Protein AF-A0A553WJ12-F1 (afdb_monomer)

Organism: NCBI:txid1343899

Secondary structure (DSSP, 8-state):
------------------PPP------------PPPP-HHHHHHHHHHHHHHHHHHHHHHHHHHHHHHHHS---TTS-SSTT--EEE-S---TT--SSS---SSEEEEEEEEE-SSS-EEEEEPP-TT---EEEEEE-TTS-EEEEESTTTS-TTS-EEEEEE-S---SPPPTT--EEEE-SSSEEEEEEEEE----HHHHHHHHHHHHT-EEEEGGGTT-SS-----PPPP-PPP-TTS-TTHHHHHHHHHHHHSPPPGGGHHHHHHHHTTT-STT-SS-GGGS-HHHHHHHHHHHHHHHHHHHHHHHHT--TTS---EETTEEEPPTTTT-GGGGT-HHHIIIIIIITTSSPPPTTTEEEEEE-B-TTSPBPBTTS-EEEEE-STTSPPEEEEEEEEEE-TTS-B--SSSS--EEETT-TT----TTS-EEEEEESS----TT-EEEE--TTSB-EEEEEEEEE-HHHHTT---PPPEEE--

Foldseek 3Di:
DDDDDDDDDDDDDDPDPDDDDPDPDDDDPDDPDDPDADVLLVLLLVLLLVLLLLLQLLLLVLQVLCCLDVNDDDLSHDPAEQAKRWQLAQAAQVDQPQQLGDRFWTKIKHWYFQAPFKKKKKQAADPPLFWKKKFKAASLQFTPDMPGPVVDDRGGMAIEIEHEDDDDDDDDPPHPYYYYHQWRIMMIMMITGAPRDPVRSVVSVVRSVPIDMAGPVCPPPPDTDNHHHYDDDQHQDVDDDLLSSQLSSQRSCANIPGGPVCVVSQCSSLPLQGHDNNPDHVVPDDPSSVNSSSNSNVVSVVLLAVCQVVLDFPVPQWDDFLQKTWHGLCASHCCVVPRSSNSNRNHPVRHNNTDHVLFKIKIKGQAFSVRHGAWQCFKKKFKFQQVLPFAAPHKKKKFKAAPSSGFDDLPDSAGIDMPPDPPQFADPRNMAMEMEHQDDDPDPRHHYGHDDHGGTMMMMMMGGSGDPCSSVVVRHGGTIGTDD

InterPro domains:
  IPR010621 Domain of unknown function DUF1214 [PF06742] (359-468)
  IPR010679 Domain of unknown function DUF1254 [PF06863] (82-213)
  IPR037049 Domain of unknown function DUF1214, C-terminal domain superfamily [G3DSA:2.60.120.600] (314-484)
  IPR037050 Domain of unknown function DUF1254 superfamily [G3DSA:2.60.40.1610] (94-231)

Radius of gyration: 27.79 Å; Cα contacts (8 Å, |Δi|>4): 993; chains: 1; bounding box: 65×72×107 Å

Mean predicted aligned error: 7.88 Å

pLDDT: mean 88.06, std 15.22, range [28.78, 98.69]

Nearest PDB structures (foldseek):
  3u07-assembly2_B  TM=8.243E-01  e=8.065E-27  Vibrio parahaemolyticus
  3u07-assembly3_C  TM=8.196E-01  e=9.036E-27  Vibrio parahaemolyticus
  3vb9-assembly2_D  TM=6.774E-01  e=1.309E-27  Vibrio parahaemolyticus
  6ans-assembly2_D  TM=6.029E-01  e=3.373E-13  Burkholderia cenocepacia J2315
  1nqj-assembly2_B  TM=5.118E-01  e=4.042E+00  Hathewaya histolytica

Sequence (484 aa):
MRLSKSAIIVLGLVVATALPPQIIAAQELVAQSSPAPDWRETYAYNVGMQAFIYGYPSLKLASMRQAWIDGPKTDLSLEGGNVYNHYRKLSDHTYRYGNSMNRDTLYSVSFSDVSKEPLIYTLPANPDGRYMSIEFTDWYTDAFAYISPRDHAQNKPVSYMIYYGEWNRSVPTGVDKVIKSPTPWIIGLGRTYTTNTNADLRIAHAVQDGMTIFQLSEWGKDNPQKTRPVRDFVRNTQTTDELSAMKSISALLIENPPPKRDEALMVQFGLVGIGPKAILSIAQMDAATKRGLVRAQADAMKLLEAVAEDMGSVTNQRKKVNGWVYNPQNWGRMAENGDFLGRAATQSLAGGMENWVEEAVKLRSFHDNGGAKLNGANTYMLKFSQDQIPKVKSFWSITLYDNEFNLVDPGTGKYAVRSIDPDLVFGPDGSLTILLSPQKQKVKGLNWLPTPQNADFNLFFRAYLPAQDLINQSYVPPPITRVP

Solvent-accessible surface area (backbone atoms only — not comparable to full-atom values): 26739 Å² total; per-residue (Å²): 144,83,82,87,84,83,90,84,90,77,92,76,87,76,84,77,82,78,77,76,84,83,72,83,78,74,82,82,79,86,63,91,74,69,80,78,75,56,66,52,19,57,51,22,22,58,46,28,28,52,46,41,34,63,34,41,24,39,52,54,49,31,45,50,54,46,43,26,63,78,39,77,90,50,73,75,27,55,90,33,29,50,33,78,30,63,34,89,59,64,64,47,55,86,50,79,83,49,64,57,74,58,76,52,42,30,43,30,42,22,64,29,70,20,70,88,50,35,34,34,39,31,46,49,54,36,82,82,72,66,60,49,34,35,40,31,22,33,52,60,34,33,43,80,49,69,55,39,66,91,82,47,74,47,72,45,64,47,28,37,34,38,31,35,88,86,83,90,71,79,83,57,89,86,49,77,44,82,42,82,45,68,25,30,40,33,37,41,45,30,37,34,45,48,87,73,40,80,71,46,42,54,54,42,48,52,48,58,71,49,44,45,52,38,49,56,96,39,64,93,52,96,78,58,78,81,71,38,77,62,72,92,73,84,70,65,55,72,84,80,50,88,56,20,62,58,51,33,33,18,53,46,32,52,72,36,47,73,48,76,92,50,47,72,56,37,52,55,26,4,78,66,24,30,31,79,50,37,80,47,54,61,88,74,51,56,72,48,36,51,52,11,35,44,52,12,50,56,53,35,50,54,50,32,51,56,35,27,75,68,56,45,41,98,84,73,42,64,50,71,53,51,48,30,34,45,57,50,73,50,38,18,37,27,57,83,77,68,35,34,61,40,30,25,9,41,31,30,69,63,57,39,75,37,56,41,34,71,52,33,39,48,32,39,30,52,33,27,63,87,67,46,70,34,40,23,76,45,41,34,37,38,56,29,51,49,88,52,52,84,60,49,80,67,43,38,37,42,35,47,24,35,89,62,30,22,44,50,59,84,81,74,89,50,49,58,51,41,77,76,48,93,82,66,42,60,41,98,81,54,22,40,39,39,38,36,22,52,64,89,70,94,59,83,70,57,33,76,40,60,31,50,73,70,35,62,35,31,39,41,38,40,30,30,36,37,36,67,43,60,52,76,55,73,56,70,65,59,40,36,37,73,58,133

Structure (mmCIF, N/CA/C/O backbone):
data_AF-A0A553WJ12-F1
#
_entry.id   AF-A0A553WJ12-F1
#
loop_
_atom_site.group_PDB
_atom_site.id
_atom_site.type_symbol
_atom_site.label_atom_id
_atom_site.label_alt_id
_atom_site.label_comp_id
_atom_site.label_asym_id
_atom_site.label_entity_id
_atom_site.label_seq_id
_atom_site.pdbx_PDB_ins_code
_atom_site.Cartn_x
_atom_site.Cartn_y
_atom_site.Cartn_z
_atom_site.occupancy
_atom_site.B_iso_or_equiv
_atom_site.auth_seq_id
_atom_site.auth_comp_id
_atom_site.auth_asym_id
_atom_site.auth_atom_id
_atom_site.pdbx_PDB_model_num
ATOM 1 N N . MET A 1 1 ? -41.574 -14.093 -67.356 1.00 42.53 1 MET A N 1
ATOM 2 C CA . MET A 1 1 ? -40.837 -14.502 -68.570 1.00 42.53 1 MET A CA 1
ATOM 3 C C . MET A 1 1 ? -40.747 -13.307 -69.510 1.00 42.53 1 MET A C 1
ATOM 5 O O . MET A 1 1 ? -41.730 -13.004 -70.168 1.00 42.53 1 MET A O 1
ATOM 9 N N . ARG A 1 2 ? -39.631 -12.570 -69.506 1.00 28.78 2 ARG A N 1
ATOM 10 C CA . ARG A 1 2 ? -39.251 -11.634 -70.578 1.00 28.78 2 ARG A CA 1
ATOM 11 C C . ARG A 1 2 ? -37.789 -11.230 -70.396 1.00 28.78 2 ARG A C 1
ATOM 13 O O . ARG A 1 2 ? -37.392 -10.791 -69.324 1.00 28.78 2 ARG A O 1
ATOM 20 N N . LEU A 1 3 ? -37.031 -11.480 -71.456 1.00 30.06 3 LEU A N 1
ATOM 21 C CA . LEU A 1 3 ? -35.629 -11.148 -71.657 1.00 30.06 3 LEU A CA 1
ATOM 22 C C . LEU A 1 3 ? -35.451 -9.669 -72.020 1.00 30.06 3 LEU A C 1
ATOM 24 O O . LEU A 1 3 ? -36.331 -9.075 -72.637 1.00 30.06 3 LEU A O 1
ATOM 28 N N . SER A 1 4 ? -34.262 -9.189 -71.647 1.00 33.62 4 SER A N 1
ATOM 29 C CA . SER A 1 4 ? -33.403 -8.148 -72.227 1.00 33.62 4 SER A CA 1
ATOM 30 C C . SER A 1 4 ? -33.979 -6.778 -72.605 1.00 33.62 4 SER A C 1
ATOM 32 O O . SER A 1 4 ? -34.929 -6.640 -73.368 1.00 33.62 4 SER A O 1
ATOM 34 N N . LYS A 1 5 ? -33.259 -5.740 -72.159 1.00 31.03 5 LYS A N 1
ATOM 35 C CA . LYS A 1 5 ? -32.837 -4.601 -72.986 1.00 31.03 5 LYS A CA 1
ATOM 36 C C . LYS A 1 5 ? -31.669 -3.883 -72.308 1.00 31.03 5 LYS A C 1
ATOM 38 O O . LYS A 1 5 ? -31.755 -3.504 -71.145 1.00 31.03 5 LYS A O 1
ATOM 43 N N . SER A 1 6 ? -30.585 -3.739 -73.060 1.00 29.55 6 SER A N 1
ATOM 44 C CA . SER A 1 6 ? -29.427 -2.914 -72.728 1.00 29.55 6 SER A CA 1
ATOM 45 C C . SER A 1 6 ? -29.651 -1.457 -73.146 1.00 29.55 6 SER A C 1
ATOM 47 O O . SER A 1 6 ? -30.340 -1.204 -74.132 1.00 29.55 6 SER A O 1
ATOM 49 N N . ALA A 1 7 ? -28.933 -0.578 -72.437 1.00 31.75 7 ALA A N 1
ATOM 50 C CA . ALA A 1 7 ? -28.493 0.784 -72.768 1.00 31.75 7 ALA A CA 1
ATOM 51 C C . ALA A 1 7 ? -29.524 1.931 -72.734 1.00 31.75 7 ALA A C 1
ATOM 53 O O . ALA A 1 7 ? -30.483 1.957 -73.494 1.00 31.75 7 ALA A O 1
ATOM 54 N N . ILE A 1 8 ? -29.246 2.954 -71.915 1.00 29.73 8 ILE A N 1
ATOM 55 C CA . ILE A 1 8 ? -28.524 4.175 -72.329 1.00 29.73 8 ILE A CA 1
ATOM 56 C C . ILE A 1 8 ? -27.971 4.866 -71.068 1.00 29.73 8 ILE A C 1
ATOM 58 O O . ILE A 1 8 ? -28.681 5.072 -70.087 1.00 29.73 8 ILE A O 1
ATOM 62 N N . ILE A 1 9 ? -26.677 5.184 -71.104 1.00 32.72 9 ILE A N 1
ATOM 63 C CA . ILE A 1 9 ? -25.959 5.998 -70.119 1.00 32.72 9 ILE A CA 1
ATOM 64 C C . ILE A 1 9 ? -26.242 7.469 -70.436 1.00 32.72 9 ILE A C 1
ATOM 66 O O . ILE A 1 9 ? -25.987 7.910 -71.554 1.00 32.72 9 ILE A O 1
ATOM 70 N N . VAL A 1 10 ? -26.711 8.232 -69.448 1.00 32.78 10 VAL A N 1
ATOM 71 C CA . VAL A 1 10 ? -26.655 9.700 -69.454 1.00 32.78 10 VAL A CA 1
ATOM 72 C C . VAL A 1 10 ? -25.810 10.121 -68.256 1.00 32.78 10 VAL A C 1
ATOM 74 O O . VAL A 1 10 ? -26.182 9.889 -67.108 1.00 32.78 10 VAL A O 1
ATOM 77 N N . LEU A 1 11 ? -24.641 10.698 -68.542 1.00 32.72 11 LEU A N 1
ATOM 78 C CA . LEU A 1 11 ? -23.769 11.340 -67.563 1.00 32.72 11 LEU A CA 1
ATOM 79 C C . LEU A 1 11 ? -24.469 12.603 -67.034 1.00 32.72 11 LEU A C 1
ATOM 81 O O . LEU A 1 11 ? -24.562 13.605 -67.739 1.00 32.72 11 LEU A O 1
ATOM 85 N N . GLY A 1 12 ? -24.951 12.555 -65.793 1.00 32.44 12 GLY A N 1
ATOM 86 C CA . GLY A 1 12 ? -25.346 13.733 -65.024 1.00 32.44 12 GLY A CA 1
ATOM 87 C C . GLY A 1 12 ? -24.219 14.119 -64.071 1.00 32.44 12 GLY A C 1
ATOM 88 O O . GLY A 1 12 ? -23.949 13.405 -63.109 1.00 32.44 12 GLY A O 1
ATOM 89 N N . LEU A 1 13 ? -23.545 15.231 -64.357 1.00 31.61 13 LEU A N 1
ATOM 90 C CA . LEU A 1 13 ? -22.514 15.823 -63.508 1.00 31.61 13 LEU A CA 1
ATOM 91 C C . LEU A 1 13 ? -23.175 16.354 -62.218 1.00 31.61 13 LEU A C 1
ATOM 93 O O . LEU A 1 13 ? -23.874 17.363 -62.256 1.00 31.61 13 LEU A O 1
ATOM 97 N N . VAL A 1 14 ? -22.970 15.691 -61.077 1.00 37.91 14 VAL A N 1
ATOM 98 C CA . VAL A 1 14 ? -23.299 16.256 -59.757 1.00 37.91 14 VAL A CA 1
ATOM 99 C C . VAL A 1 14 ? -22.028 16.882 -59.198 1.00 37.91 14 VAL A C 1
ATOM 101 O O . VAL A 1 14 ? -21.114 16.184 -58.762 1.00 37.91 14 VAL A O 1
ATOM 104 N N . VAL A 1 15 ? -21.956 18.211 -59.240 1.00 36.00 15 VAL A N 1
ATOM 105 C CA . VAL A 1 15 ? -20.921 18.985 -58.547 1.00 36.00 15 VAL A CA 1
ATOM 106 C C . VAL A 1 15 ? -21.259 18.966 -57.058 1.00 36.00 15 VAL A C 1
ATOM 108 O O . VAL A 1 15 ? -22.138 19.690 -56.600 1.00 36.00 15 VAL A O 1
ATOM 111 N N . ALA A 1 16 ? -20.579 18.109 -56.299 1.00 37.84 16 ALA A N 1
ATOM 112 C CA . ALA A 1 16 ? -20.584 18.170 -54.845 1.00 37.84 16 ALA A CA 1
ATOM 113 C C . ALA A 1 16 ? -19.688 19.338 -54.407 1.00 37.84 16 ALA A C 1
ATOM 115 O O . ALA A 1 16 ? -18.462 19.246 -54.449 1.00 37.84 16 ALA A O 1
ATOM 116 N N . THR A 1 17 ? -20.288 20.457 -54.007 1.00 41.59 17 THR A N 1
ATOM 117 C CA . THR A 1 17 ? -19.564 21.539 -53.332 1.00 41.59 17 THR A CA 1
ATOM 118 C C . THR A 1 17 ? -19.176 21.067 -51.932 1.00 41.59 17 THR A C 1
ATOM 120 O O . THR A 1 17 ? -20.000 21.071 -51.017 1.00 41.59 17 THR A O 1
ATOM 123 N N . ALA A 1 18 ? -17.928 20.632 -51.766 1.00 43.97 18 ALA A N 1
ATOM 124 C CA . ALA A 1 18 ? -17.335 20.415 -50.455 1.00 43.97 18 ALA A CA 1
ATOM 125 C C . ALA A 1 18 ? -17.164 21.777 -49.761 1.00 43.97 18 ALA A C 1
ATOM 127 O O . ALA A 1 18 ? -16.374 22.610 -50.204 1.00 43.97 18 ALA A O 1
ATOM 128 N N . LEU A 1 19 ? -17.917 22.020 -48.688 1.00 41.78 19 LEU A N 1
ATOM 129 C CA . LEU A 1 19 ? -17.621 23.120 -47.771 1.00 41.78 19 LEU A CA 1
ATOM 130 C C . LEU A 1 19 ? -16.320 22.778 -47.020 1.00 41.78 19 LEU A C 1
ATOM 132 O O . LEU A 1 19 ? -16.221 21.671 -46.484 1.00 41.78 19 LEU A O 1
ATOM 136 N N . PRO A 1 20 ? -15.316 23.672 -46.972 1.00 43.62 20 PRO A N 1
ATOM 137 C CA . PRO A 1 20 ? -14.104 23.424 -46.202 1.00 43.62 20 PRO A CA 1
ATOM 138 C C . PRO A 1 20 ? -14.414 23.453 -44.693 1.00 43.62 20 PRO A C 1
ATOM 140 O O . PRO A 1 20 ? -15.330 24.165 -44.270 1.00 43.62 20 PRO A O 1
ATOM 143 N N . PRO A 1 21 ? -13.665 22.708 -43.858 1.00 48.53 21 PRO A N 1
ATOM 144 C CA . PRO A 1 21 ? -13.829 22.767 -42.412 1.00 48.53 21 PRO A CA 1
ATOM 145 C C . PRO A 1 21 ? -13.512 24.183 -41.918 1.00 48.53 21 PRO A C 1
ATOM 147 O O . PRO A 1 21 ? -12.419 24.704 -42.144 1.00 48.53 21 PRO A O 1
ATOM 150 N N . GLN A 1 22 ? -14.473 24.813 -41.241 1.00 44.62 22 GLN A N 1
ATOM 151 C CA . GLN A 1 22 ? -14.251 26.065 -40.523 1.00 44.62 22 GLN A CA 1
ATOM 152 C C . GLN A 1 22 ? -13.328 25.788 -39.333 1.00 44.62 22 GLN A C 1
ATOM 154 O O . GLN A 1 22 ? -13.758 25.338 -38.274 1.00 44.62 22 GLN A O 1
ATOM 159 N N . ILE A 1 23 ? -12.036 26.043 -39.526 1.00 46.16 23 ILE A N 1
ATOM 160 C CA . ILE A 1 23 ? -11.078 26.184 -38.434 1.00 46.16 23 ILE A CA 1
ATOM 161 C C . ILE A 1 23 ? -11.479 27.454 -37.679 1.00 46.16 23 ILE A C 1
ATOM 163 O O . ILE A 1 23 ? -11.462 28.547 -38.244 1.00 46.16 23 ILE A O 1
ATOM 167 N N . ILE A 1 24 ? -11.868 27.313 -36.412 1.00 45.53 24 ILE A N 1
ATOM 168 C CA . ILE A 1 24 ? -12.038 28.452 -35.508 1.00 45.53 24 ILE A CA 1
ATOM 169 C C . ILE A 1 24 ? -10.650 29.079 -35.341 1.00 45.53 24 ILE A C 1
ATOM 171 O O . ILE A 1 24 ? -9.788 28.521 -34.664 1.00 45.53 24 ILE A O 1
ATOM 175 N N . ALA A 1 25 ? -10.415 30.209 -36.005 1.00 43.16 25 ALA A N 1
ATOM 176 C CA . ALA A 1 25 ? -9.207 30.997 -35.823 1.00 43.16 25 ALA A CA 1
ATOM 177 C C . ALA A 1 25 ? -9.242 31.619 -34.419 1.00 43.16 25 ALA A C 1
ATOM 179 O O . ALA A 1 25 ? -10.005 32.549 -34.158 1.00 43.16 25 ALA A O 1
ATOM 180 N N . ALA A 1 26 ? -8.441 31.079 -33.500 1.00 46.47 26 ALA A N 1
ATOM 181 C CA . ALA A 1 26 ? -8.139 31.756 -32.247 1.00 46.47 26 ALA A CA 1
ATOM 182 C C . ALA A 1 26 ? -7.350 33.036 -32.572 1.00 46.47 26 ALA A C 1
ATOM 184 O O . ALA A 1 26 ? -6.374 32.986 -33.316 1.00 46.47 26 ALA A O 1
ATOM 185 N N . GLN A 1 27 ? -7.795 34.183 -32.053 1.00 47.19 27 GLN A N 1
ATOM 186 C CA . GLN A 1 27 ? -7.093 35.458 -32.207 1.00 47.19 27 GLN A CA 1
ATOM 187 C C . GLN A 1 27 ? -5.668 35.346 -31.645 1.00 47.19 27 GLN A C 1
ATOM 189 O O . GLN A 1 27 ? -5.483 35.056 -30.463 1.00 47.19 27 GLN A O 1
ATOM 194 N N . GLU A 1 28 ? -4.667 35.591 -32.492 1.00 47.72 28 GLU A N 1
ATOM 195 C CA . GLU A 1 28 ? -3.265 35.686 -32.089 1.00 47.72 28 GLU A CA 1
ATOM 196 C C . GLU A 1 28 ? -3.057 36.934 -31.218 1.00 47.72 28 GLU A C 1
ATOM 198 O O . GLU A 1 28 ? -2.983 38.063 -31.705 1.00 47.72 28 GLU A O 1
ATOM 203 N N . LEU A 1 29 ? -2.929 36.734 -29.906 1.00 46.06 29 LEU A N 1
ATOM 204 C CA . LEU A 1 29 ? -2.219 37.681 -29.053 1.00 46.06 29 LEU A CA 1
ATOM 205 C C . LEU A 1 29 ? -0.731 37.565 -29.394 1.00 46.06 29 LEU A C 1
ATOM 207 O O . LEU A 1 29 ? -0.055 36.628 -28.971 1.00 46.06 29 LEU A O 1
ATOM 211 N N . VAL A 1 30 ? -0.226 38.516 -30.181 1.00 46.41 30 VAL A N 1
ATOM 212 C CA . VAL A 1 30 ? 1.202 38.636 -30.495 1.00 46.41 30 VAL A CA 1
ATOM 213 C C . VAL A 1 30 ? 1.946 39.081 -29.231 1.00 46.41 30 VAL A C 1
ATOM 215 O O . VAL A 1 30 ? 2.177 40.265 -28.996 1.00 46.41 30 VAL A O 1
ATOM 218 N N . ALA A 1 31 ? 2.303 38.117 -28.385 1.00 47.03 31 ALA A N 1
ATOM 219 C CA . ALA A 1 31 ? 3.385 38.272 -27.423 1.00 47.03 31 ALA A CA 1
ATOM 220 C C . ALA A 1 31 ? 4.716 38.114 -28.173 1.00 47.03 31 ALA A C 1
ATOM 222 O O . ALA A 1 31 ? 4.826 37.258 -29.050 1.00 47.03 31 ALA A O 1
ATOM 223 N N . GLN A 1 32 ? 5.721 38.935 -27.848 1.00 44.28 32 GLN A N 1
ATOM 224 C CA . GLN A 1 32 ? 7.077 38.827 -28.402 1.00 44.28 32 GLN A CA 1
ATOM 225 C C . GLN A 1 32 ? 7.575 37.378 -28.282 1.00 44.28 32 GLN A C 1
ATOM 227 O O . GLN A 1 32 ? 7.878 36.900 -27.190 1.00 44.28 32 GLN A O 1
ATOM 232 N N . SER A 1 33 ? 7.603 36.659 -29.405 1.00 47.97 33 SER A N 1
ATOM 233 C CA . SER A 1 33 ? 7.857 35.225 -29.411 1.00 47.97 33 SER A CA 1
ATOM 234 C C . SER A 1 33 ? 9.350 34.963 -29.243 1.00 47.97 33 SER A C 1
ATOM 236 O O . SER A 1 33 ? 1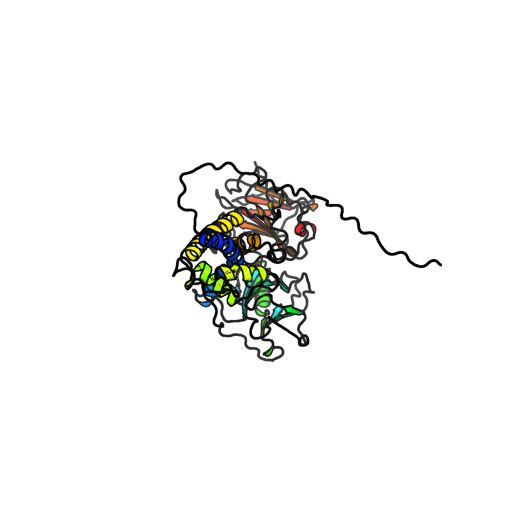0.140 35.214 -30.156 1.00 47.97 33 SER A O 1
ATOM 238 N N . SER A 1 34 ? 9.745 34.388 -28.105 1.00 51.78 34 SER A N 1
ATOM 239 C CA . SER A 1 34 ? 10.904 33.489 -28.098 1.00 51.78 34 SER A CA 1
ATOM 240 C C . SER A 1 34 ? 10.734 32.461 -29.232 1.00 51.78 34 SER A C 1
ATOM 242 O O . SER A 1 34 ? 9.588 32.114 -29.537 1.00 51.78 34 SER A O 1
ATOM 244 N N . PRO A 1 35 ? 11.811 31.981 -29.886 1.00 60.47 35 PRO A N 1
ATOM 245 C CA . PRO A 1 35 ? 11.673 30.954 -30.916 1.00 60.47 35 PRO A CA 1
ATOM 246 C C . PRO A 1 35 ? 10.831 29.800 -30.367 1.00 60.47 35 PRO A C 1
ATOM 248 O O . PRO A 1 35 ? 11.056 29.361 -29.236 1.00 60.47 35 PRO A O 1
ATOM 251 N N . ALA A 1 36 ? 9.831 29.366 -31.143 1.00 63.03 36 ALA A N 1
ATOM 252 C CA . ALA A 1 36 ? 8.945 28.284 -30.733 1.00 63.03 36 ALA A CA 1
ATOM 253 C C . ALA A 1 36 ? 9.801 27.086 -30.286 1.00 63.03 36 ALA A C 1
ATOM 255 O O . ALA A 1 36 ? 10.757 26.738 -30.992 1.00 63.03 36 ALA A O 1
ATOM 256 N N . PRO A 1 37 ? 9.519 26.488 -29.115 1.00 69.81 37 PRO A N 1
ATOM 257 C CA . PRO A 1 37 ? 10.315 25.377 -28.626 1.00 69.81 37 PRO A CA 1
ATOM 258 C C . PRO A 1 37 ? 10.311 24.257 -29.665 1.00 69.81 37 PRO A C 1
ATOM 260 O O . PRO A 1 37 ? 9.279 23.948 -30.265 1.00 69.81 37 PRO A O 1
ATOM 263 N N . ASP A 1 38 ? 11.486 23.669 -29.875 1.00 90.56 38 ASP A N 1
ATOM 264 C CA . ASP A 1 38 ? 11.686 22.508 -30.735 1.00 90.56 38 ASP A CA 1
ATOM 265 C C . ASP A 1 38 ? 10.591 21.467 -30.472 1.00 90.56 38 ASP A C 1
ATOM 267 O O . ASP A 1 38 ? 10.387 21.055 -29.326 1.00 90.56 38 ASP A O 1
ATOM 271 N N . TRP A 1 39 ? 9.865 21.042 -31.510 1.00 95.25 39 TRP A N 1
ATOM 272 C CA . TRP A 1 39 ? 8.719 20.145 -31.340 1.00 95.25 39 TRP A CA 1
ATOM 273 C C . TRP A 1 39 ? 9.110 18.845 -30.622 1.00 95.25 39 TRP A C 1
ATOM 275 O O . TRP A 1 39 ? 8.290 18.289 -29.892 1.00 95.25 39 TRP A O 1
ATOM 285 N N . ARG A 1 40 ? 10.371 18.400 -30.768 1.00 96.50 40 ARG A N 1
ATOM 286 C CA . ARG A 1 40 ? 10.928 17.238 -30.059 1.00 96.50 40 ARG A CA 1
ATOM 287 C C . ARG A 1 40 ? 10.931 17.436 -28.552 1.00 96.50 40 ARG A C 1
ATOM 289 O O . ARG A 1 40 ? 10.600 16.513 -27.821 1.00 96.50 40 ARG A O 1
ATOM 296 N N . GLU A 1 41 ? 11.250 18.639 -28.084 1.00 97.19 41 GLU A N 1
ATOM 297 C CA . GLU A 1 41 ? 11.239 18.975 -26.661 1.00 97.19 41 GLU A CA 1
ATOM 298 C C . GLU A 1 41 ? 9.819 18.937 -26.088 1.00 97.19 41 GLU A C 1
ATOM 300 O O . GLU A 1 41 ? 9.599 18.387 -25.009 1.00 97.19 41 GLU A O 1
ATOM 305 N N . THR A 1 42 ? 8.841 19.481 -26.816 1.00 97.19 42 THR A N 1
ATOM 306 C CA . THR A 1 42 ? 7.425 19.456 -26.414 1.00 97.19 42 THR A CA 1
ATOM 307 C C . THR A 1 42 ? 6.856 18.038 -26.443 1.00 97.19 42 THR A C 1
ATOM 309 O O . THR A 1 42 ? 6.168 17.622 -25.512 1.00 97.19 42 THR A O 1
ATOM 312 N N . TYR A 1 43 ? 7.171 17.262 -27.481 1.00 97.81 43 TYR A N 1
ATOM 313 C CA . TYR A 1 43 ? 6.762 15.864 -27.578 1.00 97.81 43 TYR A CA 1
ATOM 314 C C . TYR A 1 43 ? 7.369 15.026 -26.445 1.00 97.81 43 TYR A C 1
ATOM 316 O O . TYR A 1 43 ? 6.644 14.323 -25.739 1.00 97.81 43 TYR A O 1
ATOM 324 N N . ALA A 1 44 ? 8.677 15.168 -26.209 1.00 98.19 44 ALA A N 1
ATOM 325 C CA . ALA A 1 44 ? 9.379 14.488 -25.129 1.00 98.19 44 ALA A CA 1
ATOM 326 C C . ALA A 1 44 ? 8.867 14.885 -23.745 1.00 98.19 44 ALA A C 1
ATOM 328 O O . ALA A 1 44 ? 8.777 14.030 -22.870 1.00 98.19 44 ALA A O 1
ATOM 329 N N . TYR A 1 45 ? 8.474 16.145 -23.555 1.00 98.50 45 TYR A N 1
ATOM 330 C CA . TYR A 1 45 ? 7.821 16.584 -22.328 1.00 98.50 45 TYR A CA 1
ATOM 331 C C . TYR A 1 45 ? 6.508 15.826 -22.084 1.00 98.50 45 TYR A C 1
ATOM 333 O O . TYR A 1 45 ? 6.342 15.198 -21.042 1.00 98.50 45 TYR A O 1
ATOM 341 N N . ASN A 1 46 ? 5.603 15.806 -23.067 1.00 98.38 46 ASN A N 1
ATOM 342 C CA . ASN A 1 46 ? 4.292 15.164 -22.921 1.00 98.38 46 ASN A CA 1
ATOM 343 C C . ASN A 1 46 ? 4.400 13.650 -22.693 1.00 98.38 46 ASN A C 1
ATOM 345 O O . ASN A 1 46 ? 3.777 13.111 -21.777 1.00 98.38 46 ASN A O 1
ATOM 349 N N . VAL A 1 47 ? 5.210 12.959 -23.501 1.00 98.50 47 VAL A N 1
ATOM 350 C CA . VAL A 1 47 ? 5.426 11.511 -23.351 1.00 98.50 47 VAL A CA 1
ATOM 351 C C . VAL A 1 47 ? 6.189 11.209 -22.062 1.00 98.50 47 VAL A C 1
ATOM 353 O O . VAL A 1 47 ? 5.837 10.273 -21.349 1.00 98.50 47 VAL A O 1
ATOM 356 N N . GLY A 1 48 ? 7.189 12.026 -21.724 1.00 98.56 48 GLY A N 1
ATOM 357 C CA . GLY A 1 48 ? 7.956 11.911 -20.489 1.00 98.56 48 GLY A CA 1
ATOM 358 C C . GLY A 1 48 ? 7.080 12.031 -19.244 1.00 98.56 48 GLY A C 1
ATOM 359 O O . GLY A 1 48 ? 7.230 11.227 -18.330 1.00 98.56 48 GLY A O 1
ATOM 360 N N . MET A 1 49 ? 6.121 12.964 -19.214 1.00 98.69 49 MET A N 1
ATOM 361 C CA . MET A 1 49 ? 5.190 13.114 -18.087 1.00 98.69 49 MET A CA 1
ATOM 362 C C . MET A 1 49 ? 4.424 11.809 -17.845 1.00 98.69 49 MET A C 1
ATOM 364 O O . MET A 1 49 ? 4.379 11.306 -16.724 1.00 98.69 49 MET A O 1
ATOM 368 N N . GLN A 1 50 ? 3.877 11.220 -18.913 1.00 98.50 50 GLN A N 1
ATOM 369 C CA . GLN A 1 50 ? 3.131 9.961 -18.838 1.00 98.50 50 GLN A CA 1
ATOM 370 C C . GLN A 1 50 ? 4.028 8.782 -18.446 1.00 98.50 50 GLN A C 1
ATOM 372 O O . GLN A 1 50 ? 3.641 7.967 -17.608 1.00 98.50 50 GLN A O 1
ATOM 377 N N . ALA A 1 51 ? 5.241 8.711 -19.000 1.00 98.62 51 ALA A N 1
ATOM 378 C CA . ALA A 1 51 ? 6.213 7.676 -18.667 1.00 98.62 51 ALA A CA 1
ATOM 379 C C . ALA A 1 51 ? 6.646 7.749 -17.195 1.00 98.62 51 ALA A C 1
ATOM 381 O O . ALA A 1 51 ? 6.757 6.715 -16.532 1.00 98.62 51 ALA A O 1
ATOM 382 N N . PHE A 1 52 ? 6.838 8.961 -16.666 1.00 98.56 52 PHE A N 1
ATOM 383 C CA . PHE A 1 52 ? 7.179 9.172 -15.265 1.00 98.56 52 PHE A CA 1
ATOM 384 C C . PHE A 1 52 ? 6.040 8.757 -14.338 1.00 98.56 52 PHE A C 1
ATOM 386 O O . PHE A 1 52 ? 6.269 7.977 -13.419 1.00 98.56 52 PHE A O 1
ATOM 393 N N . ILE A 1 53 ? 4.812 9.216 -14.603 1.00 98.06 53 ILE A N 1
ATOM 394 C CA . ILE A 1 53 ? 3.626 8.831 -13.825 1.00 98.06 53 ILE A CA 1
ATOM 395 C C . ILE A 1 53 ? 3.473 7.307 -13.829 1.00 98.06 53 ILE A C 1
ATOM 397 O O . ILE A 1 53 ? 3.378 6.693 -12.771 1.00 98.06 53 ILE A O 1
ATOM 401 N N . TYR A 1 54 ? 3.527 6.673 -15.003 1.00 98.31 54 TYR A N 1
ATOM 402 C CA . TYR A 1 54 ? 3.418 5.220 -15.121 1.00 98.31 54 TYR A CA 1
ATOM 403 C C . TYR A 1 54 ? 4.499 4.486 -14.311 1.00 98.31 54 TYR A C 1
ATOM 405 O O . TYR A 1 54 ? 4.200 3.514 -13.612 1.00 98.31 54 TYR A O 1
ATOM 413 N N . GLY A 1 55 ? 5.751 4.938 -14.438 1.00 97.81 55 GLY A N 1
ATOM 414 C CA . GLY A 1 55 ? 6.940 4.288 -13.895 1.00 97.81 55 GLY A CA 1
ATOM 415 C C . GLY A 1 55 ? 7.258 4.622 -12.439 1.00 97.81 55 GLY A C 1
ATOM 416 O O . GLY A 1 55 ? 8.039 3.893 -11.828 1.00 97.81 55 GLY A O 1
ATOM 417 N N . TYR A 1 56 ? 6.668 5.664 -11.851 1.00 97.75 56 TYR A N 1
ATOM 418 C CA . TYR A 1 56 ? 6.976 6.106 -10.487 1.00 97.75 56 TYR A CA 1
ATOM 419 C C . TYR A 1 56 ? 6.908 4.983 -9.431 1.00 97.75 56 TYR A C 1
ATOM 421 O O . TYR A 1 56 ? 7.860 4.863 -8.651 1.00 97.75 56 TYR A O 1
ATOM 429 N N . PRO A 1 57 ? 5.888 4.094 -9.418 1.00 97.25 57 PRO A N 1
ATOM 430 C CA . PRO A 1 57 ? 5.841 3.005 -8.442 1.00 97.25 57 PRO A CA 1
ATOM 431 C C . PRO A 1 57 ? 7.073 2.092 -8.470 1.00 97.25 57 PRO A C 1
ATOM 433 O O . PRO A 1 57 ? 7.534 1.633 -7.424 1.00 97.25 57 PRO A O 1
ATOM 436 N N . SER A 1 58 ? 7.665 1.896 -9.653 1.00 96.69 58 SER A N 1
ATOM 437 C CA . SER A 1 58 ? 8.888 1.106 -9.803 1.00 96.69 58 SER A CA 1
ATOM 438 C C . SER A 1 58 ? 10.091 1.777 -9.135 1.00 96.69 58 SER A C 1
ATOM 440 O O . SER A 1 58 ? 10.889 1.085 -8.509 1.00 96.69 58 SER A O 1
ATOM 442 N N . LEU A 1 59 ? 10.206 3.114 -9.185 1.00 95.19 59 LEU A N 1
ATOM 443 C CA . LEU A 1 59 ? 11.257 3.854 -8.472 1.00 95.19 59 LEU A CA 1
ATOM 444 C C . LEU A 1 59 ? 11.109 3.692 -6.959 1.00 95.19 59 LEU A C 1
ATOM 446 O O . LEU A 1 59 ? 12.098 3.442 -6.268 1.00 95.19 59 LEU A O 1
ATOM 450 N N . LYS A 1 60 ? 9.877 3.808 -6.448 1.00 93.44 60 LYS A N 1
ATOM 451 C CA . LYS A 1 60 ? 9.574 3.642 -5.021 1.00 93.44 60 LYS A CA 1
ATOM 452 C C . LYS A 1 60 ? 9.975 2.248 -4.536 1.00 93.44 60 LYS A C 1
ATOM 454 O O . LYS A 1 60 ? 10.711 2.137 -3.553 1.00 93.44 60 LYS A O 1
ATOM 459 N N . LEU A 1 61 ? 9.539 1.199 -5.235 1.00 93.94 61 LEU A N 1
ATOM 460 C CA . LEU A 1 61 ? 9.850 -0.183 -4.868 1.00 93.94 61 LEU A CA 1
ATOM 461 C C . LEU A 1 61 ? 11.325 -0.537 -5.090 1.00 93.94 61 LEU A C 1
ATOM 463 O O . LEU A 1 61 ? 11.891 -1.263 -4.277 1.00 93.94 61 LEU A O 1
ATOM 467 N N . ALA A 1 62 ? 11.988 0.029 -6.102 1.00 93.81 62 ALA A N 1
ATOM 468 C CA . ALA A 1 62 ? 13.429 -0.127 -6.292 1.00 93.81 62 ALA A CA 1
ATOM 469 C C . ALA A 1 62 ? 14.232 0.488 -5.139 1.00 93.81 62 ALA A C 1
ATOM 471 O O . ALA A 1 62 ? 15.121 -0.173 -4.603 1.00 93.81 62 ALA A O 1
ATOM 472 N N . SER A 1 63 ? 13.896 1.715 -4.720 1.00 91.00 63 SER A N 1
ATOM 473 C CA . SER A 1 63 ? 14.517 2.360 -3.555 1.00 91.00 63 SER A CA 1
ATOM 474 C C . SER A 1 63 ? 14.292 1.556 -2.279 1.00 91.00 63 SER A C 1
ATOM 476 O O . SER A 1 63 ? 15.220 1.374 -1.498 1.00 91.00 63 SER A O 1
ATOM 478 N N . MET A 1 64 ? 13.073 1.049 -2.075 1.00 89.50 64 MET A N 1
ATOM 479 C CA . MET A 1 64 ? 12.730 0.226 -0.916 1.00 89.50 64 MET A CA 1
ATOM 480 C C . MET A 1 64 ? 13.516 -1.091 -0.908 1.00 89.50 64 MET A C 1
ATOM 482 O O . MET A 1 64 ? 14.170 -1.403 0.085 1.00 89.50 64 MET A O 1
ATOM 486 N N . ARG A 1 65 ? 13.529 -1.818 -2.034 1.00 90.62 65 ARG A N 1
ATOM 487 C CA . ARG A 1 65 ? 14.307 -3.051 -2.219 1.00 90.62 65 ARG A CA 1
ATOM 488 C C . ARG A 1 65 ? 15.791 -2.808 -1.942 1.00 90.62 65 ARG A C 1
ATOM 490 O O . ARG A 1 65 ? 16.391 -3.532 -1.155 1.00 90.62 65 ARG A O 1
ATOM 497 N N . GLN A 1 66 ? 16.369 -1.762 -2.532 1.00 88.88 66 GLN A N 1
ATOM 498 C CA . GLN A 1 66 ? 17.772 -1.401 -2.330 1.00 88.88 66 GLN A CA 1
ATOM 499 C C . GLN A 1 66 ? 18.066 -1.050 -0.867 1.00 88.88 66 GLN A C 1
ATOM 501 O O . GLN A 1 66 ? 19.027 -1.566 -0.310 1.00 88.88 66 GLN A O 1
ATOM 506 N N . ALA A 1 67 ? 17.235 -0.230 -0.218 1.00 86.38 67 ALA A N 1
ATOM 507 C CA . ALA A 1 67 ? 17.423 0.140 1.184 1.00 86.38 67 ALA A CA 1
ATOM 508 C C . ALA A 1 67 ? 17.362 -1.072 2.124 1.00 86.38 67 ALA A C 1
ATOM 510 O O . ALA A 1 67 ? 18.082 -1.123 3.116 1.00 86.38 67 ALA A O 1
ATOM 511 N N . TRP A 1 68 ? 16.524 -2.062 1.821 1.00 85.06 68 TRP A N 1
ATOM 512 C CA . TRP A 1 68 ? 16.388 -3.248 2.662 1.00 85.06 68 TRP A CA 1
ATOM 513 C C . TRP A 1 68 ? 17.512 -4.269 2.457 1.00 85.06 68 TRP A C 1
ATOM 515 O O . TRP A 1 68 ? 17.791 -5.046 3.371 1.00 85.06 68 TRP A O 1
ATOM 525 N N . ILE A 1 69 ? 18.160 -4.265 1.289 1.00 83.69 69 ILE A N 1
ATOM 526 C CA . ILE A 1 69 ? 19.279 -5.162 0.961 1.00 83.69 69 ILE A CA 1
ATOM 527 C C . ILE A 1 69 ? 20.622 -4.532 1.337 1.00 83.69 69 ILE A C 1
ATOM 529 O O . ILE A 1 69 ? 21.387 -5.133 2.089 1.00 83.69 69 ILE A O 1
ATOM 533 N N . ASP A 1 70 ? 20.878 -3.325 0.830 1.00 84.44 70 ASP A N 1
ATOM 534 C CA . ASP A 1 70 ? 22.168 -2.632 0.906 1.00 84.44 70 ASP A CA 1
ATOM 535 C C . ASP A 1 70 ? 22.247 -1.660 2.104 1.00 84.44 70 ASP A C 1
ATOM 537 O O . ASP A 1 70 ? 23.333 -1.208 2.468 1.00 84.44 70 ASP A O 1
ATOM 541 N N . GLY A 1 71 ? 21.110 -1.290 2.704 1.00 81.12 71 GLY A N 1
ATOM 542 C CA . GLY A 1 71 ? 21.055 -0.315 3.795 1.00 81.12 71 GLY A CA 1
ATOM 543 C C . GLY A 1 71 ? 21.410 -0.883 5.176 1.00 81.12 71 GLY A C 1
ATOM 544 O O . GLY A 1 71 ? 21.674 -2.080 5.330 1.00 81.12 71 GLY A O 1
ATOM 545 N N . PRO A 1 72 ? 21.404 -0.025 6.218 1.00 80.19 72 PRO A N 1
ATOM 546 C CA . PRO A 1 72 ? 21.620 -0.456 7.594 1.00 80.19 72 PRO A CA 1
ATOM 547 C C . PRO A 1 72 ? 20.659 -1.580 7.980 1.00 80.19 72 PRO A C 1
ATOM 549 O O . PRO A 1 72 ? 19.483 -1.555 7.610 1.00 80.19 72 PRO A O 1
ATOM 552 N N . LYS A 1 73 ? 21.148 -2.554 8.753 1.00 79.62 73 LYS A N 1
ATOM 553 C CA . LYS A 1 73 ? 20.297 -3.636 9.246 1.00 79.62 73 LYS A CA 1
ATOM 554 C C . LYS A 1 73 ? 19.253 -3.077 10.213 1.00 79.62 73 LYS A C 1
ATOM 556 O O . LYS A 1 73 ? 19.583 -2.496 11.243 1.00 79.62 73 LYS A O 1
ATOM 561 N N . THR A 1 74 ? 17.994 -3.258 9.845 1.00 75.69 74 THR A N 1
ATOM 562 C CA . THR A 1 74 ? 16.799 -2.938 10.625 1.00 75.69 74 THR A CA 1
ATOM 563 C C . THR A 1 74 ? 15.922 -4.184 10.696 1.00 75.69 74 THR A C 1
ATOM 565 O O . THR A 1 74 ? 16.128 -5.130 9.938 1.00 75.69 74 THR A O 1
ATOM 568 N N . ASP A 1 75 ? 14.884 -4.157 11.527 1.00 71.44 75 ASP A N 1
ATOM 569 C CA . ASP A 1 75 ? 13.873 -5.224 11.578 1.00 71.44 75 ASP A CA 1
ATOM 570 C C . ASP A 1 75 ? 13.125 -5.438 10.233 1.00 71.44 75 ASP A C 1
ATOM 572 O O . ASP A 1 75 ? 12.341 -6.375 10.106 1.00 71.44 75 ASP A O 1
ATOM 576 N N . LEU A 1 76 ? 13.304 -4.541 9.251 1.00 68.06 76 LEU A N 1
ATOM 577 C CA . LEU A 1 76 ? 12.713 -4.612 7.908 1.00 68.06 76 LEU A CA 1
ATOM 578 C C . LEU A 1 76 ? 13.730 -4.990 6.819 1.00 68.06 76 LEU A C 1
ATOM 580 O O . LEU A 1 76 ? 13.362 -5.095 5.652 1.00 68.06 76 LEU A O 1
ATOM 584 N N . SER A 1 77 ? 15.008 -5.163 7.161 1.00 78.00 77 SER A N 1
ATOM 585 C CA . SER A 1 77 ? 16.030 -5.544 6.185 1.00 78.00 77 SER A CA 1
ATOM 586 C C . SER A 1 77 ? 15.784 -6.949 5.641 1.00 78.00 77 SER A C 1
ATOM 588 O O . SER A 1 77 ? 15.312 -7.822 6.362 1.00 78.00 77 SER A O 1
ATOM 590 N N . LEU A 1 78 ? 16.153 -7.180 4.378 1.00 77.56 78 LEU A N 1
ATOM 591 C CA . LEU A 1 78 ? 16.089 -8.513 3.788 1.00 77.56 78 LEU A CA 1
ATOM 592 C C . LEU A 1 78 ? 17.238 -9.382 4.322 1.00 77.56 78 LEU A C 1
ATOM 594 O O . LEU A 1 78 ? 18.412 -8.987 4.299 1.00 77.56 78 LEU A O 1
ATOM 598 N N . GLU A 1 79 ? 16.894 -10.584 4.775 1.00 73.62 79 GLU A N 1
ATOM 599 C CA . GLU A 1 79 ? 17.838 -11.633 5.181 1.00 73.62 79 GLU A CA 1
ATOM 600 C C . GLU A 1 79 ? 18.263 -12.535 4.009 1.00 73.62 79 GLU A C 1
ATOM 602 O O . GLU A 1 79 ? 19.259 -13.252 4.096 1.00 73.62 79 GLU A O 1
ATOM 607 N N . GLY A 1 80 ? 17.543 -12.475 2.886 1.00 81.25 80 GLY A N 1
ATOM 608 C CA . GLY A 1 80 ? 17.819 -13.257 1.685 1.00 81.25 80 GLY A CA 1
ATOM 609 C C . GLY A 1 80 ? 16.812 -13.000 0.565 1.00 81.25 80 GLY A C 1
ATOM 610 O O . GLY A 1 80 ? 15.870 -12.219 0.717 1.00 81.25 80 GLY A O 1
ATOM 611 N N . GLY A 1 81 ? 17.014 -13.657 -0.577 1.00 84.69 81 GLY A N 1
ATOM 612 C CA . GLY A 1 81 ? 16.043 -13.672 -1.673 1.00 84.69 81 GLY A CA 1
ATOM 613 C C . GLY A 1 81 ? 14.942 -14.705 -1.426 1.00 84.69 81 GLY A C 1
ATOM 614 O O . GLY A 1 81 ? 15.228 -15.797 -0.944 1.00 84.69 81 GLY A O 1
ATOM 615 N N . ASN A 1 82 ? 13.695 -14.391 -1.796 1.00 90.88 82 ASN A N 1
ATOM 616 C CA . ASN A 1 82 ? 12.557 -15.323 -1.713 1.00 90.88 82 ASN A CA 1
ATOM 617 C C . ASN A 1 82 ? 12.305 -15.884 -0.299 1.00 90.88 82 ASN A C 1
ATOM 619 O O . ASN A 1 82 ? 11.945 -17.048 -0.146 1.00 90.88 82 ASN A O 1
ATOM 623 N N . VAL A 1 83 ? 12.490 -15.053 0.730 1.00 88.94 83 VAL A N 1
ATOM 624 C CA . VAL A 1 83 ? 12.193 -15.378 2.134 1.00 88.9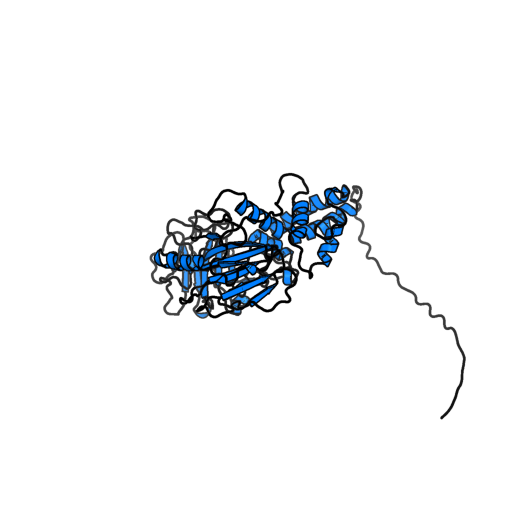4 83 VAL A CA 1
ATOM 625 C C . VAL A 1 83 ? 11.344 -14.281 2.769 1.00 88.94 83 VAL A C 1
ATOM 627 O O . VAL A 1 83 ? 11.345 -13.135 2.308 1.00 88.94 83 VAL A O 1
ATOM 630 N N . TYR A 1 84 ? 10.619 -14.631 3.830 1.00 90.50 84 TYR A N 1
ATOM 631 C CA . TYR A 1 84 ? 9.921 -13.651 4.651 1.00 90.50 84 TYR A CA 1
ATOM 632 C C . TYR A 1 84 ? 10.866 -12.978 5.640 1.00 90.50 84 TYR A C 1
ATOM 634 O O . TYR A 1 84 ? 11.705 -13.623 6.256 1.00 90.50 84 TYR A O 1
ATOM 642 N N . ASN A 1 85 ? 10.646 -11.683 5.840 1.00 90.19 85 ASN A N 1
ATOM 643 C CA . ASN A 1 85 ? 11.247 -10.894 6.905 1.00 90.19 85 ASN A CA 1
ATOM 644 C C . ASN A 1 85 ? 10.112 -10.471 7.828 1.00 90.19 85 ASN A C 1
ATOM 646 O O . ASN A 1 85 ? 9.161 -9.810 7.400 1.00 90.19 85 ASN A O 1
ATOM 650 N N . HIS A 1 86 ? 10.169 -10.920 9.076 1.00 92.56 86 HIS A N 1
ATOM 651 C CA . HIS A 1 86 ? 9.074 -10.769 10.024 1.00 92.56 86 HIS A CA 1
ATOM 652 C C . HIS A 1 86 ? 9.316 -9.584 10.949 1.00 92.56 86 HIS A C 1
ATOM 654 O O . HIS A 1 86 ? 10.204 -9.615 11.799 1.00 92.56 86 HIS A O 1
ATOM 660 N N . TYR A 1 87 ? 8.455 -8.576 10.856 1.00 91.75 87 TYR A N 1
ATOM 661 C CA . TYR A 1 87 ? 8.400 -7.510 11.840 1.00 91.75 87 TYR A CA 1
ATOM 662 C C . TYR A 1 87 ? 7.644 -8.018 13.071 1.00 91.75 87 TYR A C 1
ATOM 664 O O . TYR A 1 87 ? 6.432 -8.242 13.036 1.00 91.75 87 TYR A O 1
ATOM 672 N N . ARG A 1 88 ? 8.385 -8.255 14.158 1.00 93.19 88 ARG A N 1
ATOM 673 C CA . ARG A 1 88 ? 7.893 -8.950 15.364 1.00 93.19 88 ARG A CA 1
ATOM 674 C C . ARG A 1 88 ? 7.189 -8.047 16.374 1.00 93.19 88 ARG A C 1
ATOM 676 O O . ARG A 1 88 ? 6.763 -8.521 17.424 1.00 93.19 88 ARG A O 1
ATOM 683 N N . LYS A 1 89 ? 7.059 -6.756 16.091 1.00 92.88 89 LYS A N 1
ATOM 684 C CA . LYS A 1 89 ? 6.395 -5.791 16.972 1.00 92.88 89 LYS A CA 1
ATOM 685 C C . LYS A 1 89 ? 5.426 -4.937 16.176 1.00 92.88 89 LYS A C 1
ATOM 687 O O . LYS A 1 89 ? 5.606 -4.735 14.981 1.00 92.88 89 LYS A O 1
ATOM 692 N N . LEU A 1 90 ? 4.401 -4.421 16.838 1.00 92.06 90 LEU A N 1
ATOM 693 C CA . LEU A 1 90 ? 3.592 -3.363 16.251 1.00 92.06 90 LEU A CA 1
ATOM 694 C C . LEU A 1 90 ? 4.371 -2.044 16.285 1.00 92.06 90 LEU A C 1
ATOM 696 O O . LEU A 1 90 ? 5.017 -1.740 17.289 1.00 92.06 90 LEU A O 1
ATOM 700 N N . SER A 1 91 ? 4.258 -1.239 15.228 1.00 89.12 91 SER A N 1
ATOM 701 C CA . SER A 1 91 ? 4.798 0.125 15.214 1.00 89.12 91 SER A CA 1
ATOM 702 C C . SER A 1 91 ? 4.189 0.962 16.336 1.00 89.12 91 SER A C 1
ATOM 704 O O . SER A 1 91 ? 3.029 0.769 16.700 1.00 89.12 91 SER A O 1
ATOM 706 N N . ASP A 1 92 ? 4.959 1.892 16.883 1.00 90.31 92 ASP A N 1
ATOM 707 C CA . ASP A 1 92 ? 4.534 2.827 17.923 1.00 90.31 92 ASP A CA 1
ATOM 708 C C . ASP A 1 92 ? 4.997 4.253 17.579 1.00 90.31 92 ASP A C 1
ATOM 710 O O . ASP A 1 92 ? 5.444 4.522 16.460 1.00 90.31 92 ASP A O 1
ATOM 714 N N . HIS A 1 93 ? 4.878 5.178 18.532 1.00 89.44 93 HIS A N 1
ATOM 715 C CA . HIS A 1 93 ? 5.301 6.565 18.347 1.00 89.44 93 HIS A CA 1
ATOM 716 C C . HIS A 1 93 ? 6.816 6.739 18.141 1.00 89.44 93 HIS A C 1
ATOM 718 O O . HIS A 1 93 ? 7.258 7.827 17.809 1.00 89.44 93 HIS A O 1
ATOM 724 N N . THR A 1 94 ? 7.659 5.727 18.326 1.00 89.44 94 THR A N 1
ATOM 725 C CA . THR A 1 94 ? 9.099 5.870 18.043 1.00 89.44 94 THR A CA 1
ATOM 726 C C . THR A 1 94 ? 9.408 5.752 16.549 1.00 89.44 94 THR A C 1
ATOM 728 O O . THR A 1 94 ? 10.450 6.215 16.087 1.00 89.44 94 THR A O 1
ATOM 731 N N . TYR A 1 95 ? 8.481 5.196 15.762 1.00 84.94 95 TYR A N 1
ATOM 732 C CA . TYR A 1 95 ? 8.598 5.119 14.311 1.00 84.94 95 TYR A CA 1
ATOM 733 C C . TYR A 1 95 ? 8.178 6.449 13.660 1.00 84.94 95 TYR A C 1
ATOM 735 O O . TYR A 1 95 ? 7.007 6.829 13.707 1.00 84.94 95 TYR A O 1
ATOM 743 N N . ARG A 1 96 ? 9.138 7.152 13.039 1.00 86.94 96 ARG A N 1
ATOM 744 C CA . ARG A 1 96 ? 8.982 8.532 12.527 1.00 86.94 96 ARG A CA 1
ATOM 745 C C . ARG A 1 96 ? 9.188 8.693 11.014 1.00 86.94 96 ARG A C 1
ATOM 747 O O . ARG A 1 96 ? 9.594 9.752 10.553 1.00 86.94 96 ARG A O 1
ATOM 754 N N . TYR A 1 97 ? 8.934 7.641 10.234 1.00 80.50 97 TYR A N 1
ATOM 755 C CA . TYR A 1 97 ? 9.153 7.645 8.776 1.00 80.50 97 TYR A CA 1
ATOM 756 C C . TYR A 1 97 ? 7.907 7.991 7.934 1.00 80.50 97 TYR A C 1
ATOM 758 O O . TYR A 1 97 ? 7.951 7.829 6.718 1.00 80.50 97 TYR A O 1
ATOM 766 N N . GLY A 1 98 ? 6.804 8.431 8.550 1.00 68.75 98 GLY A N 1
ATOM 767 C CA . GLY A 1 98 ? 5.683 9.089 7.864 1.00 68.75 98 GLY A CA 1
ATOM 768 C C . GLY A 1 98 ? 4.884 8.257 6.855 1.00 68.75 98 GLY A C 1
ATOM 769 O O . GLY A 1 98 ? 4.591 8.732 5.767 1.00 68.75 98 GLY A O 1
ATOM 770 N N . ASN A 1 99 ? 4.508 7.020 7.210 1.00 78.81 99 ASN A N 1
ATOM 771 C CA . ASN A 1 99 ? 3.765 6.099 6.324 1.00 78.81 99 ASN A CA 1
ATOM 772 C C . ASN A 1 99 ? 2.442 5.580 6.926 1.00 78.81 99 ASN A C 1
ATOM 774 O O . ASN A 1 99 ? 1.939 4.539 6.505 1.00 78.81 99 ASN A O 1
ATOM 778 N N . SER A 1 100 ? 1.909 6.223 7.974 1.00 85.19 100 SER A N 1
ATOM 779 C CA . SER A 1 100 ? 0.700 5.768 8.687 1.00 85.19 100 SER A CA 1
ATOM 780 C C . SER A 1 100 ? 0.701 4.272 9.016 1.00 85.19 100 SER A C 1
ATOM 782 O O . SER A 1 100 ? -0.315 3.587 8.824 1.00 85.19 100 SER A O 1
ATOM 784 N N . MET A 1 101 ? 1.839 3.760 9.508 1.00 85.81 101 MET A N 1
ATOM 785 C CA . MET A 1 101 ? 1.978 2.353 9.891 1.00 85.81 101 MET A CA 1
ATOM 786 C C . MET A 1 101 ? 0.796 1.946 10.767 1.00 85.81 101 MET A C 1
ATOM 788 O O . MET A 1 101 ? 0.380 2.675 11.678 1.00 85.81 101 MET A O 1
ATOM 792 N N . ASN A 1 102 ? 0.191 0.810 10.432 1.00 89.00 102 ASN A N 1
ATOM 793 C CA . ASN A 1 102 ? -0.972 0.351 11.169 1.00 89.00 102 ASN A CA 1
ATOM 794 C C . ASN A 1 102 ? -0.559 -0.096 12.584 1.00 89.00 102 ASN A C 1
ATOM 796 O O . ASN A 1 102 ? 0.599 -0.430 12.840 1.00 89.00 102 ASN A O 1
ATOM 800 N N . ARG A 1 103 ? -1.529 -0.111 13.498 1.00 90.81 103 ARG A N 1
ATOM 801 C CA . ARG A 1 103 ? -1.350 -0.548 14.888 1.00 90.81 103 ARG A CA 1
ATOM 802 C C . ARG A 1 103 ? -2.189 -1.789 15.207 1.00 90.81 103 ARG A C 1
ATOM 804 O O . ARG A 1 103 ? -2.494 -2.048 16.362 1.00 90.81 103 ARG A O 1
ATOM 811 N N . ASP A 1 104 ? -2.596 -2.534 14.194 1.00 93.56 104 ASP A N 1
ATOM 812 C CA . ASP A 1 104 ? -3.511 -3.670 14.296 1.00 93.56 104 ASP A CA 1
ATOM 813 C C . ASP A 1 104 ? -2.809 -5.006 14.020 1.00 93.56 104 ASP A C 1
ATOM 815 O O . ASP A 1 104 ? -3.150 -6.019 14.626 1.00 93.56 104 ASP A O 1
ATOM 819 N N . THR A 1 105 ? -1.830 -5.026 13.112 1.00 95.06 105 THR A N 1
ATOM 820 C CA . THR A 1 105 ? -1.204 -6.247 12.601 1.00 95.06 105 THR A CA 1
ATOM 821 C C . THR A 1 105 ? 0.319 -6.163 12.591 1.00 95.06 105 THR A C 1
ATOM 823 O O . THR A 1 105 ? 0.894 -5.160 12.169 1.00 95.06 105 THR A O 1
ATOM 826 N N . LEU A 1 106 ? 0.977 -7.264 12.949 1.00 95.81 106 LEU A N 1
ATOM 827 C CA . LEU A 1 106 ? 2.376 -7.512 12.606 1.00 95.81 106 LEU A CA 1
ATOM 828 C C . LEU A 1 106 ? 2.522 -7.678 11.089 1.00 95.81 106 LEU A C 1
ATOM 830 O O . LEU A 1 106 ? 1.580 -8.118 10.425 1.00 95.81 106 LEU A O 1
ATOM 834 N N . TYR A 1 107 ? 3.700 -7.354 10.559 1.00 94.50 107 TYR A N 1
ATOM 835 C CA . TYR A 1 107 ? 4.013 -7.478 9.135 1.00 94.50 107 TYR A CA 1
ATOM 836 C C . TYR A 1 107 ? 5.013 -8.605 8.870 1.00 94.50 107 TYR A C 1
ATOM 838 O O . TYR A 1 107 ? 5.953 -8.799 9.636 1.00 94.50 107 TYR A O 1
ATOM 846 N N . SER A 1 108 ? 4.846 -9.306 7.753 1.00 94.31 108 SER A N 1
ATOM 847 C CA . SER A 1 108 ? 5.828 -10.246 7.197 1.00 94.31 108 SER A CA 1
ATOM 848 C C . SER A 1 108 ? 6.047 -9.888 5.737 1.00 94.31 108 SER A C 1
ATOM 850 O O . SER A 1 108 ? 5.093 -9.941 4.972 1.00 94.31 108 SER A O 1
ATOM 852 N N . VAL A 1 109 ? 7.251 -9.507 5.323 1.00 92.69 109 VAL A N 1
ATOM 853 C CA . VAL A 1 109 ? 7.467 -8.974 3.969 1.00 92.69 109 VAL A CA 1
ATOM 854 C C . VAL A 1 109 ? 8.501 -9.785 3.209 1.00 92.69 109 VAL A C 1
ATOM 856 O O . VAL A 1 109 ? 9.553 -10.126 3.749 1.00 92.69 109 VAL A O 1
ATOM 859 N N . SER A 1 110 ? 8.224 -10.060 1.940 1.00 92.69 110 SER A N 1
ATOM 860 C CA . SER A 1 110 ? 9.175 -10.664 1.012 1.00 92.69 110 SER A CA 1
ATOM 861 C C . SER A 1 110 ? 9.242 -9.855 -0.280 1.00 92.69 110 SER A C 1
ATOM 863 O O . SER A 1 110 ? 8.218 -9.679 -0.935 1.00 92.69 110 SER A O 1
ATOM 865 N N . PHE A 1 111 ? 10.440 -9.432 -0.686 1.00 92.56 111 PHE A N 1
ATOM 866 C CA . PHE A 1 111 ? 10.717 -9.130 -2.092 1.00 92.56 111 PHE A CA 1
ATOM 867 C C . PHE A 1 111 ? 11.127 -10.430 -2.766 1.00 92.56 111 PHE A C 1
ATOM 869 O O . PHE A 1 111 ? 12.067 -11.096 -2.323 1.00 92.56 111 PHE A O 1
ATOM 876 N N . SER A 1 112 ? 10.398 -10.829 -3.799 1.00 94.00 112 SER A N 1
ATOM 877 C CA . SER A 1 112 ? 10.583 -12.144 -4.402 1.00 94.00 112 SER A CA 1
ATOM 878 C C . SER A 1 112 ? 10.643 -12.075 -5.915 1.00 94.00 112 SER A C 1
ATOM 880 O O . SER A 1 112 ? 9.954 -11.271 -6.533 1.00 94.00 112 SER A O 1
ATOM 882 N N . ASP A 1 113 ? 11.489 -12.920 -6.492 1.00 94.25 113 ASP A N 1
ATOM 883 C CA . ASP A 1 113 ? 11.709 -13.051 -7.927 1.00 94.25 113 ASP A CA 1
ATOM 884 C C . ASP A 1 113 ? 11.199 -14.419 -8.390 1.00 94.25 113 ASP A C 1
ATOM 886 O O . ASP A 1 113 ? 11.752 -15.461 -8.027 1.00 94.25 113 ASP A O 1
ATOM 890 N N . VAL A 1 114 ? 10.145 -14.396 -9.206 1.00 95.56 114 VAL A N 1
ATOM 891 C CA . VAL A 1 114 ? 9.488 -15.569 -9.805 1.00 95.56 114 VAL A CA 1
ATOM 892 C C . VAL A 1 114 ? 9.887 -15.780 -11.276 1.00 95.56 114 VAL A C 1
ATOM 894 O O . VAL A 1 114 ? 9.244 -16.545 -11.994 1.00 95.56 114 VAL A O 1
ATOM 897 N N . SER A 1 115 ? 10.934 -15.103 -11.770 1.00 93.88 115 SER A N 1
ATOM 898 C CA . SER A 1 115 ? 11.360 -15.187 -13.180 1.00 93.88 115 SER A CA 1
ATOM 899 C C . SER A 1 115 ? 12.104 -16.469 -13.553 1.00 93.88 115 SER A C 1
ATOM 901 O O . SER A 1 115 ? 12.166 -16.809 -14.735 1.00 93.88 115 SER A O 1
ATOM 903 N N . LYS A 1 116 ? 12.715 -17.159 -12.582 1.00 91.38 116 LYS A N 1
ATOM 904 C CA . LYS A 1 116 ? 13.479 -18.397 -12.824 1.00 91.38 116 LYS A CA 1
ATOM 905 C C . LYS A 1 116 ? 12.641 -19.647 -12.626 1.00 91.38 116 LYS A C 1
ATOM 907 O O . LYS A 1 116 ? 12.721 -20.562 -13.440 1.00 91.38 116 LYS A O 1
ATOM 912 N N . GLU A 1 117 ? 11.837 -19.673 -11.575 1.00 92.56 117 GLU A N 1
ATOM 913 C CA . GLU A 1 117 ? 10.861 -20.724 -11.328 1.00 92.56 117 GLU A CA 1
ATOM 914 C C . GLU A 1 117 ? 9.730 -20.212 -10.421 1.00 92.56 117 GLU A C 1
ATOM 916 O O . GLU A 1 117 ? 9.903 -19.179 -9.767 1.00 92.56 117 GLU A O 1
ATOM 921 N N . PRO A 1 118 ? 8.578 -20.908 -10.373 1.00 96.25 118 PRO A N 1
ATOM 922 C CA . PRO A 1 118 ? 7.487 -20.538 -9.484 1.00 96.25 118 PRO A CA 1
ATOM 923 C C . PRO A 1 118 ? 7.868 -20.626 -8.003 1.00 96.25 118 PRO A C 1
ATOM 925 O O . PRO A 1 118 ? 8.660 -21.482 -7.598 1.00 96.25 118 PRO A O 1
ATOM 928 N N . LEU A 1 119 ? 7.224 -19.789 -7.194 1.00 96.81 119 LEU A N 1
ATOM 929 C CA . LEU A 1 119 ? 7.309 -19.817 -5.737 1.00 96.81 119 LEU A CA 1
ATOM 930 C C . LEU A 1 119 ? 5.978 -20.263 -5.140 1.00 96.81 119 LEU A C 1
ATOM 932 O O . LEU A 1 119 ? 4.923 -19.844 -5.598 1.00 96.81 119 LEU A O 1
ATOM 936 N N . ILE A 1 120 ? 6.017 -21.086 -4.102 1.00 97.19 120 ILE A N 1
ATOM 937 C CA . ILE A 1 120 ? 4.855 -21.543 -3.347 1.00 97.19 120 ILE A CA 1
ATOM 938 C C . ILE A 1 120 ? 4.865 -20.840 -2.000 1.00 97.19 120 ILE A C 1
ATOM 940 O O . ILE A 1 120 ? 5.754 -21.060 -1.178 1.00 97.19 120 ILE A O 1
ATOM 944 N N . TYR A 1 121 ? 3.865 -19.994 -1.796 1.00 97.44 121 TYR A N 1
ATOM 945 C CA . TYR A 1 121 ? 3.626 -19.274 -0.558 1.00 97.44 121 TYR A 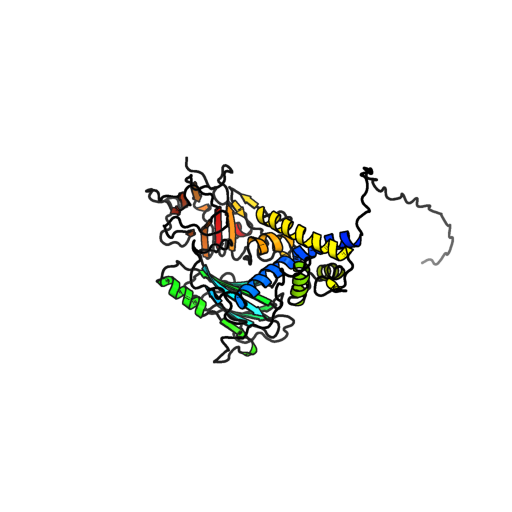CA 1
ATOM 946 C C . TYR A 1 121 ? 2.606 -20.022 0.278 1.00 97.44 121 TYR A C 1
ATOM 948 O O . TYR A 1 121 ? 1.531 -20.344 -0.226 1.00 97.44 121 TYR A O 1
ATOM 956 N N . THR A 1 122 ? 2.913 -20.233 1.552 1.00 95.38 122 THR A N 1
ATOM 957 C CA . THR A 1 122 ? 2.003 -20.892 2.489 1.00 95.38 122 THR A CA 1
ATOM 958 C C . THR A 1 122 ? 1.675 -19.969 3.648 1.00 95.38 122 THR A C 1
ATOM 960 O O . THR A 1 122 ? 2.574 -19.444 4.307 1.00 95.38 122 THR A O 1
ATOM 963 N N . LEU A 1 123 ? 0.380 -19.823 3.918 1.00 94.94 123 LEU A N 1
ATOM 964 C CA . LEU A 1 123 ? -0.132 -19.305 5.181 1.00 94.94 123 LEU A CA 1
ATOM 965 C C . LEU A 1 123 ? -0.511 -20.506 6.065 1.00 94.94 123 LEU A C 1
ATOM 967 O O . LEU A 1 123 ? -1.211 -21.400 5.573 1.00 94.94 123 LEU A O 1
ATOM 971 N N . PRO A 1 124 ? -0.051 -20.585 7.328 1.00 94.50 124 PRO A N 1
ATOM 972 C CA . PRO A 1 124 ? -0.352 -21.726 8.186 1.00 94.50 124 PRO A CA 1
ATOM 973 C C . PRO A 1 124 ? -1.836 -21.764 8.568 1.00 94.50 124 PRO A C 1
ATOM 975 O O . PRO A 1 124 ? -2.582 -20.813 8.342 1.00 94.50 124 PRO A O 1
ATOM 978 N N . ALA A 1 125 ? -2.267 -22.876 9.167 1.00 92.19 125 ALA A N 1
ATOM 979 C CA . ALA A 1 125 ? -3.603 -22.968 9.744 1.00 92.19 125 ALA A CA 1
ATOM 980 C C . ALA A 1 125 ? -3.791 -21.939 10.868 1.00 92.19 125 ALA A C 1
ATOM 982 O O . ALA A 1 125 ? -2.868 -21.635 11.622 1.00 92.19 125 ALA A O 1
ATOM 983 N N . ASN A 1 126 ? -5.020 -21.468 11.014 1.00 86.00 126 ASN A N 1
ATOM 984 C CA . ASN A 1 126 ? -5.434 -20.499 12.013 1.00 86.00 126 ASN A CA 1
ATOM 985 C C . ASN A 1 126 ? -6.738 -20.947 12.678 1.00 86.00 126 ASN A C 1
ATOM 987 O O . ASN A 1 126 ? -7.818 -20.446 12.351 1.00 86.00 126 ASN A O 1
ATOM 991 N N . PRO A 1 127 ? -6.641 -21.912 13.604 1.00 82.56 127 PRO A N 1
ATOM 992 C CA . PRO A 1 127 ? -7.803 -22.443 14.310 1.00 82.56 127 PRO A CA 1
ATOM 993 C C . PRO A 1 127 ? -8.502 -21.394 15.193 1.00 82.56 127 PRO A C 1
ATOM 995 O O . PRO A 1 127 ? -9.679 -21.555 15.501 1.00 82.56 127 PRO A O 1
ATOM 998 N N . ASP A 1 128 ? -7.810 -20.309 15.555 1.00 83.94 128 ASP A N 1
ATOM 999 C CA . ASP A 1 128 ? -8.326 -19.252 16.434 1.00 83.94 128 ASP A CA 1
ATOM 1000 C C . ASP A 1 128 ? -9.167 -18.197 15.689 1.00 83.94 128 ASP A C 1
ATOM 1002 O O . ASP A 1 128 ? -9.679 -17.261 16.302 1.00 83.94 128 ASP A O 1
ATOM 1006 N N . GLY A 1 129 ? -9.294 -18.298 14.360 1.00 86.69 129 GLY A N 1
ATOM 1007 C CA . GLY A 1 129 ? -10.112 -17.379 13.560 1.00 86.69 129 GLY A CA 1
ATOM 1008 C C . GLY A 1 129 ? -9.553 -15.952 13.441 1.00 86.69 129 GLY A C 1
ATOM 1009 O O . GLY A 1 129 ? -10.275 -15.032 13.048 1.00 86.69 129 GLY A O 1
ATOM 1010 N N . ARG A 1 130 ? -8.281 -15.734 13.804 1.00 90.38 130 ARG A N 1
ATOM 1011 C CA . ARG A 1 130 ? -7.651 -14.405 13.836 1.00 90.38 130 ARG A CA 1
ATOM 1012 C C . ARG A 1 130 ? -7.489 -13.806 12.438 1.00 90.38 130 ARG A C 1
ATOM 1014 O O . ARG A 1 130 ? -7.319 -14.532 11.467 1.00 90.38 130 ARG A O 1
ATOM 1021 N N . TYR A 1 131 ? -7.460 -12.484 12.302 1.00 93.75 131 TYR A N 1
ATOM 1022 C CA . TYR A 1 131 ? -7.126 -11.911 10.996 1.00 93.75 131 TYR A CA 1
ATOM 1023 C C . TYR A 1 131 ? -5.671 -12.213 10.635 1.00 93.75 131 TYR A C 1
ATOM 1025 O O . TYR A 1 131 ? -4.746 -11.839 11.365 1.00 93.75 131 TYR A O 1
ATOM 1033 N N . MET A 1 132 ? -5.475 -12.851 9.488 1.00 94.31 132 MET A N 1
ATOM 1034 C CA . MET A 1 132 ? -4.177 -12.981 8.847 1.00 94.31 132 MET A CA 1
ATOM 1035 C C . MET A 1 132 ? -4.346 -13.008 7.330 1.00 94.31 132 MET A C 1
ATOM 1037 O O . MET A 1 132 ? -5.327 -13.552 6.833 1.00 94.31 132 MET A O 1
ATOM 1041 N N . SER A 1 133 ? -3.407 -12.436 6.589 1.00 95.81 133 SER A N 1
ATOM 1042 C CA . SER A 1 133 ? -3.465 -12.388 5.126 1.00 95.81 133 SER A CA 1
ATOM 1043 C C . SER A 1 133 ? -2.066 -12.347 4.527 1.00 95.81 133 SER A C 1
ATOM 1045 O O . SER A 1 133 ? -1.174 -11.773 5.145 1.00 95.81 133 SER A O 1
ATOM 1047 N N . ILE A 1 134 ? -1.892 -12.844 3.305 1.00 97.19 134 ILE A N 1
ATOM 1048 C CA . ILE A 1 134 ? -0.763 -12.504 2.431 1.00 97.19 134 ILE A CA 1
ATOM 1049 C C . ILE A 1 134 ? -1.331 -11.779 1.221 1.00 97.19 134 ILE A C 1
ATOM 1051 O O . ILE A 1 134 ? -2.098 -12.360 0.461 1.00 97.19 134 ILE A O 1
ATOM 1055 N N . GLU A 1 135 ? -0.958 -10.521 1.062 1.00 97.88 135 GLU A N 1
ATOM 1056 C CA . GLU A 1 135 ? -1.196 -9.727 -0.138 1.00 97.88 135 GLU A CA 1
ATOM 1057 C C . GLU A 1 135 ? -0.042 -9.930 -1.120 1.00 97.88 135 GLU A C 1
ATOM 1059 O O . GLU A 1 135 ? 1.119 -9.903 -0.713 1.00 97.88 135 GLU A O 1
ATOM 1064 N N . PHE A 1 136 ? -0.345 -10.109 -2.403 1.00 98.31 136 PHE A N 1
ATOM 1065 C CA . PHE A 1 136 ? 0.661 -10.158 -3.460 1.00 98.31 136 PHE A CA 1
ATOM 1066 C C . PHE A 1 136 ? 0.511 -8.955 -4.373 1.00 98.31 136 PHE A C 1
ATOM 1068 O O . PHE A 1 136 ? -0.524 -8.818 -5.031 1.00 98.31 136 PHE A O 1
ATOM 1075 N N . THR A 1 137 ? 1.548 -8.122 -4.447 1.00 98.06 137 THR A N 1
ATOM 1076 C CA . THR A 1 137 ? 1.591 -6.983 -5.368 1.00 98.06 137 THR A CA 1
ATOM 1077 C C . THR A 1 137 ? 2.606 -7.189 -6.475 1.00 98.06 137 THR A C 1
ATOM 1079 O O . THR A 1 137 ? 3.663 -7.796 -6.275 1.00 98.06 137 THR A O 1
ATOM 1082 N N . ASP A 1 138 ? 2.291 -6.648 -7.646 1.00 97.06 138 ASP A N 1
ATOM 1083 C CA . ASP A 1 138 ? 3.236 -6.540 -8.746 1.00 97.06 138 ASP A CA 1
ATOM 1084 C C . ASP A 1 138 ? 4.312 -5.475 -8.453 1.00 97.06 138 ASP A C 1
ATOM 1086 O O . ASP A 1 138 ? 4.289 -4.773 -7.433 1.00 97.06 138 ASP A O 1
ATOM 1090 N N . TRP A 1 139 ? 5.278 -5.346 -9.365 1.00 96.75 139 TRP A N 1
ATOM 1091 C CA . TRP A 1 139 ? 6.361 -4.360 -9.278 1.00 96.75 139 TRP A CA 1
ATOM 1092 C C . TRP A 1 139 ? 5.887 -2.900 -9.386 1.00 96.75 139 TRP A C 1
ATOM 1094 O O . TRP A 1 139 ? 6.673 -1.965 -9.229 1.00 96.75 139 TRP A O 1
ATOM 1104 N N . TYR A 1 140 ? 4.602 -2.683 -9.657 1.00 97.06 140 TYR A N 1
ATOM 1105 C CA . TYR A 1 140 ? 3.986 -1.374 -9.791 1.00 97.06 140 TYR A CA 1
ATOM 1106 C C . TYR A 1 140 ? 2.980 -1.071 -8.678 1.00 97.06 140 TYR A C 1
ATOM 1108 O O . TYR A 1 140 ? 2.225 -0.107 -8.803 1.00 97.06 140 TYR A O 1
ATOM 1116 N N . THR A 1 141 ? 3.029 -1.832 -7.577 1.00 96.44 141 THR A N 1
ATOM 1117 C CA . THR A 1 141 ? 2.216 -1.714 -6.350 1.00 96.44 141 THR A CA 1
ATOM 1118 C C . THR A 1 141 ? 0.757 -2.148 -6.453 1.00 96.44 141 THR A C 1
ATOM 1120 O O . THR A 1 141 ? 0.055 -2.052 -5.450 1.00 96.44 141 THR A O 1
ATOM 1123 N N . ASP A 1 142 ? 0.290 -2.645 -7.601 1.00 96.56 142 ASP A N 1
ATOM 1124 C CA . ASP A 1 142 ? -1.067 -3.191 -7.690 1.00 96.56 142 ASP A CA 1
ATOM 1125 C C . ASP A 1 142 ? -1.087 -4.606 -7.103 1.00 96.56 142 ASP A C 1
ATOM 1127 O O . ASP A 1 142 ? -0.320 -5.484 -7.506 1.00 96.56 142 ASP A O 1
ATOM 1131 N N . ALA A 1 143 ? -1.976 -4.834 -6.142 1.00 97.38 143 ALA A N 1
ATOM 1132 C CA . ALA A 1 143 ? -2.300 -6.155 -5.646 1.00 97.38 143 ALA A CA 1
ATOM 1133 C C . ALA A 1 143 ? -3.003 -6.963 -6.746 1.00 97.38 143 ALA A C 1
ATOM 1135 O O . ALA A 1 143 ? -3.990 -6.519 -7.332 1.00 97.38 143 ALA A O 1
ATOM 1136 N N . PHE A 1 144 ? -2.505 -8.170 -7.010 1.00 96.88 144 PHE A N 1
ATOM 1137 C CA . PHE A 1 144 ? -3.063 -9.084 -8.013 1.00 96.88 144 PHE A CA 1
ATOM 1138 C C . PHE A 1 144 ? -3.616 -10.376 -7.396 1.00 96.88 144 PHE A C 1
ATOM 1140 O O . PHE A 1 144 ? -4.305 -11.141 -8.074 1.00 96.88 144 PHE A O 1
ATOM 1147 N N . ALA A 1 145 ? -3.317 -10.647 -6.122 1.00 96.94 145 ALA A N 1
ATOM 1148 C CA . ALA A 1 145 ? -3.812 -11.820 -5.412 1.00 96.94 145 ALA A CA 1
ATOM 1149 C C . ALA A 1 145 ? -3.713 -11.685 -3.889 1.00 96.94 145 ALA A C 1
ATOM 1151 O O . ALA A 1 145 ? -2.916 -10.908 -3.368 1.00 96.94 145 ALA A O 1
ATOM 1152 N N . TYR A 1 146 ? -4.474 -12.530 -3.187 1.00 96.50 146 TYR A N 1
ATOM 1153 C CA . TYR A 1 146 ? -4.408 -12.695 -1.737 1.00 96.50 146 TYR A CA 1
ATOM 1154 C C . TYR A 1 146 ? -4.467 -14.169 -1.345 1.00 96.50 146 TYR A C 1
ATOM 1156 O O . TYR A 1 146 ? -5.214 -14.935 -1.950 1.00 96.50 146 TYR A O 1
ATOM 1164 N N . ILE A 1 147 ? -3.768 -14.542 -0.273 1.00 95.50 147 ILE A N 1
ATOM 1165 C CA . ILE A 1 147 ? -4.199 -15.627 0.615 1.00 95.50 147 ILE A CA 1
ATOM 1166 C C . ILE A 1 147 ? -4.857 -14.947 1.814 1.00 95.50 147 ILE A C 1
ATOM 1168 O O . ILE A 1 147 ? -4.170 -14.385 2.660 1.00 95.50 147 ILE A O 1
ATOM 1172 N N . SER A 1 148 ? -6.186 -14.973 1.883 1.00 92.50 148 SER A N 1
ATOM 1173 C CA . SER A 1 148 ? -6.959 -14.292 2.931 1.00 92.50 148 SER A CA 1
ATOM 1174 C C . SER A 1 148 ? -8.206 -15.094 3.313 1.00 92.50 148 SER A C 1
ATOM 1176 O O . SER A 1 148 ? -8.803 -15.709 2.426 1.00 92.50 148 SER A O 1
ATOM 1178 N N . PRO A 1 149 ? -8.667 -15.036 4.579 1.00 87.94 149 PRO A N 1
ATOM 1179 C CA . PRO A 1 149 ? -9.945 -15.592 5.014 1.00 87.94 149 PRO A CA 1
ATOM 1180 C C . PRO A 1 149 ? -11.164 -15.188 4.183 1.00 87.94 149 PRO A C 1
ATOM 1182 O O . PRO A 1 149 ? -12.223 -15.799 4.312 1.00 87.94 149 PRO A O 1
ATOM 1185 N N . ARG A 1 150 ? -11.041 -14.156 3.342 1.00 88.38 150 ARG A N 1
ATOM 1186 C CA . ARG A 1 150 ? -12.043 -13.812 2.333 1.00 88.38 150 ARG A CA 1
ATOM 1187 C C . ARG A 1 150 ? -12.346 -14.980 1.385 1.00 88.38 150 ARG A C 1
ATOM 1189 O O . ARG A 1 150 ? -13.504 -15.153 1.014 1.00 88.38 150 ARG A O 1
ATOM 1196 N N . ASP A 1 151 ? -11.326 -15.766 1.035 1.00 82.44 151 ASP A N 1
ATOM 1197 C CA . ASP A 1 151 ? -11.372 -16.769 -0.036 1.00 82.44 151 ASP A CA 1
ATOM 1198 C C . ASP A 1 151 ? -11.272 -18.226 0.459 1.00 82.44 151 ASP A C 1
ATOM 1200 O O . ASP A 1 151 ? -11.497 -19.151 -0.322 1.00 82.44 151 ASP A O 1
ATOM 1204 N N . HIS A 1 152 ? -10.925 -18.472 1.729 1.00 79.38 152 HIS A N 1
ATOM 1205 C CA . HIS A 1 152 ? -10.714 -19.832 2.244 1.00 79.38 152 HIS A CA 1
ATOM 1206 C C . HIS A 1 152 ? -11.051 -19.998 3.730 1.00 79.38 152 HIS A C 1
ATOM 1208 O O . HIS A 1 152 ? -11.073 -19.046 4.509 1.00 79.38 152 HIS A O 1
ATOM 1214 N N . ALA A 1 153 ? -11.325 -21.246 4.118 1.00 71.56 153 ALA A N 1
ATOM 1215 C CA . ALA A 1 153 ? -11.560 -21.621 5.506 1.00 71.56 153 ALA A CA 1
ATOM 1216 C C . ALA A 1 153 ? -10.241 -21.631 6.294 1.00 71.56 153 ALA A C 1
ATOM 1218 O O . ALA A 1 153 ? -9.275 -22.273 5.890 1.00 71.56 153 ALA A O 1
ATOM 1219 N N . GLN A 1 154 ? -10.231 -20.980 7.456 1.00 74.50 154 GLN A N 1
ATOM 1220 C CA . GLN A 1 154 ? -9.004 -20.671 8.199 1.00 74.50 154 GLN A CA 1
ATOM 1221 C C . GLN A 1 154 ? -8.363 -21.879 8.920 1.00 74.50 154 GLN A C 1
ATOM 1223 O O . GLN A 1 154 ? -7.232 -21.782 9.382 1.00 74.50 154 GLN A O 1
ATOM 1228 N N . ASN A 1 155 ? -9.034 -23.034 8.998 1.00 83.25 155 ASN A N 1
ATOM 1229 C CA . ASN A 1 155 ? -8.621 -24.159 9.859 1.00 83.25 155 ASN A CA 1
ATOM 1230 C C . ASN A 1 155 ? -7.606 -25.132 9.229 1.00 83.25 155 ASN A C 1
ATOM 1232 O O . ASN A 1 155 ? -7.320 -26.176 9.813 1.00 83.25 155 ASN A O 1
ATOM 1236 N N . LYS A 1 156 ? -7.058 -24.825 8.050 1.00 90.12 156 LYS A N 1
ATOM 1237 C CA . LYS A 1 156 ? -5.977 -25.603 7.425 1.00 90.12 156 LYS A CA 1
ATOM 1238 C C . LYS A 1 156 ? -4.939 -24.669 6.794 1.00 90.12 156 LYS A C 1
ATOM 1240 O O . LYS A 1 156 ? -5.291 -23.534 6.476 1.00 90.12 156 LYS A O 1
ATOM 1245 N N . PRO A 1 157 ? -3.688 -25.119 6.593 1.00 93.31 157 PRO A N 1
ATOM 1246 C CA . PRO A 1 157 ? -2.726 -24.360 5.805 1.00 93.31 157 PRO A CA 1
ATOM 1247 C C . PRO A 1 157 ? -3.235 -24.165 4.374 1.00 93.31 157 PRO A C 1
ATOM 1249 O O . PRO A 1 157 ? -3.928 -25.038 3.843 1.00 93.31 157 PRO A O 1
ATOM 1252 N N . VAL A 1 158 ? -2.877 -23.035 3.765 1.00 94.81 158 VAL A N 1
ATOM 1253 C CA . VAL A 1 158 ? -3.209 -22.719 2.372 1.00 94.81 158 VAL A CA 1
ATOM 1254 C C . VAL A 1 158 ? -1.953 -22.335 1.614 1.00 94.81 158 VAL A C 1
ATOM 1256 O O . VAL A 1 158 ? -1.242 -21.415 2.022 1.00 94.81 158 VAL A O 1
ATOM 1259 N N . SER A 1 159 ? -1.709 -23.028 0.502 1.00 95.94 159 SER A N 1
ATOM 1260 C CA . SER A 1 159 ? -0.497 -22.903 -0.307 1.00 95.94 159 SER A CA 1
ATOM 1261 C C . SER A 1 159 ? -0.821 -22.465 -1.731 1.00 95.94 159 SER A C 1
ATOM 1263 O O . SER A 1 159 ? -1.452 -23.207 -2.485 1.00 95.94 159 SER A O 1
ATOM 1265 N N . TYR A 1 160 ? -0.380 -21.271 -2.133 1.00 97.19 160 TYR A N 1
ATOM 1266 C CA . TYR A 1 160 ? -0.549 -20.762 -3.499 1.00 97.19 160 TYR A CA 1
ATOM 1267 C C . TYR A 1 160 ? 0.787 -20.724 -4.236 1.00 97.19 160 TYR A C 1
ATOM 1269 O O . TYR A 1 160 ? 1.774 -20.204 -3.723 1.00 97.19 160 TYR A O 1
ATOM 1277 N N . MET A 1 161 ? 0.804 -21.232 -5.467 1.00 97.88 161 MET A N 1
ATOM 1278 C CA . MET A 1 161 ? 1.948 -21.125 -6.366 1.00 97.88 161 MET A CA 1
ATOM 1279 C C . MET A 1 161 ? 1.831 -19.865 -7.226 1.00 97.88 161 MET A C 1
ATOM 1281 O O . MET A 1 161 ? 0.866 -19.705 -7.971 1.00 97.88 161 MET A O 1
ATOM 1285 N N . ILE A 1 162 ? 2.840 -19.006 -7.167 1.00 98.38 162 ILE A N 1
ATOM 1286 C CA . ILE A 1 162 ? 2.983 -17.797 -7.971 1.00 98.38 162 ILE A CA 1
ATOM 1287 C C . ILE A 1 162 ? 4.040 -18.042 -9.049 1.00 98.38 162 ILE A C 1
ATOM 1289 O O . ILE A 1 162 ? 5.156 -18.455 -8.738 1.00 98.38 162 ILE A O 1
ATOM 1293 N N . TYR A 1 163 ? 3.707 -17.792 -10.316 1.00 97.69 163 TYR A N 1
ATOM 1294 C CA . TYR A 1 163 ? 4.619 -17.988 -11.450 1.00 97.69 163 TYR A CA 1
ATOM 1295 C C . TYR A 1 163 ? 4.638 -16.776 -12.382 1.00 97.69 163 TYR A C 1
ATOM 1297 O O . TYR A 1 163 ? 3.640 -16.074 -12.493 1.00 97.69 163 TYR A O 1
ATOM 1305 N N . TYR A 1 164 ? 5.736 -16.557 -13.105 1.00 96.56 164 TYR A N 1
ATOM 1306 C CA . TYR A 1 164 ? 5.817 -15.567 -14.184 1.00 96.56 164 TYR A CA 1
ATOM 1307 C C . TYR A 1 164 ? 6.026 -16.246 -15.545 1.00 96.56 164 TYR A C 1
ATOM 1309 O O . TYR A 1 164 ? 6.606 -17.327 -15.629 1.00 96.56 164 TYR A O 1
ATOM 1317 N N . GLY A 1 165 ? 5.548 -15.615 -16.621 1.00 92.94 165 GLY A N 1
ATOM 1318 C CA . GLY A 1 165 ? 5.616 -16.169 -17.976 1.00 92.94 165 GLY A CA 1
ATOM 1319 C C . GLY A 1 165 ? 4.530 -17.211 -18.252 1.00 92.94 165 GLY A C 1
ATOM 1320 O O . GLY A 1 165 ? 3.366 -17.012 -17.903 1.00 92.94 165 GLY A O 1
ATOM 1321 N N . GLU A 1 166 ? 4.894 -18.302 -18.921 1.00 90.12 166 GLU A N 1
ATOM 1322 C CA . GLU A 1 166 ? 3.959 -19.360 -19.304 1.00 90.12 166 GLU A CA 1
ATOM 1323 C C . GLU A 1 166 ? 4.089 -20.575 -18.384 1.00 90.12 166 GLU A C 1
ATOM 1325 O O . GLU A 1 166 ? 5.188 -21.052 -18.102 1.00 90.12 166 GLU A O 1
ATOM 1330 N N . TRP A 1 167 ? 2.944 -21.098 -17.946 1.00 89.19 167 TRP A N 1
ATOM 1331 C CA . TRP A 1 167 ? 2.853 -22.320 -17.160 1.00 89.19 167 TRP A CA 1
ATOM 1332 C C . TRP A 1 167 ? 1.831 -23.254 -17.797 1.00 89.19 167 TRP A C 1
ATOM 1334 O O . TRP A 1 167 ? 0.639 -22.962 -17.831 1.00 89.19 167 TRP A O 1
ATOM 1344 N N . ASN A 1 168 ? 2.305 -24.389 -18.303 1.00 86.06 168 ASN A N 1
ATOM 1345 C CA . ASN A 1 168 ? 1.500 -25.374 -19.027 1.00 86.06 168 ASN A CA 1
ATOM 1346 C C . ASN A 1 168 ? 1.490 -26.758 -18.355 1.00 86.06 168 ASN A C 1
ATOM 1348 O O . ASN A 1 168 ? 1.098 -27.745 -18.973 1.00 86.06 168 ASN A O 1
ATOM 1352 N N . ARG A 1 169 ? 1.947 -26.844 -17.101 1.00 87.62 169 ARG A N 1
ATOM 1353 C CA . ARG A 1 169 ? 1.989 -28.093 -16.328 1.00 87.62 169 ARG A CA 1
ATOM 1354 C C . ARG A 1 169 ? 0.793 -28.178 -15.377 1.00 87.62 169 ARG A C 1
ATOM 1356 O O . ARG A 1 169 ? 0.131 -27.178 -15.099 1.00 87.62 169 ARG A O 1
ATOM 1363 N N . SER A 1 170 ? 0.526 -29.369 -14.848 1.00 88.88 170 SER A N 1
ATOM 1364 C CA . SER A 1 170 ? -0.504 -29.567 -13.824 1.00 88.88 170 SER A CA 1
ATOM 1365 C C . SER A 1 170 ? -0.180 -28.805 -12.535 1.00 88.88 170 SER A C 1
ATOM 1367 O O . SER A 1 170 ? 0.986 -28.547 -12.227 1.00 88.88 170 SER A O 1
ATOM 1369 N N . VAL A 1 171 ? -1.219 -28.476 -11.765 1.00 92.12 171 VAL A N 1
ATOM 1370 C CA . VAL A 1 171 ? -1.064 -27.949 -10.403 1.00 92.12 171 VAL A CA 1
ATOM 1371 C C . VAL A 1 171 ? -0.307 -28.986 -9.560 1.00 92.12 171 VAL A C 1
ATOM 1373 O O . VAL A 1 171 ? -0.710 -30.153 -9.564 1.00 92.12 171 VAL A O 1
ATOM 1376 N N . PRO A 1 172 ? 0.789 -28.617 -8.870 1.00 93.31 172 PRO A N 1
ATOM 1377 C CA . PRO A 1 172 ? 1.494 -29.544 -7.991 1.00 93.31 172 PRO A CA 1
ATOM 1378 C C . PRO A 1 172 ? 0.588 -30.042 -6.857 1.00 93.31 172 PRO A C 1
ATOM 1380 O O . PRO A 1 172 ? -0.197 -29.279 -6.297 1.00 93.31 172 PRO A O 1
ATOM 1383 N N . THR A 1 173 ? 0.713 -31.315 -6.482 1.00 94.19 173 THR A N 1
ATOM 1384 C CA . THR A 1 173 ? -0.017 -31.885 -5.339 1.00 94.19 173 THR A CA 1
ATOM 1385 C C . THR A 1 173 ? 0.224 -31.057 -4.074 1.00 94.19 173 THR A C 1
ATOM 1387 O O . THR A 1 173 ? 1.368 -30.735 -3.762 1.00 94.19 173 THR A O 1
ATOM 1390 N N . GLY A 1 174 ? -0.838 -30.721 -3.338 1.00 93.25 174 GLY A N 1
ATOM 1391 C CA . GLY A 1 174 ? -0.752 -29.907 -2.117 1.00 93.25 174 GLY A CA 1
ATOM 1392 C C . GLY A 1 174 ? -0.738 -28.391 -2.347 1.00 93.25 174 GLY A C 1
ATOM 1393 O O . GLY A 1 174 ? -0.711 -27.649 -1.374 1.00 93.25 174 GLY A O 1
ATOM 1394 N N . VAL A 1 175 ? -0.784 -27.922 -3.599 1.00 95.50 175 VAL A N 1
ATOM 1395 C CA . VAL A 1 175 ? -0.998 -26.506 -3.932 1.00 95.50 175 VAL A CA 1
ATOM 1396 C C . VAL A 1 175 ? -2.494 -26.257 -4.135 1.00 95.50 175 VAL A C 1
ATOM 1398 O O . VAL A 1 175 ? -3.120 -26.893 -4.982 1.00 95.50 175 VAL A O 1
ATOM 1401 N N . ASP A 1 176 ? -3.071 -25.314 -3.388 1.00 94.69 176 ASP A N 1
ATOM 1402 C CA . ASP A 1 176 ? -4.499 -24.977 -3.456 1.00 94.69 176 ASP A CA 1
ATOM 1403 C C . ASP A 1 176 ? -4.841 -24.098 -4.673 1.00 94.69 176 ASP A C 1
ATOM 1405 O O . ASP A 1 176 ? -5.944 -24.184 -5.214 1.00 94.69 176 ASP A O 1
ATOM 1409 N N . LYS A 1 177 ? -3.919 -23.230 -5.114 1.00 94.75 177 LYS A N 1
ATOM 1410 C CA . LYS A 1 177 ? -4.144 -22.328 -6.257 1.00 94.75 177 LYS A CA 1
ATOM 1411 C C . LYS A 1 177 ? -2.851 -21.988 -6.989 1.00 94.75 177 LYS A C 1
ATOM 1413 O O . LYS A 1 177 ? -1.796 -21.860 -6.378 1.00 94.75 177 LYS A O 1
ATOM 1418 N N . VAL A 1 178 ? -2.954 -21.786 -8.300 1.00 96.75 178 VAL A N 1
ATOM 1419 C CA . VAL A 1 178 ? -1.860 -21.317 -9.159 1.00 96.75 178 VAL A CA 1
ATOM 1420 C C . VAL A 1 178 ? -2.214 -19.943 -9.716 1.00 96.75 178 VAL A C 1
ATOM 1422 O O . VAL A 1 178 ? -3.308 -19.756 -10.246 1.00 96.75 178 VAL A O 1
ATOM 1425 N N . ILE A 1 179 ? -1.305 -18.980 -9.588 1.00 97.25 179 ILE A N 1
ATOM 1426 C CA . ILE A 1 179 ? -1.542 -17.571 -9.909 1.00 97.25 179 ILE A CA 1
ATOM 1427 C C . ILE A 1 179 ? -0.414 -17.050 -10.797 1.00 97.25 179 ILE A C 1
ATOM 1429 O O . ILE A 1 179 ? 0.765 -17.170 -10.462 1.00 97.25 179 ILE A O 1
ATOM 1433 N N . LYS A 1 180 ? -0.789 -16.449 -11.932 1.00 97.00 180 LYS A N 1
ATOM 1434 C CA . LYS A 1 180 ? 0.149 -15.763 -12.822 1.00 97.00 180 LYS A CA 1
ATOM 1435 C C . LYS A 1 180 ? 0.482 -14.397 -12.238 1.00 97.00 180 LYS A C 1
ATOM 1437 O O . LYS A 1 180 ? -0.408 -13.571 -12.058 1.00 97.00 180 LYS A O 1
ATOM 1442 N N . SER A 1 181 ? 1.757 -14.167 -11.979 1.00 97.56 181 SER A N 1
ATOM 1443 C CA . SER A 1 181 ? 2.290 -12.864 -11.623 1.00 97.56 181 SER A CA 1
ATOM 1444 C C . SER A 1 181 ? 2.308 -11.938 -12.846 1.00 97.56 181 SER A C 1
ATOM 1446 O O . SER A 1 181 ? 2.764 -12.366 -13.915 1.00 97.56 181 SER A O 1
ATOM 1448 N N . PRO A 1 182 ? 1.878 -10.669 -12.713 1.00 96.56 182 PRO A N 1
ATOM 1449 C CA . PRO A 1 182 ? 2.019 -9.667 -13.768 1.00 96.56 182 PRO A CA 1
ATOM 1450 C C . PRO A 1 182 ? 3.478 -9.291 -14.066 1.00 96.56 182 PRO A C 1
ATOM 1452 O O . PRO A 1 182 ? 3.791 -8.937 -15.199 1.00 96.56 182 PRO A O 1
ATOM 1455 N N . THR A 1 183 ? 4.367 -9.386 -13.071 1.00 97.19 183 THR A N 1
ATOM 1456 C CA . THR A 1 183 ? 5.785 -8.993 -13.159 1.00 97.19 183 THR A CA 1
ATOM 1457 C C . THR A 1 183 ? 6.708 -10.065 -12.567 1.00 97.19 183 THR A C 1
ATOM 1459 O O . THR A 1 183 ? 6.270 -10.870 -11.744 1.00 97.19 183 THR A O 1
ATOM 1462 N N . PRO A 1 184 ? 7.991 -10.121 -12.965 1.00 96.19 184 PRO A N 1
ATOM 1463 C CA . PRO A 1 184 ? 8.926 -11.104 -12.425 1.00 96.19 184 PRO A CA 1
ATOM 1464 C C . PRO A 1 184 ? 9.267 -10.855 -10.953 1.00 96.19 184 PRO A C 1
ATOM 1466 O O . PRO A 1 184 ? 9.346 -11.814 -10.189 1.00 96.19 184 PRO A O 1
ATOM 1469 N N . TRP A 1 185 ? 9.432 -9.596 -10.539 1.00 96.25 185 TRP A N 1
ATOM 1470 C CA . TRP A 1 185 ? 9.507 -9.254 -9.124 1.00 96.25 185 TRP A CA 1
ATOM 1471 C C . TRP A 1 185 ? 8.121 -8.968 -8.561 1.00 96.25 185 TRP A C 1
ATOM 1473 O O . TRP A 1 185 ? 7.318 -8.272 -9.185 1.00 96.25 185 TRP A O 1
ATOM 1483 N N . ILE A 1 186 ? 7.874 -9.484 -7.362 1.00 96.69 186 ILE A N 1
ATOM 1484 C CA . ILE A 1 186 ? 6.653 -9.272 -6.589 1.00 96.69 186 ILE A CA 1
ATOM 1485 C C . ILE A 1 186 ? 6.984 -8.956 -5.139 1.00 96.69 186 ILE A C 1
ATOM 1487 O O . ILE A 1 186 ? 8.081 -9.251 -4.648 1.00 96.69 186 ILE A O 1
ATOM 1491 N N . ILE A 1 187 ? 5.999 -8.399 -4.444 1.00 96.19 187 ILE A N 1
ATOM 1492 C CA . ILE A 1 187 ? 6.030 -8.255 -2.997 1.00 96.19 187 ILE A CA 1
ATOM 1493 C C . ILE A 1 187 ? 4.953 -9.154 -2.401 1.00 96.19 187 ILE A C 1
ATOM 1495 O O . ILE A 1 187 ? 3.794 -9.103 -2.805 1.00 96.19 187 ILE A O 1
ATOM 1499 N N . GLY A 1 188 ? 5.354 -9.981 -1.438 1.00 96.69 188 GLY A N 1
ATOM 1500 C CA . GLY A 1 188 ? 4.451 -10.718 -0.561 1.00 96.69 188 GLY A CA 1
ATOM 1501 C C . GLY A 1 188 ? 4.352 -9.992 0.774 1.00 96.69 188 GLY A C 1
ATOM 1502 O O . GLY A 1 188 ? 5.338 -9.929 1.509 1.00 96.69 188 GLY A O 1
ATOM 1503 N N . LEU A 1 189 ? 3.182 -9.439 1.087 1.00 95.75 189 LEU A N 1
ATOM 1504 C CA . LEU A 1 189 ? 2.928 -8.654 2.290 1.00 95.75 189 LEU A CA 1
ATOM 1505 C C . LEU A 1 189 ? 1.947 -9.383 3.215 1.00 95.75 189 LEU A C 1
ATOM 1507 O O . LEU A 1 189 ? 0.725 -9.319 3.087 1.00 95.75 189 LEU A O 1
ATOM 1511 N N . GLY A 1 190 ? 2.527 -10.097 4.169 1.00 95.81 190 GLY A N 1
ATOM 1512 C CA . GLY A 1 190 ? 1.856 -10.744 5.280 1.00 95.81 190 GLY A CA 1
ATOM 1513 C C . GLY A 1 190 ? 1.386 -9.746 6.333 1.00 95.81 190 GLY A C 1
ATOM 1514 O O . GLY A 1 190 ? 2.141 -8.855 6.727 1.00 95.81 190 GLY A O 1
ATOM 1515 N N . ARG A 1 191 ? 0.162 -9.922 6.828 1.00 96.00 191 ARG A N 1
ATOM 1516 C CA . ARG A 1 191 ? -0.394 -9.198 7.976 1.00 96.00 191 ARG A CA 1
ATOM 1517 C C . ARG A 1 191 ? -0.964 -10.209 8.958 1.00 96.00 191 ARG A C 1
ATOM 1519 O O . ARG A 1 191 ? -1.739 -11.056 8.538 1.00 96.00 191 ARG A O 1
ATOM 1526 N N . THR A 1 192 ? -0.623 -10.095 10.239 1.00 95.88 192 THR A N 1
ATOM 1527 C CA . THR A 1 192 ? -1.151 -10.952 11.315 1.00 95.88 192 THR A CA 1
ATOM 1528 C C . THR A 1 192 ? -1.643 -10.072 12.450 1.00 95.88 192 THR A C 1
ATOM 1530 O O . THR A 1 192 ? -0.842 -9.364 13.056 1.00 95.88 192 THR A O 1
ATOM 1533 N N . TYR A 1 193 ? -2.944 -10.084 12.744 1.00 95.31 193 TYR A N 1
ATOM 1534 C CA . TYR A 1 193 ? -3.513 -9.284 13.833 1.00 95.31 193 TYR A CA 1
ATOM 1535 C C . TYR A 1 193 ? -2.858 -9.599 15.182 1.00 95.31 193 TYR A C 1
ATOM 1537 O O . TYR A 1 193 ? -2.378 -10.705 15.395 1.00 95.31 193 TYR A O 1
ATOM 1545 N N . THR A 1 194 ? -2.831 -8.660 16.121 1.00 93.75 194 THR A N 1
ATOM 1546 C CA . THR A 1 194 ? -2.527 -8.984 17.518 1.00 93.75 194 THR A CA 1
ATOM 1547 C C . THR A 1 194 ? -3.106 -7.948 18.475 1.00 93.75 194 THR A C 1
ATOM 1549 O O . THR A 1 194 ? -3.154 -6.758 18.171 1.00 93.75 194 THR A O 1
ATOM 1552 N N . THR A 1 195 ? -3.481 -8.391 19.676 1.00 91.31 195 THR A N 1
ATOM 1553 C CA . THR A 1 195 ? -3.808 -7.507 20.810 1.00 91.31 195 THR A CA 1
ATOM 1554 C C . THR A 1 195 ? -2.567 -6.837 21.408 1.00 91.31 195 THR A C 1
ATOM 1556 O O . THR A 1 195 ? -2.689 -5.978 22.279 1.00 91.31 195 THR A O 1
ATOM 1559 N N . ASN A 1 196 ? -1.364 -7.226 20.964 1.00 92.06 196 ASN A N 1
ATOM 1560 C CA . ASN A 1 196 ? -0.070 -6.756 21.463 1.00 92.06 196 ASN A CA 1
ATOM 1561 C C . ASN A 1 196 ? 0.211 -7.103 22.937 1.00 92.06 196 ASN A C 1
ATOM 1563 O O . ASN A 1 196 ? 1.149 -6.576 23.534 1.00 92.06 196 ASN A O 1
ATOM 1567 N N . THR A 1 197 ? -0.581 -7.992 23.541 1.00 91.81 197 THR A N 1
ATOM 1568 C CA . THR A 1 197 ? -0.240 -8.588 24.836 1.00 91.81 197 THR A CA 1
ATOM 1569 C C . THR A 1 197 ? 0.882 -9.607 24.650 1.00 91.81 197 THR A C 1
ATOM 1571 O O . THR A 1 197 ? 0.958 -10.274 23.621 1.00 91.81 197 THR A O 1
ATOM 1574 N N . ASN A 1 198 ? 1.738 -9.795 25.659 1.00 94.50 198 ASN A N 1
ATOM 1575 C CA . ASN A 1 198 ? 2.833 -10.773 25.571 1.00 94.50 198 ASN A CA 1
ATOM 1576 C C . ASN A 1 198 ? 2.343 -12.198 25.267 1.00 94.50 198 ASN A C 1
ATOM 1578 O O . ASN A 1 198 ? 3.065 -12.974 24.648 1.00 94.50 198 ASN A O 1
ATOM 1582 N N . ALA A 1 199 ? 1.141 -12.562 25.725 1.00 94.44 199 ALA A N 1
ATOM 1583 C CA . ALA A 1 199 ? 0.548 -13.862 25.434 1.00 94.44 199 ALA A CA 1
ATOM 1584 C C . ALA A 1 199 ? 0.140 -13.987 23.962 1.00 94.44 199 ALA A C 1
ATOM 1586 O O . ALA A 1 199 ? 0.514 -14.959 23.312 1.00 94.44 199 ALA A O 1
ATOM 1587 N N . ASP A 1 200 ? -0.561 -12.986 23.433 1.00 93.94 200 ASP A N 1
ATOM 1588 C CA . ASP A 1 200 ? -1.035 -13.002 22.052 1.00 93.94 200 ASP A CA 1
ATOM 1589 C C . ASP A 1 200 ? 0.096 -12.809 21.031 1.00 93.94 200 ASP A C 1
ATOM 1591 O O . ASP A 1 200 ? 0.075 -13.416 19.963 1.00 93.94 200 ASP A O 1
ATOM 1595 N N . LEU A 1 201 ? 1.133 -12.037 21.377 1.00 95.81 201 LEU A N 1
ATOM 1596 C CA . LEU A 1 201 ? 2.325 -11.881 20.541 1.00 95.81 201 LEU A CA 1
ATOM 1597 C C . LEU A 1 201 ? 3.022 -13.219 20.286 1.00 95.81 201 LEU A C 1
ATOM 1599 O O . LEU A 1 201 ? 3.451 -13.454 19.163 1.00 95.81 201 LEU A O 1
ATOM 1603 N N . ARG A 1 202 ? 3.075 -14.130 21.269 1.00 95.69 202 ARG A N 1
ATOM 1604 C CA . ARG A 1 202 ? 3.636 -15.476 21.051 1.00 95.69 202 ARG A CA 1
ATOM 1605 C C . ARG A 1 202 ? 2.853 -16.262 20.000 1.00 95.69 202 ARG A C 1
ATOM 1607 O O . ARG A 1 202 ? 3.459 -16.942 19.180 1.00 95.69 202 ARG A O 1
ATOM 1614 N N . ILE A 1 203 ? 1.524 -16.147 20.002 1.00 94.69 203 ILE A N 1
ATOM 1615 C CA . ILE A 1 203 ? 0.658 -16.796 19.007 1.00 94.69 203 ILE A CA 1
ATOM 1616 C C . ILE A 1 203 ? 0.881 -16.156 17.632 1.00 94.69 203 ILE A C 1
ATOM 1618 O O . ILE A 1 203 ? 1.091 -16.857 16.645 1.00 94.69 203 ILE A O 1
ATOM 1622 N N . ALA A 1 204 ? 0.902 -14.822 17.562 1.00 95.38 204 ALA A N 1
ATOM 1623 C CA . ALA A 1 204 ? 1.145 -14.099 16.317 1.00 95.38 204 ALA A CA 1
ATOM 1624 C C . ALA A 1 204 ? 2.540 -14.395 15.729 1.00 95.38 204 ALA A C 1
ATOM 1626 O O . ALA A 1 204 ? 2.674 -14.537 14.514 1.00 95.38 204 ALA A O 1
ATOM 1627 N N . HIS A 1 205 ? 3.567 -14.544 16.573 1.00 96.50 205 HIS A N 1
ATOM 1628 C CA . HIS A 1 205 ? 4.909 -14.950 16.150 1.00 96.50 205 HIS A CA 1
ATOM 1629 C C . HIS A 1 205 ? 4.935 -16.379 15.627 1.00 96.50 205 HIS A C 1
ATOM 1631 O O . HIS A 1 205 ? 5.528 -16.595 14.579 1.00 96.50 205 HIS A 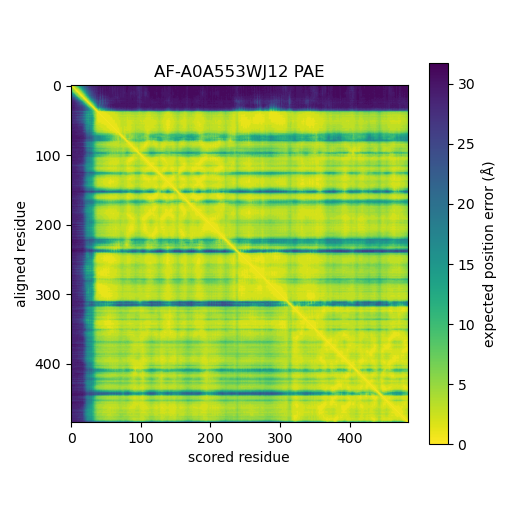O 1
ATOM 1637 N N . ALA A 1 206 ? 4.236 -17.315 16.274 1.00 95.25 206 ALA A N 1
ATOM 1638 C CA . ALA A 1 206 ? 4.122 -18.685 15.777 1.00 95.25 206 ALA A CA 1
ATOM 1639 C C . ALA A 1 206 ? 3.436 -18.747 14.399 1.00 95.25 206 ALA A C 1
ATOM 1641 O O . ALA A 1 206 ? 3.839 -19.532 13.544 1.00 95.25 206 ALA A O 1
ATOM 1642 N N . VAL A 1 207 ? 2.442 -17.883 14.146 1.00 94.62 207 VAL A N 1
ATOM 1643 C CA . VAL A 1 207 ? 1.853 -17.734 12.804 1.00 94.62 207 VAL A CA 1
ATOM 1644 C C . VAL A 1 207 ? 2.895 -17.237 11.808 1.00 94.62 207 VAL A C 1
ATOM 1646 O O . VAL A 1 207 ? 3.023 -17.826 10.742 1.00 94.62 207 VAL A O 1
ATOM 1649 N N . GLN A 1 208 ? 3.650 -16.187 12.144 1.00 95.56 208 GLN A N 1
ATOM 1650 C CA . GLN A 1 208 ? 4.729 -15.685 11.287 1.00 95.56 208 GLN A CA 1
ATOM 1651 C C . GLN A 1 208 ? 5.777 -16.774 10.999 1.00 95.56 208 GLN A C 1
ATOM 1653 O O . GLN A 1 208 ? 6.117 -16.976 9.840 1.00 95.56 208 GLN A O 1
ATOM 1658 N N . ASP A 1 209 ? 6.197 -17.532 12.015 1.00 94.50 209 ASP A N 1
ATOM 1659 C CA . ASP A 1 209 ? 7.166 -18.634 11.896 1.00 94.50 209 ASP A CA 1
ATOM 1660 C C . ASP A 1 209 ? 6.666 -19.779 11.005 1.00 94.50 209 ASP A C 1
ATOM 1662 O O . ASP A 1 209 ? 7.462 -20.486 10.388 1.00 94.50 209 ASP A O 1
ATOM 1666 N N . GLY A 1 210 ? 5.346 -19.970 10.942 1.00 93.56 210 GLY A N 1
ATOM 1667 C CA . GLY A 1 210 ? 4.700 -20.955 10.079 1.00 93.56 210 GLY A CA 1
ATOM 1668 C C . GLY A 1 210 ? 4.494 -20.495 8.633 1.00 93.56 210 GLY A C 1
ATOM 1669 O O . GLY A 1 210 ? 4.061 -21.302 7.811 1.00 93.56 210 GLY A O 1
ATOM 1670 N N . MET A 1 211 ? 4.765 -19.227 8.299 1.00 94.50 211 MET A N 1
ATOM 1671 C CA . MET A 1 211 ? 4.689 -18.742 6.918 1.00 94.50 211 MET A CA 1
ATOM 1672 C C . MET A 1 211 ? 5.909 -19.220 6.130 1.00 94.50 211 MET A C 1
ATOM 1674 O O . MET A 1 211 ? 7.045 -19.039 6.561 1.00 94.50 211 MET A O 1
ATOM 1678 N N . THR A 1 212 ? 5.700 -19.782 4.938 1.00 93.88 212 THR A N 1
ATOM 1679 C CA . THR A 1 212 ? 6.807 -20.307 4.120 1.00 93.88 212 THR A CA 1
ATOM 1680 C C . THR A 1 212 ? 6.766 -19.798 2.691 1.00 93.88 212 THR A C 1
ATOM 1682 O O . THR A 1 212 ? 5.690 -19.571 2.138 1.00 93.88 212 THR A O 1
ATOM 1685 N N . ILE A 1 213 ? 7.945 -19.707 2.075 1.00 94.81 213 ILE A N 1
ATOM 1686 C CA . ILE A 1 213 ? 8.130 -19.509 0.636 1.00 94.81 213 ILE A CA 1
ATOM 1687 C C . ILE A 1 213 ? 9.065 -20.614 0.151 1.00 94.81 213 ILE A C 1
ATOM 1689 O O . ILE A 1 213 ? 10.206 -20.692 0.602 1.00 94.81 213 ILE A O 1
ATOM 1693 N N . PHE A 1 214 ? 8.598 -21.463 -0.762 1.00 94.00 214 PHE A N 1
ATOM 1694 C CA . PHE A 1 214 ? 9.433 -22.489 -1.387 1.00 94.00 214 PHE A CA 1
ATOM 1695 C C . PHE A 1 214 ? 9.521 -22.296 -2.888 1.00 94.00 214 PHE A C 1
ATOM 1697 O O . PHE A 1 214 ? 8.539 -21.966 -3.540 1.00 94.00 214 PHE A O 1
ATOM 1704 N N . GLN A 1 215 ? 10.696 -22.552 -3.451 1.00 93.81 215 GLN A N 1
ATOM 1705 C CA . GLN A 1 215 ? 10.813 -22.765 -4.888 1.00 93.81 215 GLN A CA 1
ATOM 1706 C C . GLN A 1 215 ? 10.087 -24.058 -5.261 1.00 93.81 215 GLN A C 1
ATOM 1708 O O . GLN A 1 215 ? 10.125 -25.037 -4.511 1.00 93.81 215 GLN A O 1
ATOM 1713 N N . LEU A 1 216 ? 9.423 -24.078 -6.416 1.00 94.00 216 LEU A N 1
ATOM 1714 C CA . LEU A 1 216 ? 8.701 -25.261 -6.875 1.00 94.00 216 LEU A CA 1
ATOM 1715 C C . LEU A 1 216 ? 9.603 -26.504 -6.924 1.00 94.00 216 LEU A C 1
ATOM 1717 O O 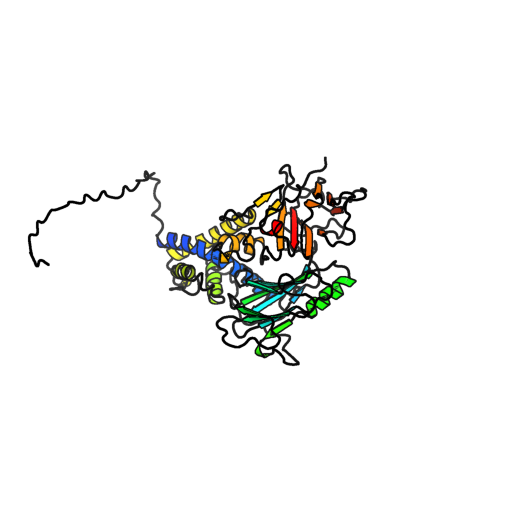. LEU A 1 216 ? 9.167 -27.595 -6.566 1.00 94.00 216 LEU A O 1
ATOM 1721 N N . SER A 1 217 ? 10.861 -26.346 -7.338 1.00 93.06 217 SER A N 1
ATOM 1722 C CA . SER A 1 217 ? 11.855 -27.421 -7.383 1.00 93.06 217 SER A CA 1
ATOM 1723 C C . SER A 1 217 ? 12.139 -28.061 -6.020 1.00 93.06 217 SER A C 1
ATOM 1725 O O . SER A 1 217 ? 12.745 -29.133 -5.962 1.00 93.06 217 SER A O 1
ATOM 1727 N N . GLU A 1 218 ? 11.712 -27.442 -4.921 1.00 92.69 218 GLU A N 1
ATOM 1728 C CA . GLU A 1 218 ? 11.872 -27.930 -3.552 1.00 92.69 218 GLU A CA 1
ATOM 1729 C C . GLU A 1 218 ? 10.566 -28.380 -2.901 1.00 92.69 218 GLU A C 1
ATOM 1731 O O . GLU A 1 218 ? 10.582 -28.921 -1.795 1.00 92.69 218 GLU A O 1
ATOM 1736 N N . TRP A 1 219 ? 9.442 -28.198 -3.588 1.00 93.00 219 TRP A N 1
ATOM 1737 C CA . TRP A 1 219 ? 8.138 -28.569 -3.070 1.00 93.00 219 TRP A CA 1
ATOM 1738 C C . TRP A 1 219 ? 8.045 -30.073 -2.798 1.00 93.00 219 TRP A C 1
ATOM 1740 O O . TRP A 1 219 ? 8.336 -30.893 -3.670 1.00 93.00 219 TRP A O 1
ATOM 1750 N N . GLY A 1 220 ? 7.637 -30.431 -1.578 1.00 87.69 220 GLY A N 1
ATOM 1751 C CA . GLY A 1 220 ? 7.530 -31.822 -1.130 1.00 87.69 220 GLY A CA 1
ATOM 1752 C C . GLY A 1 220 ? 8.853 -32.481 -0.721 1.00 87.69 220 GLY A C 1
ATOM 1753 O O . GLY A 1 220 ? 8.860 -33.682 -0.469 1.00 87.69 220 GLY A O 1
ATOM 1754 N N . LYS A 1 221 ? 9.966 -31.736 -0.652 1.00 89.25 221 LYS A N 1
ATOM 1755 C CA . LYS A 1 221 ? 11.226 -32.234 -0.077 1.00 89.25 221 LYS A CA 1
ATOM 1756 C C . LYS A 1 221 ? 11.237 -32.065 1.443 1.00 89.25 221 LYS A C 1
ATOM 1758 O O . LYS A 1 221 ? 10.747 -31.061 1.950 1.00 89.25 221 LYS A O 1
ATOM 1763 N N . ASP A 1 222 ? 11.891 -32.986 2.150 1.00 82.31 222 ASP A N 1
ATOM 1764 C CA . ASP A 1 222 ? 11.962 -32.972 3.622 1.00 82.31 222 ASP A CA 1
ATOM 1765 C C . ASP A 1 222 ? 12.776 -31.794 4.194 1.00 82.31 222 ASP A C 1
ATOM 1767 O O . ASP A 1 222 ? 12.520 -31.343 5.306 1.00 82.31 222 ASP A O 1
ATOM 1771 N N . ASN A 1 223 ? 13.748 -31.273 3.433 1.00 77.81 223 ASN A N 1
ATOM 1772 C CA . ASN A 1 223 ? 14.645 -30.188 3.851 1.00 77.81 223 ASN A CA 1
ATOM 1773 C C . ASN A 1 223 ? 14.766 -29.100 2.763 1.00 77.81 223 ASN A C 1
ATOM 1775 O O . ASN A 1 223 ? 15.790 -29.033 2.075 1.00 77.81 223 ASN A O 1
ATOM 1779 N N . PRO A 1 224 ? 13.735 -28.262 2.561 1.00 80.50 224 PRO A N 1
ATOM 1780 C CA . PRO A 1 224 ? 13.798 -27.156 1.608 1.00 80.50 224 PRO A CA 1
ATOM 1781 C C . PRO A 1 224 ? 14.802 -26.086 2.063 1.00 80.50 224 PRO A C 1
ATOM 1783 O O . PRO A 1 224 ? 15.039 -25.900 3.262 1.00 80.50 224 PRO A O 1
ATOM 1786 N N . GLN A 1 225 ? 15.402 -25.367 1.110 1.00 79.56 225 GLN A N 1
ATOM 1787 C CA . GLN A 1 225 ? 16.353 -24.307 1.437 1.00 79.56 225 GLN A CA 1
ATOM 1788 C C . GLN A 1 225 ? 15.609 -23.124 2.059 1.00 79.56 225 GLN A C 1
ATOM 1790 O O . GLN A 1 225 ? 14.757 -22.503 1.424 1.00 79.56 225 GLN A O 1
ATOM 1795 N N . LYS A 1 226 ? 15.957 -22.807 3.310 1.00 72.75 226 LYS A N 1
ATOM 1796 C CA . LYS A 1 226 ? 15.317 -21.737 4.091 1.00 72.75 226 LYS A CA 1
ATOM 1797 C C . LYS A 1 226 ? 15.880 -20.345 3.816 1.00 72.75 226 LYS A C 1
ATOM 1799 O O . LYS A 1 226 ? 15.207 -19.366 4.103 1.00 72.75 226 LYS A O 1
ATOM 1804 N N . THR A 1 227 ? 17.103 -20.249 3.301 1.00 77.88 227 THR A N 1
ATOM 1805 C CA . THR A 1 227 ? 17.771 -18.980 2.993 1.00 77.88 227 THR A CA 1
ATOM 1806 C C . THR A 1 227 ? 18.419 -19.050 1.622 1.00 77.88 227 THR A C 1
ATOM 1808 O O . THR A 1 227 ? 18.824 -20.121 1.164 1.00 77.88 227 THR A O 1
ATOM 1811 N N . ARG A 1 228 ? 18.495 -17.900 0.945 1.00 82.81 228 ARG A N 1
ATOM 1812 C CA . ARG A 1 228 ? 19.077 -17.786 -0.395 1.00 82.81 228 ARG A CA 1
ATOM 1813 C C . ARG A 1 228 ? 19.773 -16.446 -0.564 1.00 82.81 228 ARG A C 1
ATOM 1815 O O . ARG A 1 228 ? 19.294 -15.451 -0.011 1.00 82.81 228 ARG A O 1
ATOM 1822 N N . PRO A 1 229 ? 20.850 -16.388 -1.364 1.00 84.62 229 PRO A N 1
ATOM 1823 C CA . PRO A 1 229 ? 21.417 -15.110 -1.751 1.00 84.62 229 PRO A CA 1
ATOM 1824 C C . PRO A 1 229 ? 20.359 -14.284 -2.484 1.00 84.62 229 PRO A C 1
ATOM 1826 O O . PRO A 1 229 ? 19.564 -14.807 -3.270 1.00 84.62 229 PRO A O 1
ATOM 1829 N N . VAL A 1 230 ? 20.353 -12.982 -2.221 1.00 82.69 230 VAL A N 1
ATOM 1830 C CA . VAL A 1 230 ? 19.559 -12.055 -3.019 1.00 82.69 230 VAL A CA 1
ATOM 1831 C C . VAL A 1 230 ? 20.166 -12.007 -4.418 1.00 82.69 230 VAL A C 1
ATOM 1833 O O . VAL A 1 230 ? 21.374 -11.830 -4.567 1.00 82.69 230 VAL A O 1
ATOM 1836 N N . ARG A 1 231 ? 19.339 -12.204 -5.446 1.00 84.38 231 ARG A N 1
ATOM 1837 C CA . ARG A 1 231 ? 19.767 -12.102 -6.844 1.00 84.38 231 ARG A CA 1
ATOM 1838 C C . ARG A 1 231 ? 20.147 -10.660 -7.175 1.00 84.38 231 ARG A C 1
ATOM 1840 O O . ARG A 1 231 ? 19.491 -9.745 -6.692 1.00 84.38 231 ARG A O 1
ATOM 1847 N N . ASP A 1 232 ? 21.121 -10.476 -8.066 1.00 86.88 232 ASP A N 1
ATOM 1848 C CA . ASP A 1 232 ? 21.421 -9.175 -8.670 1.00 86.88 232 ASP A CA 1
ATOM 1849 C C . ASP A 1 232 ? 20.176 -8.509 -9.265 1.00 86.88 232 ASP A C 1
ATOM 1851 O O . ASP A 1 232 ? 19.366 -9.145 -9.949 1.00 86.88 232 ASP A O 1
ATOM 1855 N N . PHE A 1 233 ? 20.061 -7.207 -9.016 1.00 89.62 233 PHE A N 1
ATOM 1856 C CA . PHE A 1 233 ? 18.898 -6.407 -9.366 1.00 89.62 233 PHE A CA 1
ATOM 1857 C C . PHE A 1 233 ? 19.290 -5.001 -9.827 1.00 89.62 233 PHE A C 1
ATOM 1859 O O . PHE A 1 233 ? 20.363 -4.483 -9.497 1.00 89.62 233 PHE A O 1
ATOM 1866 N N . VAL A 1 234 ? 18.396 -4.361 -10.579 1.00 89.88 234 VAL A N 1
ATOM 1867 C CA . VAL A 1 234 ? 18.563 -2.967 -11.008 1.00 89.88 234 VAL A CA 1
ATOM 1868 C C . VAL A 1 234 ? 18.418 -2.035 -9.802 1.00 89.88 234 VAL A C 1
ATOM 1870 O O . VAL A 1 234 ? 17.394 -2.037 -9.110 1.00 89.88 234 VAL A O 1
ATOM 1873 N N . ARG A 1 235 ? 19.454 -1.224 -9.556 1.00 85.50 235 ARG A N 1
ATOM 1874 C CA . ARG A 1 235 ? 19.482 -0.203 -8.497 1.00 85.50 235 ARG A CA 1
ATOM 1875 C C . ARG A 1 235 ? 18.904 1.121 -8.982 1.00 85.50 235 ARG A C 1
ATOM 1877 O O . ARG A 1 235 ? 19.006 1.457 -10.161 1.00 85.50 235 ARG A O 1
ATOM 1884 N N . ASN A 1 236 ? 18.341 1.889 -8.054 1.00 83.31 236 ASN A N 1
ATOM 1885 C CA . ASN A 1 236 ? 17.866 3.237 -8.332 1.00 83.31 236 ASN A CA 1
ATOM 1886 C C . ASN A 1 236 ? 19.024 4.233 -8.141 1.00 83.31 236 ASN A C 1
ATOM 1888 O O . ASN A 1 236 ? 19.566 4.362 -7.045 1.00 83.31 236 ASN A O 1
ATOM 1892 N N . THR A 1 237 ? 19.434 4.923 -9.204 1.00 67.25 237 THR A N 1
ATOM 1893 C CA . THR A 1 237 ? 20.684 5.705 -9.246 1.00 67.25 237 THR A CA 1
ATOM 1894 C C . THR A 1 237 ? 20.426 7.214 -9.236 1.00 67.25 237 THR A C 1
ATOM 1896 O O . THR A 1 237 ? 21.083 7.944 -9.976 1.00 67.25 237 THR A O 1
ATOM 1899 N N . GLN A 1 238 ? 19.461 7.699 -8.441 1.00 64.69 238 GLN A N 1
ATOM 1900 C CA . GLN A 1 238 ? 18.948 9.090 -8.479 1.00 64.69 238 GLN A CA 1
ATOM 1901 C C . GLN A 1 238 ? 19.988 10.213 -8.256 1.00 64.69 238 GLN A C 1
ATOM 1903 O O . GLN A 1 238 ? 19.626 11.383 -8.239 1.00 64.69 238 GLN A O 1
ATOM 1908 N N . THR A 1 239 ? 21.270 9.907 -8.060 1.00 58.66 239 THR A N 1
ATOM 1909 C CA . THR A 1 239 ? 22.270 10.850 -7.543 1.00 58.66 239 THR A CA 1
ATOM 1910 C C . THR A 1 239 ? 23.340 11.290 -8.545 1.00 58.66 239 THR A C 1
ATOM 1912 O O . THR A 1 239 ? 24.217 12.059 -8.163 1.00 58.66 239 THR A O 1
ATOM 1915 N N . THR A 1 240 ? 23.311 10.845 -9.809 1.00 64.25 240 THR A N 1
ATOM 1916 C CA . THR A 1 240 ? 24.462 11.044 -10.722 1.00 64.25 240 THR A CA 1
ATOM 1917 C C . THR A 1 240 ? 24.210 11.902 -11.967 1.00 64.25 240 THR A C 1
ATOM 1919 O O . THR A 1 240 ? 25.171 12.245 -12.647 1.00 64.25 240 THR A O 1
ATOM 1922 N N . ASP A 1 241 ? 22.959 12.213 -12.324 1.00 82.12 241 ASP A N 1
ATOM 1923 C CA . ASP A 1 241 ? 22.601 12.874 -13.595 1.00 82.12 241 ASP A CA 1
ATOM 1924 C C . ASP A 1 241 ? 21.193 13.502 -13.533 1.00 82.12 241 ASP A C 1
ATOM 1926 O O . ASP A 1 241 ? 20.303 12.952 -12.877 1.00 82.12 241 ASP A O 1
ATOM 1930 N N . GLU A 1 242 ? 20.966 14.605 -14.258 1.00 87.88 242 GLU A N 1
ATOM 1931 C CA . GLU A 1 242 ? 19.667 15.286 -14.375 1.00 87.88 242 GLU A CA 1
ATOM 1932 C C . GLU A 1 242 ? 18.578 14.380 -14.956 1.00 87.88 242 GLU A C 1
ATOM 1934 O O . GLU A 1 242 ? 17.412 14.592 -14.668 1.00 87.88 242 GLU A O 1
ATOM 1939 N N . LEU A 1 243 ? 18.919 13.345 -15.730 1.00 90.81 243 LEU A N 1
ATOM 1940 C CA . LEU A 1 243 ? 17.963 12.357 -16.257 1.00 90.81 243 LEU A CA 1
ATOM 1941 C C . LEU A 1 243 ? 17.949 11.036 -15.472 1.00 90.81 243 LEU A C 1
ATOM 1943 O O . LEU A 1 243 ? 17.427 10.029 -15.962 1.00 90.81 243 LEU A O 1
ATOM 1947 N N . SER A 1 244 ? 18.529 11.005 -14.269 1.00 89.81 244 SER A N 1
ATOM 1948 C CA . SER A 1 244 ? 18.672 9.780 -13.471 1.00 89.81 244 SER A CA 1
ATOM 1949 C C . SER A 1 244 ? 17.341 9.072 -13.209 1.00 89.81 244 SER A C 1
ATOM 1951 O O . SER A 1 244 ? 17.266 7.863 -13.412 1.00 89.81 244 SER A O 1
ATOM 1953 N N . ALA A 1 245 ? 16.274 9.797 -12.857 1.00 92.12 245 ALA A N 1
ATOM 1954 C CA . ALA A 1 245 ? 14.967 9.191 -12.603 1.00 92.12 245 ALA A CA 1
ATOM 1955 C C . ALA A 1 245 ? 14.385 8.525 -13.861 1.00 92.12 245 ALA A C 1
ATOM 1957 O O . ALA A 1 245 ? 13.955 7.375 -13.801 1.00 92.12 245 ALA A O 1
ATOM 1958 N N . MET A 1 246 ? 14.446 9.191 -15.019 1.00 95.00 246 MET A N 1
ATOM 1959 C CA . MET A 1 246 ? 13.994 8.618 -16.296 1.00 95.00 246 MET A CA 1
ATOM 1960 C C . MET A 1 246 ? 14.826 7.402 -16.720 1.00 95.00 246 MET A C 1
ATOM 1962 O O . MET A 1 246 ? 14.279 6.409 -17.204 1.00 95.00 246 MET A O 1
ATOM 1966 N N . LYS A 1 247 ? 16.147 7.441 -16.506 1.00 94.19 247 LYS A N 1
ATOM 1967 C CA . LYS A 1 247 ? 17.041 6.301 -16.760 1.00 94.19 247 LYS A CA 1
ATOM 1968 C C . LYS A 1 247 ? 16.725 5.121 -15.843 1.00 94.19 247 LYS A C 1
ATOM 1970 O O . LYS A 1 247 ? 16.641 3.994 -16.327 1.00 94.19 247 LYS A O 1
ATOM 1975 N N . SER A 1 248 ? 16.511 5.374 -14.552 1.00 94.25 248 SER A N 1
ATOM 1976 C CA . SER A 1 248 ? 16.124 4.343 -13.589 1.00 94.25 248 SER A CA 1
ATOM 1977 C C . SER A 1 248 ? 14.756 3.755 -13.925 1.00 94.25 248 SER A C 1
ATOM 1979 O O . SER A 1 248 ? 14.646 2.536 -13.982 1.00 94.25 248 SER A O 1
ATOM 1981 N N . ILE A 1 249 ? 13.751 4.574 -14.258 1.00 96.31 249 ILE A N 1
ATOM 1982 C CA . ILE A 1 249 ? 12.452 4.086 -14.751 1.00 96.31 249 ILE A CA 1
ATOM 1983 C C . ILE A 1 249 ? 12.656 3.188 -15.969 1.00 96.31 249 ILE A C 1
ATOM 1985 O O . ILE A 1 249 ? 12.181 2.060 -15.975 1.00 96.31 249 ILE A O 1
ATOM 1989 N N . SER A 1 250 ? 13.400 3.645 -16.980 1.00 96.81 250 SER A N 1
ATOM 1990 C CA . SER A 1 250 ? 13.649 2.862 -18.194 1.00 96.81 250 SER A CA 1
ATOM 1991 C C . SER A 1 250 ? 14.251 1.486 -17.875 1.00 96.81 250 SER A C 1
ATOM 1993 O O . SER A 1 250 ? 13.730 0.465 -18.323 1.00 96.81 250 SER A O 1
ATOM 1995 N N . ALA A 1 251 ? 15.283 1.439 -17.026 1.00 95.94 251 ALA A N 1
ATOM 1996 C CA . ALA A 1 251 ? 15.920 0.193 -16.605 1.00 95.94 251 ALA A CA 1
ATOM 1997 C C . ALA A 1 251 ? 14.985 -0.716 -15.783 1.00 95.94 251 ALA A C 1
ATOM 1999 O O . ALA A 1 251 ? 14.988 -1.932 -15.966 1.00 95.94 251 ALA A O 1
ATOM 2000 N N . LEU A 1 252 ? 14.155 -0.143 -14.910 1.00 97.12 252 LEU A N 1
ATOM 2001 C CA . LEU A 1 252 ? 13.207 -0.889 -14.079 1.00 97.12 252 LEU A CA 1
ATOM 2002 C C . LEU A 1 252 ? 12.033 -1.449 -14.887 1.00 97.12 252 LEU A C 1
ATOM 2004 O O . LEU A 1 252 ? 11.614 -2.574 -14.630 1.00 97.12 252 LEU A O 1
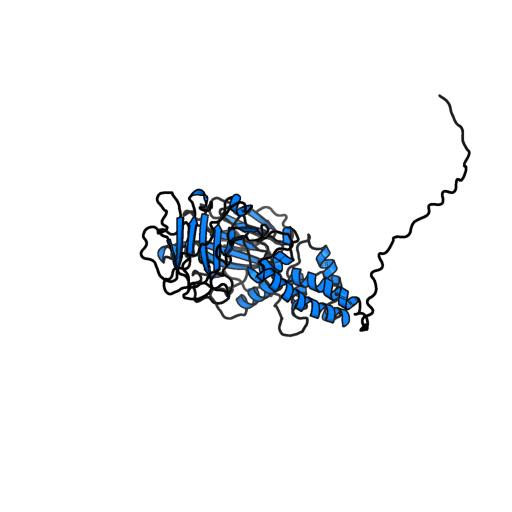ATOM 2008 N N . LEU A 1 253 ? 11.551 -0.718 -15.896 1.00 97.38 253 LEU A N 1
ATOM 2009 C CA . LEU A 1 253 ? 10.565 -1.216 -16.861 1.00 97.38 253 LEU A CA 1
ATOM 2010 C C . LEU A 1 253 ? 11.136 -2.358 -17.721 1.00 97.38 253 LEU A C 1
ATOM 2012 O O . LEU A 1 253 ? 10.377 -3.189 -18.206 1.00 97.38 253 LEU A O 1
ATOM 2016 N N . ILE A 1 254 ? 12.456 -2.409 -17.933 1.00 96.75 254 ILE A N 1
ATOM 2017 C CA . ILE A 1 254 ? 13.126 -3.528 -18.618 1.00 96.75 254 ILE A CA 1
ATOM 2018 C C . ILE A 1 254 ? 13.262 -4.739 -17.684 1.00 96.75 254 ILE A C 1
ATOM 2020 O O . ILE A 1 254 ? 12.995 -5.862 -18.107 1.00 96.75 254 ILE A O 1
ATOM 2024 N N . GLU A 1 255 ? 13.660 -4.528 -16.424 1.00 96.38 255 GLU A N 1
ATOM 2025 C CA . GLU A 1 255 ? 13.763 -5.598 -15.417 1.00 96.38 255 GLU A CA 1
ATOM 2026 C C . GLU A 1 255 ? 12.397 -6.220 -15.102 1.00 96.38 255 GLU A C 1
ATOM 2028 O O . GLU A 1 255 ? 12.285 -7.437 -14.954 1.00 96.38 255 GLU A O 1
ATOM 2033 N N . ASN A 1 256 ? 11.358 -5.387 -15.034 1.00 97.25 256 ASN A N 1
ATOM 2034 C CA . ASN A 1 256 ? 9.989 -5.776 -14.726 1.00 97.25 256 ASN A CA 1
ATOM 2035 C C . ASN A 1 256 ? 9.036 -5.329 -15.838 1.00 97.25 256 ASN A C 1
ATOM 2037 O O . ASN A 1 256 ? 8.286 -4.375 -15.634 1.00 97.25 256 ASN A O 1
ATOM 2041 N N . PRO A 1 257 ? 9.036 -5.990 -17.010 1.00 96.38 257 PRO A N 1
ATOM 2042 C CA . PRO A 1 257 ? 8.205 -5.590 -18.138 1.00 96.38 257 PRO A CA 1
ATOM 2043 C C . PRO A 1 257 ? 6.737 -5.396 -17.742 1.00 96.38 257 PRO A C 1
ATOM 2045 O O . PRO A 1 257 ? 6.160 -6.283 -17.110 1.00 96.38 257 PRO A O 1
ATOM 2048 N N . PRO A 1 258 ? 6.123 -4.260 -18.113 1.00 95.31 258 PRO A N 1
ATOM 2049 C CA . PRO A 1 258 ? 4.696 -4.044 -17.953 1.00 95.31 258 PRO A CA 1
ATOM 2050 C C . PRO A 1 258 ? 3.812 -5.162 -18.505 1.00 95.31 258 PRO A C 1
ATOM 2052 O O . PRO A 1 258 ? 4.163 -5.788 -19.512 1.00 95.31 258 PRO A O 1
ATOM 2055 N N . PRO A 1 259 ? 2.622 -5.372 -17.911 1.00 92.50 259 PRO A N 1
ATOM 2056 C CA . PRO A 1 259 ? 1.635 -6.297 -18.447 1.00 92.50 259 PRO A CA 1
ATOM 2057 C C . PRO A 1 259 ? 1.279 -5.975 -19.902 1.00 92.50 259 PRO A C 1
ATOM 2059 O O . PRO A 1 259 ? 1.209 -4.814 -20.301 1.00 92.50 259 PRO A O 1
ATOM 2062 N N . LYS A 1 260 ? 0.948 -7.007 -20.690 1.00 91.88 260 LYS A N 1
ATOM 2063 C CA . LYS A 1 260 ? 0.622 -6.871 -22.124 1.00 91.88 260 LYS A CA 1
ATOM 2064 C C . LYS A 1 260 ? -0.486 -5.848 -22.421 1.00 91.88 260 LYS A C 1
ATOM 2066 O O . LYS A 1 260 ? -0.462 -5.227 -23.479 1.00 91.88 260 LYS A O 1
ATOM 2071 N N . ARG A 1 261 ? -1.432 -5.647 -21.493 1.00 93.31 261 ARG A N 1
ATOM 2072 C CA . ARG A 1 261 ? -2.485 -4.620 -21.614 1.00 93.31 261 ARG A CA 1
ATOM 2073 C C . ARG A 1 261 ? -1.928 -3.203 -21.834 1.00 93.31 261 ARG A C 1
ATOM 2075 O O . ARG A 1 261 ? -2.579 -2.409 -22.500 1.00 93.31 261 ARG A O 1
ATOM 2082 N N . ASP A 1 262 ? -0.710 -2.930 -21.364 1.00 96.06 262 ASP A N 1
ATOM 2083 C CA . ASP A 1 262 ? -0.079 -1.609 -21.406 1.00 96.06 262 ASP A CA 1
ATOM 2084 C C . ASP A 1 262 ? 0.931 -1.478 -22.570 1.00 96.06 262 ASP A C 1
ATOM 2086 O O . ASP A 1 262 ? 1.682 -0.505 -22.645 1.00 96.06 262 ASP A O 1
ATOM 2090 N N . GLU A 1 263 ? 0.982 -2.438 -23.506 1.00 96.12 263 GLU A N 1
ATOM 2091 C CA . GLU A 1 263 ? 2.001 -2.476 -24.570 1.00 96.12 263 GLU A CA 1
ATOM 2092 C C . GLU A 1 263 ? 2.007 -1.213 -25.448 1.00 96.12 263 GLU A C 1
ATOM 2094 O O . GLU A 1 263 ? 3.078 -0.725 -25.816 1.00 96.12 263 GLU A O 1
ATOM 2099 N N . ALA A 1 264 ? 0.837 -0.633 -25.735 1.00 97.19 264 ALA A N 1
ATOM 2100 C CA . ALA A 1 264 ? 0.740 0.603 -26.511 1.00 97.19 264 ALA A CA 1
ATOM 2101 C C . ALA A 1 264 ? 1.449 1.786 -25.825 1.00 97.19 264 ALA A C 1
ATOM 2103 O O . ALA A 1 264 ? 2.105 2.581 -26.501 1.00 97.19 264 ALA A O 1
ATOM 2104 N N . LEU A 1 265 ? 1.384 1.875 -24.490 1.00 97.88 265 LEU A N 1
ATOM 2105 C CA . LEU A 1 265 ? 2.119 2.884 -23.721 1.00 97.88 265 LEU A CA 1
ATOM 2106 C C . LEU A 1 265 ? 3.622 2.652 -23.828 1.00 97.88 265 LEU A C 1
ATOM 2108 O O . LEU A 1 265 ? 4.370 3.596 -24.053 1.00 97.88 265 LEU A O 1
ATOM 2112 N N . MET A 1 266 ? 4.065 1.395 -23.750 1.00 98.06 266 MET A N 1
ATOM 2113 C CA . MET A 1 266 ? 5.486 1.068 -23.888 1.00 98.06 266 MET A CA 1
ATOM 2114 C C . MET A 1 266 ? 6.035 1.441 -25.261 1.00 98.06 266 MET A C 1
ATOM 2116 O O . MET A 1 266 ? 7.156 1.936 -25.345 1.00 98.06 266 MET A O 1
ATOM 2120 N N . VAL A 1 267 ? 5.249 1.265 -26.328 1.00 98.19 267 VAL A N 1
ATOM 2121 C CA . VAL A 1 267 ? 5.616 1.749 -27.667 1.00 98.19 267 VAL A CA 1
ATOM 2122 C C . VAL A 1 267 ? 5.772 3.272 -27.669 1.00 98.19 267 VAL A C 1
ATOM 2124 O O . VAL A 1 267 ? 6.777 3.766 -28.170 1.00 98.19 267 VAL A O 1
ATOM 2127 N N . GLN A 1 268 ? 4.833 4.015 -27.072 1.00 98.12 268 GLN A N 1
ATOM 2128 C CA . GLN A 1 268 ? 4.922 5.479 -26.991 1.00 98.12 268 GLN A CA 1
ATOM 2129 C C . GLN A 1 268 ? 6.131 5.945 -26.170 1.00 98.12 268 GLN A C 1
ATOM 2131 O O . GLN A 1 268 ? 6.888 6.799 -26.621 1.00 98.12 268 GLN A O 1
ATOM 2136 N N . PHE A 1 269 ? 6.369 5.356 -24.998 1.00 98.50 269 PHE A N 1
ATOM 2137 C CA . PHE A 1 269 ? 7.519 5.687 -24.148 1.00 98.50 269 PHE A CA 1
ATOM 2138 C C . PHE A 1 269 ? 8.848 5.364 -24.843 1.00 98.50 269 PHE A C 1
ATOM 2140 O O . PHE A 1 269 ? 9.827 6.106 -24.713 1.00 98.50 269 PHE A O 1
ATOM 2147 N N . GLY A 1 270 ? 8.865 4.310 -25.662 1.00 98.19 270 GLY A N 1
ATOM 2148 C CA . GLY A 1 270 ? 10.025 3.921 -26.449 1.00 98.19 270 GLY A CA 1
ATOM 2149 C C . GLY A 1 270 ? 10.479 4.976 -27.466 1.00 98.19 270 GLY A C 1
ATOM 2150 O O . GLY A 1 270 ? 11.678 5.068 -27.745 1.00 98.19 270 GLY A O 1
ATOM 2151 N N . LEU A 1 271 ? 9.565 5.824 -27.959 1.00 97.19 271 LEU A N 1
ATOM 2152 C CA . LEU A 1 271 ? 9.875 6.920 -28.891 1.00 97.19 271 LEU A CA 1
ATOM 2153 C C . LEU A 1 271 ? 10.747 8.014 -28.258 1.00 97.19 271 LEU A C 1
ATOM 2155 O O . LEU A 1 271 ? 11.434 8.736 -28.974 1.00 97.19 271 LEU A O 1
ATOM 2159 N N . VAL A 1 272 ? 10.763 8.105 -26.925 1.00 97.44 272 VAL A N 1
ATOM 2160 C CA . VAL A 1 272 ? 11.610 9.035 -26.156 1.00 97.44 272 VAL A CA 1
ATOM 2161 C C . VAL A 1 272 ? 12.671 8.303 -25.327 1.00 97.44 272 VAL A C 1
ATOM 2163 O O . VAL A 1 272 ? 13.312 8.886 -24.456 1.00 97.44 272 VAL A O 1
ATOM 2166 N N . GLY A 1 273 ? 12.904 7.021 -25.627 1.00 97.06 273 GLY A N 1
ATOM 2167 C CA . GLY A 1 273 ? 14.006 6.234 -25.071 1.00 97.06 273 GLY A CA 1
ATOM 2168 C C . GLY A 1 273 ? 13.729 5.600 -23.708 1.00 97.06 273 GLY A C 1
ATOM 2169 O O . GLY A 1 273 ? 14.671 5.203 -23.016 1.00 97.06 273 GLY A O 1
ATOM 2170 N N . ILE A 1 274 ? 12.459 5.502 -23.308 1.00 97.69 274 ILE A N 1
ATOM 2171 C CA . ILE A 1 274 ? 12.058 4.956 -22.009 1.00 97.69 274 ILE A CA 1
ATOM 2172 C C . ILE A 1 274 ? 11.438 3.565 -22.178 1.00 97.69 274 ILE A C 1
ATOM 2174 O O . ILE A 1 274 ? 10.473 3.376 -22.915 1.00 97.69 274 ILE A O 1
ATOM 2178 N N . GLY A 1 275 ? 11.961 2.600 -21.423 1.00 96.81 275 GLY A N 1
ATOM 2179 C CA . GLY A 1 275 ? 11.375 1.278 -21.247 1.00 96.81 275 GLY A CA 1
ATOM 2180 C C . GLY A 1 275 ? 11.763 0.249 -22.316 1.00 96.81 275 GLY A C 1
ATOM 2181 O O . GLY A 1 275 ? 12.629 0.491 -23.160 1.00 96.81 275 GLY A O 1
ATOM 2182 N N . PRO A 1 276 ? 11.122 -0.932 -22.295 1.00 96.56 276 PRO A N 1
ATOM 2183 C CA . PRO A 1 276 ? 11.559 -2.112 -23.047 1.00 96.56 276 PRO A CA 1
ATOM 2184 C C . PRO A 1 276 ? 11.384 -2.017 -24.570 1.00 96.56 276 PRO A C 1
ATOM 2186 O O . PRO A 1 276 ? 11.838 -2.903 -25.288 1.00 96.56 276 PRO A O 1
ATOM 2189 N N . LYS A 1 277 ? 10.720 -0.972 -25.077 1.00 97.50 277 LYS A N 1
ATOM 2190 C CA . LYS A 1 277 ? 10.531 -0.719 -26.517 1.00 97.50 277 LYS A CA 1
ATOM 2191 C C . LYS A 1 277 ? 11.323 0.505 -27.007 1.00 97.50 277 LYS A C 1
ATOM 2193 O O . LYS A 1 277 ? 11.042 1.017 -28.087 1.00 97.50 277 LYS A O 1
ATOM 2198 N N . ALA A 1 278 ? 12.278 0.996 -26.212 1.00 96.62 278 ALA A N 1
ATOM 2199 C CA . ALA A 1 278 ? 13.136 2.116 -26.582 1.00 96.62 278 ALA A CA 1
ATOM 2200 C C . ALA A 1 278 ? 13.895 1.847 -27.890 1.00 96.62 278 ALA A C 1
ATOM 2202 O O . ALA A 1 278 ? 14.567 0.827 -28.028 1.00 96.62 278 ALA A O 1
ATOM 2203 N N . ILE A 1 279 ? 13.801 2.784 -28.839 1.00 91.00 279 ILE A N 1
ATOM 2204 C CA . ILE A 1 279 ? 14.494 2.696 -30.139 1.00 91.00 279 ILE A CA 1
ATOM 2205 C C . ILE A 1 279 ? 15.950 3.170 -30.009 1.00 91.00 279 ILE A C 1
ATOM 2207 O O . ILE A 1 279 ? 16.848 2.650 -30.667 1.00 91.00 279 ILE A O 1
ATOM 2211 N N . LEU A 1 280 ? 16.186 4.146 -29.131 1.00 93.00 280 LEU A N 1
ATOM 2212 C CA . LEU A 1 280 ? 17.502 4.659 -28.755 1.00 93.00 280 LEU A CA 1
ATOM 2213 C C . LEU A 1 280 ? 17.555 4.819 -27.235 1.00 93.00 280 LEU A C 1
ATOM 2215 O O . LEU A 1 280 ? 16.539 5.098 -26.598 1.00 93.00 280 LEU A O 1
ATOM 2219 N N . SER A 1 281 ? 18.740 4.680 -26.640 1.00 90.19 281 SER A N 1
ATOM 2220 C CA . SER A 1 281 ? 18.902 4.994 -25.217 1.00 90.19 281 SER A CA 1
ATOM 2221 C C . SER A 1 281 ? 18.785 6.503 -24.975 1.00 90.19 281 SER A C 1
ATOM 2223 O O . SER A 1 281 ? 19.175 7.308 -25.821 1.00 90.19 281 SER A O 1
ATOM 2225 N N . ILE A 1 282 ? 18.342 6.905 -23.778 1.00 90.31 282 ILE A N 1
ATOM 2226 C CA . ILE A 1 282 ? 18.278 8.324 -23.367 1.00 90.31 282 ILE A CA 1
ATOM 2227 C C . ILE A 1 282 ? 19.623 9.039 -23.594 1.00 90.31 282 ILE A C 1
ATOM 2229 O O . ILE A 1 282 ? 19.657 10.202 -23.990 1.00 90.31 282 ILE A O 1
ATOM 2233 N N . ALA A 1 283 ? 20.750 8.347 -23.389 1.00 88.69 283 ALA A N 1
ATOM 2234 C CA . ALA A 1 283 ? 22.084 8.907 -23.599 1.00 88.69 283 ALA A CA 1
ATOM 2235 C C . ALA A 1 283 ? 22.343 9.314 -25.062 1.00 88.69 283 ALA A C 1
ATOM 2237 O O . ALA A 1 283 ? 23.019 10.315 -25.304 1.00 88.69 283 ALA A O 1
ATOM 2238 N N . GLN A 1 284 ? 21.769 8.586 -26.020 1.00 92.88 284 GLN A N 1
ATOM 2239 C CA . GLN A 1 284 ? 21.923 8.811 -27.460 1.00 92.88 284 GLN A CA 1
ATOM 2240 C C . GLN A 1 284 ? 20.915 9.819 -28.029 1.00 92.88 284 GLN A C 1
ATOM 2242 O O . GLN A 1 284 ? 21.052 10.216 -29.183 1.00 92.88 284 GLN A O 1
ATOM 2247 N N . MET A 1 285 ? 19.926 10.251 -27.240 1.00 94.50 285 MET A N 1
ATOM 2248 C CA . MET A 1 285 ? 18.921 11.214 -27.691 1.00 94.50 285 MET A CA 1
ATOM 2249 C C . MET A 1 285 ? 19.507 12.607 -27.931 1.00 94.50 285 MET A C 1
ATOM 2251 O O . MET A 1 285 ? 20.500 13.016 -27.312 1.00 94.50 285 MET A O 1
ATOM 2255 N N . ASP A 1 286 ? 18.852 13.358 -28.812 1.00 95.31 286 ASP A N 1
ATOM 2256 C CA . ASP A 1 286 ? 19.183 14.748 -29.089 1.00 95.31 286 ASP A CA 1
ATOM 2257 C C . ASP A 1 286 ? 18.923 15.660 -27.873 1.00 95.31 286 ASP A C 1
ATOM 2259 O O . ASP A 1 286 ? 18.198 15.320 -26.933 1.00 95.31 286 ASP A O 1
ATOM 2263 N N . ALA A 1 287 ? 19.528 16.849 -27.889 1.00 95.62 287 ALA A N 1
ATOM 2264 C CA . ALA A 1 287 ? 19.454 17.785 -26.771 1.00 95.62 287 ALA A CA 1
ATOM 2265 C C . ALA A 1 287 ? 18.028 18.292 -26.485 1.00 95.62 287 ALA A C 1
ATOM 2267 O O . ALA A 1 287 ? 17.707 18.546 -25.326 1.00 95.62 287 ALA A O 1
ATOM 2268 N N . ALA A 1 288 ? 17.172 18.430 -27.504 1.00 96.31 288 ALA A N 1
ATOM 2269 C CA . ALA A 1 288 ? 15.803 18.905 -27.319 1.00 96.31 288 ALA A CA 1
ATOM 2270 C C . ALA A 1 288 ? 14.949 17.852 -26.605 1.00 96.31 288 ALA A C 1
ATOM 2272 O O . ALA A 1 288 ? 14.298 18.160 -25.607 1.00 96.31 288 ALA A O 1
ATOM 2273 N N . THR A 1 289 ? 15.044 16.592 -27.030 1.00 96.94 289 THR A N 1
ATOM 2274 C CA . THR A 1 289 ? 14.404 15.458 -26.348 1.00 96.94 289 THR A CA 1
ATOM 2275 C C . THR A 1 289 ? 14.852 15.362 -24.886 1.00 96.94 289 THR A C 1
ATOM 2277 O O . THR A 1 289 ? 14.017 15.273 -23.986 1.00 96.94 289 THR A O 1
ATOM 2280 N N . LYS A 1 290 ? 16.164 15.461 -24.622 1.00 96.81 290 LYS A N 1
ATOM 2281 C CA . LYS A 1 290 ? 16.715 15.439 -23.255 1.00 96.81 290 LYS A CA 1
ATOM 2282 C C . LYS A 1 290 ? 16.146 16.557 -22.375 1.00 96.81 290 LYS A C 1
ATOM 2284 O O . LYS A 1 290 ? 15.702 16.267 -21.268 1.00 96.81 290 LYS A O 1
ATOM 2289 N N . ARG A 1 291 ? 16.082 17.804 -22.864 1.00 96.88 291 ARG A N 1
ATOM 2290 C CA . ARG A 1 291 ? 15.467 18.922 -22.117 1.00 96.88 291 ARG A CA 1
ATOM 2291 C C . ARG A 1 291 ? 13.987 18.680 -21.819 1.00 96.88 291 ARG A C 1
ATOM 2293 O O . ARG A 1 291 ? 13.533 18.964 -20.712 1.00 96.88 291 ARG A O 1
ATOM 2300 N N . GLY A 1 292 ? 13.247 18.111 -22.771 1.00 97.75 292 GLY A N 1
ATOM 2301 C CA . GLY A 1 292 ? 11.840 17.753 -22.583 1.00 97.75 292 GLY A CA 1
ATOM 2302 C C . GLY A 1 292 ? 11.654 16.757 -21.439 1.00 97.75 292 GLY A C 1
ATOM 2303 O O . GLY A 1 292 ? 10.823 16.979 -20.560 1.00 97.75 292 GLY A O 1
ATOM 2304 N N . LEU A 1 293 ? 12.489 15.715 -21.401 1.00 97.69 293 LEU A N 1
ATOM 2305 C CA . LEU A 1 293 ? 12.479 14.703 -20.342 1.00 97.69 293 LEU A CA 1
ATOM 2306 C C . LEU A 1 293 ? 12.886 15.257 -18.968 1.00 97.69 293 LEU A C 1
ATOM 2308 O O . LEU A 1 293 ? 12.266 14.884 -17.974 1.00 97.69 293 LEU A O 1
ATOM 2312 N N . VAL A 1 294 ? 13.875 16.161 -18.900 1.00 96.50 294 VAL A N 1
ATOM 2313 C CA . VAL A 1 294 ? 14.277 16.829 -17.643 1.00 96.50 294 VAL A CA 1
ATOM 2314 C C . VAL A 1 294 ? 13.108 17.618 -17.052 1.00 96.50 294 VAL A C 1
ATOM 2316 O O . VAL A 1 294 ? 12.811 17.482 -15.865 1.00 96.50 294 VAL A O 1
ATOM 2319 N N . ARG A 1 295 ? 12.400 18.402 -17.877 1.00 97.44 295 ARG A N 1
ATOM 2320 C CA . ARG A 1 295 ? 11.199 19.124 -17.427 1.00 97.44 295 ARG A CA 1
ATOM 2321 C C . ARG A 1 295 ? 10.099 18.161 -16.984 1.00 97.44 295 ARG A C 1
ATOM 2323 O O . ARG A 1 295 ? 9.518 18.345 -15.919 1.00 97.44 295 ARG A O 1
ATOM 2330 N N . ALA A 1 296 ? 9.860 17.112 -17.770 1.00 98.31 296 ALA A N 1
ATOM 2331 C CA . ALA A 1 296 ? 8.804 16.147 -17.505 1.00 98.31 296 ALA A CA 1
ATOM 2332 C C . ALA A 1 296 ? 8.941 15.456 -16.144 1.00 98.31 296 ALA A C 1
ATOM 2334 O O . ALA A 1 296 ? 7.971 15.388 -15.405 1.00 98.31 296 ALA A O 1
ATOM 2335 N N . GLN A 1 297 ? 10.123 14.958 -15.770 1.00 95.75 297 GLN A N 1
ATOM 2336 C CA . GLN A 1 297 ? 10.272 14.286 -14.469 1.00 95.75 297 GLN A CA 1
ATOM 2337 C C . GLN A 1 297 ? 10.020 15.229 -13.280 1.00 95.75 297 GLN A C 1
ATOM 2339 O O . GLN A 1 297 ? 9.449 14.812 -12.274 1.00 95.75 297 GLN A O 1
ATOM 2344 N N . ALA A 1 298 ? 10.427 16.497 -13.396 1.00 95.00 298 ALA A N 1
ATOM 2345 C CA . ALA A 1 298 ? 10.283 17.474 -12.326 1.00 95.00 298 ALA A CA 1
ATOM 2346 C C . ALA A 1 298 ? 8.813 17.870 -12.148 1.00 95.00 298 ALA A C 1
ATOM 2348 O O . ALA A 1 298 ? 8.303 17.883 -11.030 1.00 95.00 298 ALA A O 1
ATOM 2349 N N . ASP A 1 299 ? 8.123 18.155 -13.252 1.00 98.12 299 ASP A N 1
ATOM 2350 C CA . ASP A 1 299 ? 6.710 18.525 -13.220 1.00 98.12 299 ASP A CA 1
ATOM 2351 C C . ASP A 1 299 ? 5.809 17.328 -12.896 1.00 98.12 299 ASP A C 1
ATOM 2353 O O . ASP A 1 299 ? 4.819 17.486 -12.182 1.00 98.12 299 ASP A O 1
ATOM 2357 N N . ALA A 1 300 ? 6.166 16.120 -13.342 1.00 98.00 300 ALA A N 1
ATOM 2358 C CA . ALA A 1 300 ? 5.436 14.908 -12.994 1.00 98.00 300 ALA A CA 1
ATOM 2359 C C . ALA A 1 300 ? 5.501 14.640 -11.491 1.00 98.00 300 ALA A C 1
ATOM 2361 O O . ALA A 1 300 ? 4.463 14.370 -10.899 1.00 98.00 300 ALA A O 1
ATOM 2362 N N . MET A 1 301 ? 6.670 14.771 -10.851 1.00 95.94 301 MET A N 1
ATOM 2363 C CA . MET A 1 301 ? 6.774 14.594 -9.400 1.00 95.94 301 MET A CA 1
ATOM 2364 C C . MET A 1 301 ? 5.894 15.596 -8.635 1.00 95.94 301 MET A C 1
ATOM 2366 O O . MET A 1 301 ? 5.119 15.179 -7.779 1.00 95.94 301 MET A O 1
ATOM 2370 N N . LYS A 1 302 ? 5.922 16.885 -9.009 1.00 96.69 302 LYS A N 1
ATOM 2371 C CA . LYS A 1 302 ? 5.046 17.912 -8.409 1.00 96.69 302 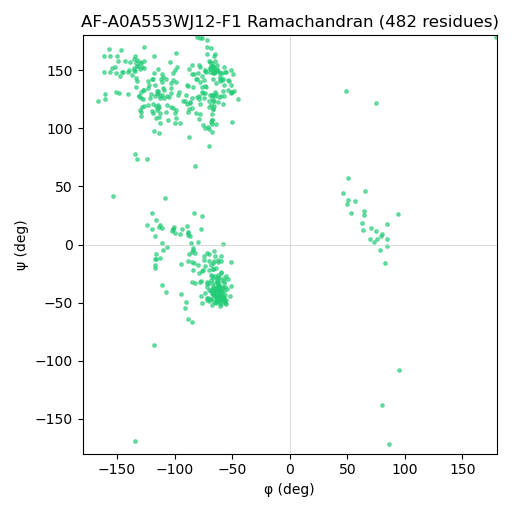LYS A CA 1
ATOM 2372 C C . LYS A 1 302 ? 3.562 17.585 -8.589 1.00 96.69 302 LYS A C 1
ATOM 2374 O O . LYS A 1 302 ? 2.764 17.780 -7.677 1.00 96.69 302 LYS A O 1
ATOM 2379 N N . LEU A 1 303 ? 3.179 17.086 -9.768 1.00 95.75 303 LEU A N 1
ATOM 2380 C CA . LEU A 1 303 ? 1.810 16.642 -10.026 1.00 95.75 303 LEU A CA 1
ATOM 2381 C C . LEU A 1 303 ? 1.430 15.463 -9.122 1.00 95.75 303 LEU A C 1
ATOM 2383 O O . LEU A 1 303 ? 0.333 15.462 -8.567 1.00 95.75 303 LEU A O 1
ATOM 2387 N N . LEU A 1 304 ? 2.315 14.474 -8.954 1.00 95.44 304 LEU A N 1
ATOM 2388 C CA . LEU A 1 304 ? 2.061 13.342 -8.062 1.00 95.44 304 LEU A CA 1
ATOM 2389 C C . LEU A 1 304 ? 1.874 13.800 -6.609 1.00 95.44 304 LEU A C 1
ATOM 2391 O O . LEU A 1 304 ? 0.943 13.330 -5.960 1.00 95.44 304 LEU A O 1
ATOM 2395 N N . GLU A 1 305 ? 2.703 14.725 -6.122 1.00 94.06 305 GLU A N 1
ATOM 2396 C CA . GLU A 1 305 ? 2.596 15.308 -4.774 1.00 94.06 305 GLU A CA 1
ATOM 2397 C C . GLU A 1 305 ? 1.255 16.021 -4.577 1.00 94.06 305 GLU A C 1
ATOM 2399 O O . GLU A 1 305 ? 0.519 15.699 -3.647 1.00 94.06 305 GLU A O 1
ATOM 2404 N N . ALA A 1 306 ? 0.870 16.898 -5.508 1.00 92.00 306 ALA A N 1
ATOM 2405 C CA . ALA A 1 306 ? -0.402 17.614 -5.432 1.00 92.00 306 ALA A CA 1
ATOM 2406 C C . ALA A 1 306 ? -1.620 16.667 -5.443 1.00 92.00 306 ALA A C 1
ATOM 2408 O O . ALA A 1 306 ? -2.585 16.865 -4.703 1.00 92.00 306 ALA A O 1
ATOM 2409 N N . VAL A 1 307 ? -1.586 15.610 -6.265 1.00 91.00 307 VAL A N 1
ATOM 2410 C CA . VAL A 1 307 ? -2.668 14.610 -6.321 1.00 91.00 307 VAL A CA 1
ATOM 2411 C C . VAL A 1 307 ? -2.711 13.762 -5.045 1.00 91.00 307 VAL A C 1
ATOM 2413 O O . VAL A 1 307 ? -3.799 13.455 -4.549 1.00 91.00 307 VAL A O 1
ATOM 2416 N N . ALA A 1 308 ? -1.548 13.394 -4.501 1.00 89.00 308 ALA A N 1
ATOM 2417 C CA . ALA A 1 308 ? -1.430 12.668 -3.242 1.00 89.00 308 ALA A CA 1
ATOM 2418 C C . ALA A 1 308 ? -2.005 13.473 -2.064 1.00 89.00 308 ALA A C 1
ATOM 2420 O O . ALA A 1 308 ? -2.784 12.923 -1.283 1.00 89.00 308 ALA A O 1
ATOM 2421 N N . GLU A 1 309 ? -1.685 14.768 -1.974 1.00 84.62 309 GLU A N 1
ATOM 2422 C CA . GLU A 1 309 ? -2.178 15.675 -0.930 1.00 84.62 309 GLU A CA 1
ATOM 2423 C C . GLU A 1 309 ? -3.700 15.854 -0.963 1.00 84.62 309 GLU A C 1
ATOM 2425 O O . GLU A 1 309 ? -4.354 15.805 0.081 1.00 84.62 309 GLU A O 1
ATOM 2430 N N . ASP A 1 310 ? -4.305 15.990 -2.148 1.00 81.56 310 ASP A N 1
ATOM 2431 C CA . ASP A 1 310 ? -5.768 16.084 -2.253 1.00 81.56 310 ASP A CA 1
ATOM 2432 C C . ASP A 1 310 ? -6.471 14.747 -1.928 1.00 81.56 310 ASP A C 1
ATOM 2434 O O . ASP A 1 310 ? -7.690 14.705 -1.704 1.00 81.56 310 ASP A O 1
ATOM 2438 N N . MET A 1 311 ? -5.709 13.642 -1.885 1.00 73.94 311 MET A N 1
ATOM 2439 C CA . MET A 1 311 ? -6.213 12.266 -1.981 1.00 73.94 311 MET A CA 1
ATOM 2440 C C . MET A 1 311 ? -7.150 12.113 -3.190 1.00 73.94 311 MET A C 1
ATOM 2442 O O . MET A 1 311 ? -8.180 11.433 -3.124 1.00 73.94 311 MET A O 1
ATOM 2446 N N . GLY A 1 312 ? -6.836 12.840 -4.261 1.00 62.31 312 GLY A N 1
ATOM 2447 C CA . GLY A 1 312 ? -7.707 13.021 -5.408 1.00 62.31 312 GLY A CA 1
ATOM 2448 C C . GLY A 1 312 ? -7.680 11.818 -6.344 1.00 62.31 312 GLY A C 1
ATOM 2449 O O . GLY A 1 312 ? -6.693 11.101 -6.449 1.00 62.31 312 GLY A O 1
ATOM 2450 N N . SER A 1 313 ? -8.761 11.622 -7.091 1.00 63.91 313 SER A N 1
ATOM 2451 C CA . SER A 1 313 ? -8.730 10.812 -8.307 1.00 63.91 313 SER A CA 1
ATOM 2452 C C . SER A 1 313 ? -9.405 11.604 -9.411 1.00 63.91 313 SER A C 1
ATOM 2454 O O . SER A 1 313 ? -10.543 12.054 -9.256 1.00 63.91 313 SER A O 1
ATOM 2456 N N . VAL A 1 314 ? -8.717 11.740 -10.544 1.00 65.75 314 VAL A N 1
ATOM 2457 C CA . VAL A 1 314 ? -9.275 12.345 -11.765 1.00 65.75 314 VAL A CA 1
ATOM 2458 C C . VAL A 1 314 ? -10.465 11.549 -12.312 1.00 65.75 314 VAL A C 1
ATOM 2460 O O . VAL A 1 314 ? -11.228 12.063 -13.122 1.00 65.75 314 VAL A O 1
ATOM 2463 N N . THR A 1 315 ? -10.671 10.318 -11.829 1.00 64.44 315 THR A N 1
ATOM 2464 C CA . THR A 1 315 ? -11.809 9.457 -12.185 1.00 64.44 315 THR A CA 1
ATOM 2465 C C . THR A 1 315 ? -13.036 9.643 -11.276 1.00 64.44 315 THR A C 1
ATOM 2467 O O . THR A 1 315 ? -13.947 8.822 -11.293 1.00 64.44 315 THR A O 1
ATOM 2470 N N . ASN A 1 316 ? -13.096 10.733 -10.496 1.00 59.38 316 ASN A N 1
ATOM 2471 C CA . ASN A 1 316 ? -14.241 11.109 -9.649 1.00 59.38 316 ASN A CA 1
ATOM 2472 C C . ASN A 1 316 ? -14.560 10.120 -8.501 1.00 59.38 316 ASN A C 1
ATOM 2474 O O . ASN A 1 316 ? -15.698 10.013 -8.051 1.00 59.38 316 ASN A O 1
ATOM 2478 N N . GLN A 1 317 ? -13.551 9.410 -7.987 1.00 66.75 317 GLN A N 1
ATOM 2479 C CA . GLN A 1 317 ? -13.714 8.419 -6.906 1.00 66.75 317 GLN A CA 1
ATOM 2480 C C . GLN A 1 317 ? -13.610 9.003 -5.484 1.00 66.75 317 GLN A C 1
ATOM 2482 O O . GLN A 1 317 ? -13.508 8.262 -4.505 1.00 66.75 317 GLN A O 1
ATOM 2487 N N . ARG A 1 318 ? -13.615 10.333 -5.340 1.00 73.12 318 ARG A N 1
ATOM 2488 C CA . ARG A 1 318 ? -13.461 11.003 -4.043 1.00 73.12 318 ARG A CA 1
ATOM 2489 C C . ARG A 1 318 ? -14.817 11.162 -3.356 1.00 73.12 318 ARG A C 1
ATOM 2491 O O . ARG A 1 318 ? -15.498 12.170 -3.538 1.00 73.12 318 ARG A O 1
ATOM 2498 N N . LYS A 1 319 ? -15.198 10.201 -2.513 1.00 87.25 319 LYS A N 1
ATOM 2499 C CA . LYS A 1 319 ? -16.361 10.358 -1.630 1.00 87.25 319 LYS A CA 1
ATOM 2500 C C . LYS A 1 319 ? -15.953 10.978 -0.297 1.00 87.25 319 LYS A C 1
ATOM 2502 O O . LYS A 1 319 ? -15.164 10.403 0.453 1.00 87.25 319 LYS A O 1
ATOM 2507 N N . LYS A 1 320 ? -16.547 12.131 0.023 1.00 90.00 320 LYS A N 1
ATOM 2508 C CA . LYS A 1 320 ? -16.467 12.763 1.344 1.00 90.00 320 LYS A CA 1
ATOM 2509 C C . LYS A 1 320 ? -17.845 12.780 1.997 1.00 90.00 320 LYS A C 1
ATOM 2511 O O . LYS A 1 320 ? -18.815 13.204 1.376 1.00 90.00 320 LYS A O 1
ATOM 2516 N N . VAL A 1 321 ? -17.930 12.338 3.246 1.00 92.94 321 VAL A N 1
ATOM 2517 C CA . VAL A 1 321 ? -19.172 12.320 4.027 1.00 92.94 321 VAL A CA 1
ATOM 2518 C C . VAL A 1 321 ? -18.852 12.519 5.505 1.00 92.94 321 VAL A C 1
ATOM 2520 O O . VAL A 1 321 ? -17.955 11.873 6.037 1.00 92.94 321 VAL A O 1
ATOM 2523 N N . ASN A 1 322 ? -19.551 13.441 6.174 1.00 94.75 322 ASN A N 1
ATOM 2524 C CA . ASN A 1 322 ? -19.372 13.729 7.605 1.00 94.75 322 ASN A CA 1
ATOM 2525 C C . ASN A 1 322 ? -17.904 13.978 8.025 1.00 94.75 322 ASN A C 1
ATOM 2527 O O . ASN A 1 322 ? -17.455 13.516 9.071 1.00 94.75 322 ASN A O 1
ATOM 2531 N N . GLY A 1 323 ? -17.133 14.668 7.176 1.00 91.69 323 GLY A N 1
ATOM 2532 C CA . GLY A 1 323 ? -15.706 14.946 7.400 1.00 91.69 323 GLY A CA 1
ATOM 2533 C C . GLY A 1 323 ? -14.753 13.811 7.001 1.00 91.69 323 GLY A C 1
ATOM 2534 O O . GLY A 1 323 ? -13.572 14.071 6.783 1.00 91.69 323 GLY A O 1
ATOM 2535 N N . TRP A 1 324 ? -15.260 12.593 6.802 1.00 94.50 324 TRP A N 1
ATOM 2536 C CA . TRP A 1 324 ? -14.483 11.436 6.370 1.00 94.50 324 TRP A CA 1
ATOM 2537 C C . TRP A 1 324 ? -14.316 11.395 4.856 1.00 94.50 324 TRP A C 1
ATOM 2539 O O . TRP A 1 324 ? -15.279 11.574 4.112 1.00 94.50 324 TRP A O 1
ATOM 2549 N N . VAL A 1 325 ? -13.100 11.108 4.404 1.00 92.19 325 VAL A N 1
ATOM 2550 C CA . VAL A 1 325 ? -12.755 10.869 3.004 1.00 92.19 325 VAL A CA 1
ATOM 2551 C C . VAL A 1 325 ? -12.502 9.382 2.817 1.00 92.19 325 VAL A C 1
ATOM 2553 O O . VAL A 1 325 ? -11.611 8.823 3.458 1.00 92.19 325 VAL A O 1
ATOM 2556 N N . TYR A 1 326 ? -13.286 8.751 1.950 1.00 92.19 326 TYR A N 1
ATOM 2557 C CA . TYR A 1 326 ? -13.041 7.384 1.511 1.00 92.19 326 TYR A CA 1
ATOM 2558 C C . TYR A 1 326 ? -11.803 7.312 0.632 1.00 92.19 326 TYR A C 1
ATOM 2560 O O . TYR A 1 326 ? -11.514 8.224 -0.146 1.00 92.19 326 TYR A O 1
ATOM 2568 N N . ASN A 1 327 ? -11.107 6.184 0.701 1.00 88.38 327 ASN A N 1
ATOM 2569 C CA . ASN A 1 327 ? -10.181 5.836 -0.356 1.00 88.38 327 ASN A CA 1
ATOM 2570 C C . ASN A 1 327 ? -10.891 5.586 -1.702 1.00 88.38 327 ASN A C 1
ATOM 2572 O O . ASN A 1 327 ? -12.074 5.246 -1.705 1.00 88.38 327 ASN A O 1
ATOM 2576 N N . PRO A 1 328 ? -10.182 5.692 -2.842 1.00 88.50 328 PRO A N 1
ATOM 2577 C CA . PRO A 1 328 ? -10.740 5.343 -4.151 1.00 88.50 328 PRO A CA 1
ATOM 2578 C C . PRO A 1 328 ? -11.276 3.900 -4.199 1.00 88.50 328 PRO A C 1
ATOM 2580 O O . PRO A 1 328 ? -10.747 3.014 -3.528 1.00 88.50 328 PRO A O 1
ATOM 2583 N N . GLN A 1 329 ? -12.322 3.641 -4.987 1.00 88.56 329 GLN A N 1
ATOM 2584 C CA . GLN A 1 329 ? -12.954 2.313 -5.090 1.00 88.56 329 GLN A CA 1
ATOM 2585 C C . GLN A 1 329 ? -12.063 1.271 -5.777 1.00 88.56 329 GLN A C 1
ATOM 2587 O O . GLN A 1 329 ? -12.204 0.079 -5.521 1.00 88.56 329 GLN A O 1
ATOM 2592 N N . ASN A 1 330 ? -11.145 1.706 -6.640 1.00 89.50 330 ASN A N 1
ATOM 2593 C CA . ASN A 1 330 ? -10.178 0.844 -7.324 1.00 89.50 330 ASN A CA 1
ATOM 2594 C C . ASN A 1 330 ? -8.828 0.732 -6.586 1.00 89.50 330 ASN A C 1
ATOM 2596 O O . ASN A 1 330 ? -7.852 0.281 -7.188 1.00 89.50 330 ASN A O 1
ATOM 2600 N N . TRP A 1 331 ? -8.736 1.169 -5.323 1.00 89.44 331 TRP A N 1
ATOM 2601 C CA . TRP A 1 331 ? -7.470 1.140 -4.586 1.00 89.44 331 TRP A CA 1
ATOM 2602 C C . TRP A 1 331 ? -6.926 -0.283 -4.439 1.00 89.44 331 TRP A C 1
ATOM 2604 O O . TRP A 1 331 ? -7.683 -1.251 -4.342 1.00 89.44 331 TRP A O 1
ATOM 2614 N N . GLY A 1 332 ? -5.603 -0.399 -4.499 1.00 92.62 332 GLY A N 1
ATOM 2615 C CA . GLY A 1 332 ? -4.892 -1.669 -4.566 1.00 92.62 332 GLY A CA 1
ATOM 2616 C C . GLY A 1 332 ? -4.890 -2.318 -5.952 1.00 92.62 332 GLY A C 1
ATOM 2617 O O . GLY A 1 332 ? -4.247 -3.342 -6.114 1.00 92.62 332 GLY A O 1
ATOM 2618 N N . ARG A 1 333 ? -5.590 -1.777 -6.959 1.00 93.25 333 ARG A N 1
ATOM 2619 C CA . ARG A 1 333 ? -5.616 -2.312 -8.339 1.00 93.25 333 ARG A CA 1
ATOM 2620 C C . ARG A 1 333 ? -5.915 -1.231 -9.379 1.00 93.25 333 ARG A C 1
ATOM 2622 O O . ARG A 1 333 ? -6.714 -1.403 -10.300 1.00 93.25 333 ARG A O 1
ATOM 2629 N N . MET A 1 334 ? -5.316 -0.061 -9.199 1.00 92.44 334 MET A N 1
ATOM 2630 C CA . MET A 1 334 ? -5.706 1.142 -9.933 1.00 92.44 334 MET A CA 1
ATOM 2631 C C . MET A 1 334 ? -5.410 1.042 -11.434 1.00 92.44 334 MET A C 1
ATOM 2633 O O . MET A 1 334 ? -6.223 1.493 -12.250 1.00 92.44 334 MET A O 1
ATOM 2637 N N . ALA A 1 335 ? -4.307 0.395 -11.828 1.00 92.38 335 ALA A N 1
ATOM 2638 C CA . ALA A 1 335 ? -3.963 0.268 -13.241 1.00 92.38 335 ALA A CA 1
ATOM 2639 C C . ALA A 1 335 ? -4.824 -0.747 -14.002 1.00 92.38 335 ALA A C 1
ATOM 2641 O O . ALA A 1 335 ? -4.818 -0.708 -15.231 1.00 92.38 335 ALA A O 1
ATOM 2642 N N . GLU A 1 336 ? -5.599 -1.613 -13.337 1.00 89.69 336 GLU A N 1
ATOM 2643 C CA . GLU A 1 336 ? -6.553 -2.491 -14.038 1.00 89.69 336 GLU A CA 1
ATOM 2644 C C . GLU A 1 336 ? -7.599 -1.694 -14.825 1.00 89.69 336 GLU A C 1
ATOM 2646 O O . GLU A 1 336 ? -8.029 -2.125 -15.892 1.00 89.69 336 GLU A O 1
ATOM 2651 N N . ASN A 1 337 ? -7.934 -0.495 -14.339 1.00 87.25 337 ASN A N 1
ATOM 2652 C CA . ASN A 1 337 ? -8.877 0.426 -14.973 1.00 87.25 337 ASN A CA 1
ATOM 2653 C C . ASN A 1 337 ? -8.172 1.579 -15.718 1.00 87.25 337 ASN A C 1
ATOM 2655 O O . ASN A 1 337 ? -8.819 2.558 -16.082 1.00 87.25 337 ASN A O 1
ATOM 2659 N N . GLY A 1 338 ? -6.849 1.501 -15.914 1.00 90.81 338 GLY A N 1
ATOM 2660 C CA . GLY A 1 338 ? -6.051 2.550 -16.562 1.00 90.81 338 GLY A CA 1
ATOM 2661 C C . GLY A 1 338 ? -5.779 3.797 -15.706 1.00 90.81 338 GLY A C 1
ATOM 2662 O O . GLY A 1 338 ? -5.281 4.793 -16.231 1.00 90.81 338 GLY A O 1
ATOM 2663 N N . ASP A 1 339 ? -6.060 3.768 -14.397 1.00 92.94 339 ASP A N 1
ATOM 2664 C CA . ASP A 1 339 ? -5.805 4.890 -13.478 1.00 92.94 339 ASP A CA 1
ATOM 2665 C C . ASP A 1 339 ? -4.341 4.905 -12.999 1.00 92.94 339 ASP A C 1
ATOM 2667 O 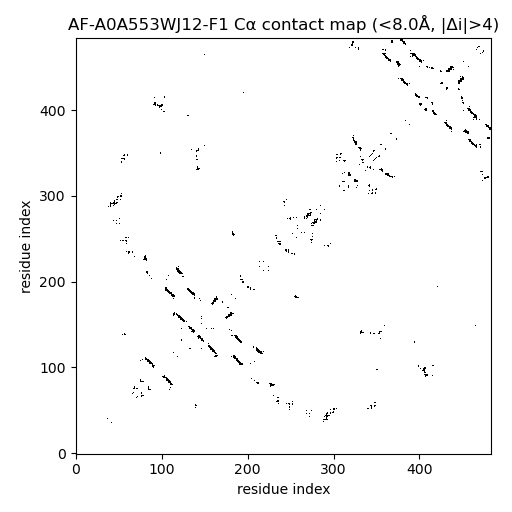O . ASP A 1 339 ? -4.018 4.654 -11.835 1.00 92.94 339 ASP A O 1
ATOM 2671 N N . PHE A 1 340 ? -3.417 5.174 -13.924 1.00 95.06 340 PHE A N 1
ATOM 2672 C CA . PHE A 1 340 ? -1.982 5.223 -13.622 1.00 95.06 340 PHE A CA 1
ATOM 2673 C C . PHE A 1 340 ? -1.602 6.412 -12.734 1.00 95.06 340 PHE A C 1
ATOM 2675 O O . PHE A 1 340 ? -0.674 6.297 -11.934 1.00 95.06 340 PHE A O 1
ATOM 2682 N N . LEU A 1 341 ? -2.325 7.534 -12.842 1.00 94.56 341 LEU A N 1
ATOM 2683 C CA . LEU A 1 341 ? -2.111 8.705 -11.991 1.00 94.56 341 LEU A CA 1
ATOM 2684 C C . LEU A 1 341 ? -2.510 8.410 -10.542 1.00 94.56 341 LEU A C 1
ATOM 2686 O O . LEU A 1 341 ? -1.723 8.674 -9.635 1.00 94.56 341 LEU A O 1
ATOM 2690 N N . GLY A 1 342 ? -3.681 7.801 -10.325 1.00 93.00 342 GLY A N 1
ATOM 2691 C CA . GLY A 1 342 ? -4.104 7.321 -9.014 1.00 93.00 342 GLY A CA 1
ATOM 2692 C C . GLY A 1 342 ? -3.108 6.316 -8.438 1.00 93.00 342 GLY A C 1
ATOM 2693 O O . GLY A 1 342 ? -2.691 6.475 -7.284 1.00 93.00 342 GLY A O 1
ATOM 2694 N N . ARG A 1 343 ? -2.657 5.346 -9.254 1.00 94.50 343 ARG A N 1
ATOM 2695 C CA . ARG A 1 343 ? -1.661 4.341 -8.847 1.00 94.50 343 ARG A CA 1
ATOM 2696 C C . ARG A 1 343 ? -0.352 4.984 -8.390 1.00 94.50 343 ARG A C 1
ATOM 2698 O O . ARG A 1 343 ? 0.206 4.598 -7.369 1.00 94.50 343 ARG A O 1
ATOM 2705 N N . ALA A 1 344 ? 0.146 5.965 -9.133 1.00 95.94 344 ALA A N 1
ATOM 2706 C CA . ALA A 1 344 ? 1.406 6.628 -8.825 1.00 95.94 344 ALA A CA 1
ATOM 2707 C C . ALA A 1 344 ? 1.305 7.543 -7.598 1.00 95.94 344 ALA A C 1
ATOM 2709 O O . ALA A 1 344 ? 2.139 7.452 -6.701 1.00 95.94 344 ALA A O 1
ATOM 2710 N N . ALA A 1 345 ? 0.276 8.388 -7.538 1.00 94.00 345 ALA A N 1
ATOM 2711 C CA . ALA A 1 345 ? 0.127 9.398 -6.498 1.00 94.00 345 ALA A CA 1
ATOM 2712 C C . ALA A 1 345 ? -0.530 8.837 -5.227 1.00 94.00 345 ALA A C 1
ATOM 2714 O O . ALA A 1 345 ? 0.091 8.725 -4.172 1.00 94.00 345 ALA A O 1
ATOM 2715 N N . THR A 1 346 ? -1.804 8.459 -5.312 1.00 90.19 346 THR A N 1
ATOM 2716 C CA . THR A 1 346 ? -2.597 8.122 -4.119 1.00 90.19 346 THR A CA 1
ATOM 2717 C C . THR A 1 346 ? -2.283 6.748 -3.541 1.00 90.19 346 THR A C 1
ATOM 2719 O O . THR A 1 346 ? -2.389 6.555 -2.331 1.00 90.19 346 THR A O 1
ATOM 2722 N N . GLN A 1 347 ? -1.908 5.786 -4.387 1.00 92.81 347 GLN A N 1
ATOM 2723 C CA . GLN A 1 347 ? -1.523 4.449 -3.953 1.00 92.81 347 GLN A CA 1
ATOM 2724 C C . GLN A 1 347 ? -0.038 4.381 -3.638 1.00 92.81 347 GLN A C 1
ATOM 2726 O O . GLN A 1 347 ? 0.296 4.200 -2.480 1.00 92.81 347 GLN A O 1
ATOM 2731 N N . SER A 1 348 ? 0.854 4.570 -4.609 1.00 94.69 348 SER A N 1
ATOM 2732 C CA . SER A 1 348 ? 2.283 4.310 -4.412 1.00 94.69 348 SER A CA 1
ATOM 2733 C C . SER A 1 348 ? 3.013 5.392 -3.608 1.00 94.69 348 SER A C 1
ATOM 2735 O O . SER A 1 348 ? 3.706 5.060 -2.644 1.00 94.69 348 SER A O 1
ATOM 2737 N N . LEU A 1 349 ? 2.862 6.673 -3.971 1.00 93.00 349 LEU A N 1
ATOM 2738 C CA . LEU A 1 349 ? 3.523 7.782 -3.273 1.00 93.00 349 LEU A CA 1
ATOM 2739 C C . LEU A 1 349 ? 2.963 7.963 -1.854 1.00 93.00 349 LEU A C 1
ATOM 2741 O O . LEU A 1 349 ? 3.744 7.967 -0.904 1.00 93.00 349 LEU A O 1
ATOM 2745 N N . ALA A 1 350 ? 1.637 8.072 -1.710 1.00 88.94 350 ALA A N 1
ATOM 2746 C CA . ALA A 1 350 ? 0.994 8.354 -0.422 1.00 88.94 350 ALA A CA 1
ATOM 2747 C C . ALA A 1 350 ? 0.733 7.116 0.460 1.00 88.94 350 ALA A C 1
ATOM 2749 O O . ALA A 1 350 ? 0.729 7.238 1.682 1.00 88.94 350 ALA A O 1
ATOM 2750 N N . GLY A 1 351 ? 0.460 5.945 -0.128 1.00 85.56 351 GLY A N 1
ATOM 2751 C CA . GLY A 1 351 ? 0.085 4.726 0.610 1.00 85.56 351 GLY A CA 1
ATOM 2752 C C . GLY A 1 351 ? 1.170 3.639 0.658 1.00 85.56 351 GLY A C 1
ATOM 2753 O O . GLY A 1 351 ? 1.388 3.012 1.693 1.00 85.56 351 GLY A O 1
ATOM 2754 N N . GLY A 1 352 ? 1.878 3.417 -0.451 1.00 89.12 352 GLY A N 1
ATOM 2755 C CA . GLY A 1 352 ? 2.780 2.291 -0.684 1.00 89.12 352 GLY A CA 1
ATOM 2756 C C . GLY A 1 352 ? 2.097 1.138 -1.428 1.00 89.12 352 GLY A C 1
ATOM 2757 O O . GLY A 1 352 ? 1.862 1.222 -2.630 1.00 89.12 352 GLY A O 1
ATOM 2758 N N . MET A 1 353 ? 1.832 0.040 -0.715 1.00 91.44 353 MET A N 1
ATOM 2759 C CA . MET A 1 353 ? 1.127 -1.150 -1.216 1.00 91.44 353 MET A CA 1
ATOM 2760 C C . MET A 1 353 ? -0.210 -1.249 -0.487 1.00 91.44 353 MET A C 1
ATOM 2762 O O . MET A 1 353 ? -0.259 -1.555 0.710 1.00 91.44 353 MET A O 1
ATOM 2766 N N . GLU A 1 354 ? -1.275 -0.888 -1.195 1.00 92.56 354 GLU A N 1
ATOM 2767 C CA . GLU A 1 354 ? -2.606 -0.712 -0.622 1.00 92.56 354 GLU A CA 1
ATOM 2768 C C . GLU A 1 354 ? -3.509 -1.902 -0.907 1.00 92.56 354 GLU A C 1
ATOM 2770 O O . GLU A 1 354 ? -3.417 -2.522 -1.963 1.00 92.56 354 GLU A O 1
ATOM 2775 N N . ASN A 1 355 ? -4.405 -2.186 0.041 1.00 94.56 355 ASN A N 1
ATOM 2776 C CA . ASN A 1 355 ? -5.288 -3.336 -0.074 1.00 94.56 355 ASN A CA 1
ATOM 2777 C C . ASN A 1 355 ? -6.387 -3.109 -1.115 1.00 94.56 355 ASN A C 1
ATOM 2779 O O . ASN A 1 355 ? -6.902 -1.998 -1.257 1.00 94.56 355 ASN A O 1
ATOM 2783 N N . TRP A 1 356 ? -6.838 -4.200 -1.733 1.00 95.56 356 TRP A N 1
ATOM 2784 C CA . TRP A 1 356 ? -8.164 -4.261 -2.336 1.00 95.56 356 TRP A CA 1
ATOM 2785 C C . TRP A 1 356 ? -9.231 -3.842 -1.325 1.00 95.56 356 TRP A C 1
ATOM 2787 O O . TRP A 1 356 ? -9.190 -4.231 -0.155 1.00 95.56 356 TRP A O 1
ATOM 2797 N N . VAL A 1 357 ? -10.234 -3.099 -1.789 1.00 94.44 357 VAL A N 1
ATOM 2798 C CA . VAL A 1 357 ? -11.329 -2.620 -0.931 1.00 94.44 357 VAL A CA 1
ATOM 2799 C C . VAL A 1 357 ? -12.152 -3.757 -0.319 1.00 94.44 357 VAL A C 1
ATOM 2801 O O . VAL A 1 357 ? -12.697 -3.610 0.769 1.00 94.44 357 VAL A O 1
ATOM 2804 N N . GLU A 1 358 ? -12.204 -4.922 -0.963 1.00 95.50 358 GLU A N 1
ATOM 2805 C CA . GLU A 1 358 ? -12.835 -6.131 -0.423 1.00 95.50 358 GLU A CA 1
ATOM 2806 C C . GLU A 1 358 ? -12.048 -6.743 0.743 1.00 95.50 358 GLU A C 1
ATOM 2808 O O . GLU A 1 358 ? -12.610 -7.489 1.546 1.00 95.50 358 GLU A O 1
ATOM 2813 N N . GLU A 1 359 ? -10.753 -6.440 0.833 1.00 96.50 359 GLU A N 1
ATOM 2814 C CA . GLU A 1 359 ? -9.884 -6.883 1.916 1.00 96.50 359 GLU A CA 1
ATOM 2815 C C . GLU A 1 359 ? -9.882 -5.865 3.059 1.00 96.50 359 GLU A C 1
ATOM 2817 O O . GLU A 1 359 ? -10.113 -6.227 4.215 1.00 96.50 359 GLU A O 1
ATOM 2822 N N . ALA A 1 360 ? -9.673 -4.583 2.747 1.00 95.88 360 ALA A N 1
ATOM 2823 C CA . ALA A 1 360 ? -9.756 -3.511 3.728 1.00 95.88 360 ALA A CA 1
ATOM 2824 C C . ALA A 1 360 ? -10.178 -2.170 3.111 1.00 95.88 360 ALA A C 1
ATOM 2826 O O . ALA A 1 360 ? -9.565 -1.684 2.163 1.00 95.88 360 ALA A O 1
ATOM 2827 N N . VAL A 1 361 ? -11.165 -1.515 3.727 1.00 95.75 361 VAL A N 1
ATOM 2828 C CA . VAL A 1 361 ? -11.557 -0.130 3.415 1.00 95.75 361 VAL A CA 1
ATOM 2829 C C . VAL A 1 361 ? -10.921 0.818 4.427 1.00 95.75 361 VAL A C 1
ATOM 2831 O O . VAL A 1 361 ? -10.888 0.521 5.626 1.00 95.75 361 VAL A O 1
ATOM 2834 N N . LYS A 1 362 ? -10.435 1.974 3.956 1.00 93.44 362 LYS A N 1
ATOM 2835 C CA . LYS A 1 362 ? -9.892 3.038 4.805 1.00 93.44 362 LYS A CA 1
ATOM 2836 C C . LYS A 1 362 ? -10.628 4.357 4.586 1.00 93.44 362 LYS A C 1
ATOM 2838 O O . LYS A 1 362 ? -10.815 4.810 3.460 1.00 93.44 362 LYS A O 1
ATOM 2843 N N . LEU A 1 363 ? -10.969 5.024 5.679 1.00 94.75 363 LEU A N 1
ATOM 2844 C CA . LEU A 1 363 ? -11.423 6.407 5.657 1.00 94.75 363 LEU A CA 1
ATOM 2845 C C . LEU A 1 363 ? -10.451 7.265 6.455 1.00 94.75 363 LEU A C 1
ATOM 2847 O O . LEU A 1 363 ? -9.876 6.816 7.446 1.00 94.75 363 LEU A O 1
ATOM 2851 N N . ARG A 1 364 ? -10.283 8.513 6.028 1.00 93.88 364 ARG A N 1
ATOM 2852 C CA . ARG A 1 364 ? -9.416 9.492 6.687 1.00 93.88 364 ARG A CA 1
ATOM 2853 C C . ARG A 1 364 ? -10.208 10.729 7.061 1.00 93.88 364 ARG A C 1
ATOM 2855 O O . ARG A 1 364 ? -11.039 11.175 6.276 1.00 93.88 364 ARG A O 1
ATOM 2862 N N . SER A 1 365 ? -9.943 11.296 8.230 1.00 95.25 365 SER A N 1
ATOM 2863 C CA . SER A 1 365 ? -10.470 12.608 8.597 1.00 95.25 365 SER A CA 1
ATOM 2864 C C . SER A 1 365 ? -9.385 13.491 9.193 1.00 95.25 365 SER A C 1
ATOM 2866 O O . SER A 1 365 ? -8.618 13.062 10.052 1.00 95.25 365 SER A O 1
ATOM 2868 N N . PHE A 1 366 ? -9.368 14.739 8.734 1.00 94.94 366 PHE A N 1
ATOM 2869 C CA . PHE A 1 366 ? -8.473 15.809 9.185 1.00 94.94 366 PHE A CA 1
ATOM 2870 C C . PHE A 1 366 ? -9.250 16.956 9.844 1.00 94.94 366 PHE A C 1
ATOM 2872 O O . PHE A 1 366 ? -8.649 17.885 10.377 1.00 94.94 366 PHE A O 1
ATOM 2879 N N . HIS A 1 367 ? -10.584 16.914 9.774 1.00 95.12 367 HIS A N 1
ATOM 2880 C CA . HIS A 1 367 ? -11.452 18.011 10.182 1.00 95.12 367 HIS A CA 1
ATOM 2881 C C . HIS A 1 367 ? -12.632 17.500 11.009 1.00 95.12 367 HIS A C 1
ATOM 2883 O O . HIS A 1 367 ? -13.086 16.364 10.842 1.00 95.12 367 HIS A O 1
ATOM 2889 N N . ASP A 1 368 ? -13.144 18.356 11.884 1.00 95.81 368 ASP A N 1
ATOM 2890 C CA . ASP A 1 368 ? -14.425 18.141 12.544 1.00 95.81 368 ASP A CA 1
ATOM 2891 C C . ASP A 1 368 ? -15.609 18.466 11.611 1.00 95.81 368 ASP A C 1
ATOM 2893 O O . ASP A 1 368 ? -15.448 18.892 10.463 1.00 95.81 368 ASP A O 1
ATOM 2897 N N . ASN A 1 369 ? -16.830 18.256 12.104 1.00 94.00 369 ASN A N 1
ATOM 2898 C CA . ASN A 1 369 ? -18.063 18.516 11.358 1.00 94.00 369 ASN A CA 1
ATOM 2899 C C . ASN A 1 369 ? -18.314 20.007 11.063 1.00 94.00 369 ASN A C 1
ATOM 2901 O O . ASN A 1 369 ? -19.148 20.327 10.221 1.00 94.00 369 ASN A O 1
ATOM 2905 N N . GLY A 1 370 ? -17.618 20.914 11.754 1.00 92.31 370 GLY A N 1
ATOM 2906 C CA . GLY A 1 370 ? -17.627 22.348 11.464 1.00 92.31 370 GLY A CA 1
ATOM 2907 C C . GLY A 1 370 ? -16.619 22.748 10.382 1.00 92.31 370 GLY A C 1
ATOM 2908 O O . GLY A 1 370 ? -16.613 23.899 9.955 1.00 92.31 370 GLY A O 1
ATOM 2909 N N . GLY A 1 371 ? -15.776 21.814 9.928 1.00 93.06 371 GLY A N 1
ATOM 2910 C CA . GLY A 1 371 ? -14.731 22.055 8.937 1.00 93.06 371 GLY A CA 1
ATOM 2911 C C . GLY A 1 371 ? -13.424 22.591 9.523 1.00 93.06 371 GLY A C 1
ATOM 2912 O O . GLY A 1 371 ? -12.513 22.891 8.756 1.00 93.06 371 GLY A O 1
ATOM 2913 N N . ALA A 1 372 ? -13.296 22.694 10.849 1.00 95.69 372 ALA A N 1
ATOM 2914 C CA . ALA A 1 372 ? -12.041 23.075 11.489 1.00 95.69 372 ALA A CA 1
ATOM 2915 C C . ALA A 1 372 ? -11.094 21.871 11.563 1.00 95.69 372 ALA A C 1
ATOM 2917 O O . ALA A 1 372 ? -11.546 20.733 11.701 1.00 95.69 372 ALA A O 1
ATOM 2918 N N . LYS A 1 373 ? -9.777 22.108 11.484 1.00 96.62 373 LYS A N 1
ATOM 2919 C CA . LYS A 1 373 ? -8.782 21.045 11.677 1.00 96.62 373 LYS A CA 1
ATOM 2920 C C . LYS A 1 373 ? -8.947 20.403 13.054 1.00 96.62 373 LYS A C 1
ATOM 2922 O O . LYS A 1 373 ? -9.220 21.085 14.045 1.00 96.62 373 LYS A O 1
ATOM 2927 N N . LEU A 1 374 ? -8.757 19.091 13.111 1.00 97.31 374 LEU A N 1
ATOM 2928 C CA . LEU A 1 374 ? -8.705 18.371 14.376 1.00 97.31 374 LEU A CA 1
ATOM 2929 C C . LEU A 1 374 ? -7.437 18.778 15.132 1.00 97.31 374 LEU A C 1
ATOM 2931 O O . LEU A 1 374 ? -6.330 18.588 14.638 1.00 97.31 374 LEU A O 1
ATOM 2935 N N . ASN A 1 375 ? -7.608 19.340 16.327 1.00 97.25 375 ASN A N 1
ATOM 2936 C CA . ASN A 1 375 ? -6.515 19.814 17.167 1.00 97.25 375 ASN A CA 1
ATOM 2937 C C . ASN A 1 375 ? -6.799 19.489 18.634 1.00 97.25 375 ASN A C 1
ATOM 2939 O O . ASN A 1 375 ? -7.871 19.802 19.156 1.00 97.25 375 ASN A O 1
ATOM 2943 N N . GLY A 1 376 ? -5.838 18.879 19.321 1.00 95.75 376 GLY A N 1
ATOM 2944 C CA . GLY A 1 376 ? -6.021 18.427 20.698 1.00 95.75 376 GLY A CA 1
ATOM 2945 C C . GLY A 1 376 ? -5.965 19.528 21.763 1.00 95.75 376 GLY A C 1
ATOM 2946 O O . GLY A 1 376 ? -5.904 19.227 22.948 1.00 95.75 376 GLY A O 1
ATOM 2947 N N . ALA A 1 377 ? -6.036 20.808 21.389 1.00 95.94 377 ALA A N 1
ATOM 2948 C CA . ALA A 1 377 ? -6.534 21.856 22.286 1.00 95.94 377 ALA A CA 1
ATOM 2949 C C . ALA A 1 377 ? -8.028 21.667 22.624 1.00 95.94 377 ALA A C 1
ATOM 2951 O O . ALA A 1 377 ? -8.541 22.281 23.557 1.00 95.94 377 ALA A O 1
ATOM 2952 N N . ASN A 1 378 ? -8.728 20.817 21.867 1.00 96.38 378 ASN A N 1
ATOM 2953 C CA . ASN A 1 378 ? -10.155 20.565 21.992 1.00 96.38 378 ASN A CA 1
ATOM 2954 C C . ASN A 1 378 ? -10.449 19.112 22.363 1.00 96.38 378 ASN A C 1
ATOM 2956 O O . ASN A 1 378 ? -9.631 18.213 22.174 1.00 96.38 378 ASN A O 1
ATOM 2960 N N . THR A 1 379 ? -11.668 18.889 22.850 1.00 96.12 379 THR A N 1
ATOM 2961 C CA . THR A 1 379 ? -12.244 17.553 22.999 1.00 96.12 379 THR A CA 1
ATOM 2962 C C . THR A 1 379 ? -13.243 17.312 21.877 1.00 96.12 379 THR A C 1
ATOM 2964 O O . THR A 1 379 ? -14.025 18.200 21.535 1.00 96.12 379 THR A O 1
ATOM 2967 N N . TYR A 1 380 ? -13.241 16.107 21.317 1.00 97.31 380 TYR A N 1
ATOM 2968 C CA . TYR A 1 380 ? -14.183 15.698 20.283 1.00 97.31 380 TYR A CA 1
ATOM 2969 C C . TYR A 1 380 ? -14.890 14.405 20.670 1.00 97.31 380 TYR A C 1
ATOM 2971 O O . TYR A 1 380 ? -14.395 13.607 21.465 1.00 97.31 380 TYR A O 1
ATOM 2979 N N . MET A 1 381 ? -16.050 14.187 20.068 1.00 96.31 381 MET A N 1
ATOM 2980 C CA . MET A 1 381 ? -16.859 12.996 20.235 1.00 96.31 381 MET A CA 1
ATOM 2981 C C . MET A 1 381 ? -17.173 12.393 18.870 1.00 96.31 381 MET A C 1
ATOM 2983 O O . MET A 1 381 ? -17.608 13.088 17.951 1.00 96.31 381 MET A O 1
ATOM 2987 N N . LEU A 1 382 ? -16.987 11.080 18.775 1.00 97.19 382 LEU A N 1
ATOM 2988 C CA . LEU A 1 382 ? -17.435 10.251 17.669 1.00 97.19 382 LEU A CA 1
ATOM 2989 C C . LEU A 1 382 ? -18.471 9.266 18.213 1.00 97.19 382 LEU A C 1
ATOM 2991 O O . LEU A 1 382 ? -18.132 8.362 18.980 1.00 97.19 382 LEU A O 1
ATOM 2995 N N . LYS A 1 383 ? -19.740 9.474 17.859 1.00 96.75 383 LYS A N 1
ATOM 2996 C CA . LYS A 1 383 ? -20.864 8.675 18.356 1.00 96.75 383 LYS A CA 1
ATOM 2997 C C . LYS A 1 383 ? -21.489 7.879 17.219 1.00 96.75 383 LYS A C 1
ATOM 2999 O O . LYS A 1 383 ? -22.146 8.452 16.359 1.00 96.75 383 LYS A O 1
ATOM 3004 N N . PHE A 1 384 ? -21.308 6.568 17.251 1.00 97.88 384 PHE A N 1
ATOM 3005 C CA . PHE A 1 384 ? -22.007 5.623 16.393 1.00 97.88 384 PHE A CA 1
ATOM 3006 C C . PHE A 1 384 ? -23.345 5.274 17.033 1.00 97.88 384 PHE A C 1
ATOM 3008 O O . PHE A 1 384 ? -23.385 4.831 18.181 1.00 97.88 384 PHE A O 1
ATOM 3015 N N . SER A 1 385 ? -24.435 5.436 16.293 1.00 97.25 385 SER A N 1
ATOM 3016 C CA . SER A 1 385 ? -25.651 4.667 16.567 1.00 97.25 385 SER A CA 1
ATOM 3017 C C . SER A 1 385 ? -25.395 3.173 16.325 1.00 97.25 385 SER A C 1
ATOM 3019 O O . SER A 1 385 ? -24.402 2.801 15.694 1.00 97.25 385 SER A O 1
ATOM 3021 N N . GLN A 1 386 ? -26.275 2.308 16.832 1.00 96.44 386 GLN A N 1
ATOM 3022 C CA . GLN A 1 386 ? -26.136 0.859 16.671 1.00 96.44 386 GLN A CA 1
ATOM 3023 C C . GLN A 1 386 ? -26.062 0.443 15.189 1.00 96.44 386 GLN A C 1
ATOM 3025 O O . GLN A 1 386 ? -25.270 -0.423 14.824 1.00 96.44 386 GLN A O 1
ATOM 3030 N N . ASP A 1 387 ? -26.855 1.076 14.323 1.00 95.44 387 ASP A N 1
ATOM 3031 C CA . ASP A 1 387 ? -26.893 0.825 12.879 1.00 95.44 387 ASP A CA 1
ATOM 3032 C C . ASP A 1 387 ? -25.694 1.417 12.128 1.00 95.44 387 ASP A C 1
ATOM 3034 O O . ASP A 1 387 ? -25.338 0.922 11.058 1.00 95.44 387 ASP A O 1
ATOM 3038 N N . GLN A 1 388 ? -25.029 2.419 12.710 1.00 96.38 388 GLN A N 1
ATOM 3039 C CA . GLN A 1 388 ? -23.774 2.959 12.195 1.00 96.38 388 GLN A CA 1
ATOM 3040 C C . GLN A 1 388 ? -22.547 2.163 12.641 1.00 96.38 388 GLN A C 1
ATOM 3042 O O . GLN A 1 388 ? -21.452 2.478 12.194 1.00 96.38 388 GLN A O 1
ATOM 3047 N N . ILE A 1 389 ? -22.656 1.146 13.498 1.00 97.44 389 ILE A N 1
ATOM 3048 C CA . ILE A 1 389 ? -21.480 0.329 13.818 1.00 97.44 389 ILE A CA 1
ATOM 3049 C C . ILE A 1 389 ? -21.064 -0.467 12.568 1.00 97.44 389 ILE A C 1
ATOM 3051 O O . ILE A 1 389 ? -21.898 -1.173 11.995 1.00 97.44 389 ILE A O 1
ATOM 3055 N N . PRO A 1 390 ? -19.794 -0.382 12.125 1.00 96.81 390 PRO A N 1
ATOM 3056 C CA . PRO A 1 390 ? -19.357 -1.018 10.887 1.00 96.81 390 PRO A CA 1
ATOM 3057 C C . PRO A 1 390 ? -19.586 -2.520 10.881 1.00 96.81 390 PRO A C 1
ATOM 3059 O O . PRO A 1 390 ? -19.160 -3.239 11.790 1.00 96.81 390 PRO A O 1
ATOM 3062 N N . LYS A 1 391 ? -20.174 -3.004 9.790 1.00 97.44 391 LYS A N 1
ATOM 3063 C CA . LYS A 1 391 ? -20.305 -4.431 9.526 1.00 97.44 391 LYS A CA 1
ATOM 3064 C C . LYS A 1 391 ? -19.030 -4.923 8.852 1.00 97.44 391 LYS A C 1
ATOM 3066 O O . LYS A 1 391 ? -18.678 -4.496 7.754 1.00 97.44 391 LYS A O 1
ATOM 3071 N N . VAL A 1 392 ? -18.340 -5.830 9.528 1.00 97.31 392 VAL A N 1
ATOM 3072 C CA . VAL A 1 392 ? -17.078 -6.433 9.092 1.00 97.31 392 VAL A CA 1
ATOM 3073 C C . VAL A 1 392 ? -17.099 -7.920 9.425 1.00 97.31 392 VAL A C 1
ATOM 3075 O O . VAL A 1 392 ? -17.728 -8.323 10.401 1.00 97.31 392 VAL A O 1
ATOM 3078 N N . LYS A 1 393 ? -16.407 -8.744 8.636 1.00 95.00 393 LYS A N 1
ATOM 3079 C CA . LYS A 1 393 ? -16.195 -10.162 8.972 1.00 95.00 393 LYS A CA 1
ATOM 3080 C C . LYS A 1 393 ? -15.016 -10.372 9.919 1.00 95.00 393 LYS A C 1
ATOM 3082 O O . LYS A 1 393 ? -14.892 -11.456 10.476 1.00 95.00 393 LYS A O 1
ATOM 3087 N N . SER A 1 394 ? -14.141 -9.375 10.064 1.00 95.00 394 SER A N 1
ATOM 3088 C CA . SER A 1 394 ? -12.978 -9.465 10.941 1.00 95.00 394 SER A CA 1
ATOM 3089 C C . SER A 1 394 ? -13.018 -8.425 12.056 1.00 95.00 394 SER A C 1
ATOM 3091 O O . SER A 1 394 ? -13.527 -8.712 13.135 1.00 95.00 394 SER A O 1
ATOM 3093 N N . PHE A 1 395 ? -12.519 -7.214 11.817 1.00 96.50 395 PHE A N 1
ATOM 3094 C CA . PHE A 1 395 ? -12.552 -6.139 12.803 1.00 96.50 395 PHE A CA 1
ATOM 3095 C C . PHE A 1 395 ? -12.464 -4.775 12.125 1.00 96.50 395 PHE A C 1
ATOM 3097 O O . PHE A 1 395 ? -12.157 -4.665 10.936 1.00 96.50 395 PHE A O 1
ATOM 3104 N N . TRP A 1 396 ? -12.729 -3.723 12.889 1.00 97.94 396 TRP A N 1
ATOM 3105 C CA . TRP A 1 396 ? -12.450 -2.353 12.482 1.00 97.94 396 TRP A CA 1
ATOM 3106 C C . TRP A 1 396 ? -11.655 -1.619 13.566 1.00 97.94 396 TRP A C 1
ATOM 3108 O O . TRP A 1 396 ? -11.684 -2.006 14.737 1.00 97.94 396 TRP A O 1
ATOM 3118 N N . SER A 1 397 ? -10.926 -0.574 13.179 1.00 97.50 397 SER A N 1
ATOM 3119 C CA . SER A 1 397 ? -10.116 0.252 14.075 1.00 97.50 397 SER A CA 1
ATOM 3120 C C . SER A 1 397 ? -10.200 1.736 13.721 1.00 97.50 397 SER A C 1
ATOM 3122 O O . SER A 1 397 ? -10.339 2.105 12.555 1.00 97.50 397 SER A O 1
ATOM 3124 N N . ILE A 1 398 ? -10.092 2.598 14.733 1.00 97.50 398 ILE A N 1
ATOM 3125 C CA . ILE A 1 398 ? -9.830 4.032 14.579 1.00 97.50 398 ILE A CA 1
ATOM 3126 C C . ILE A 1 398 ? -8.492 4.330 15.230 1.00 97.50 398 ILE A C 1
ATOM 3128 O O . ILE A 1 398 ? -8.322 4.102 16.426 1.00 97.50 398 ILE A O 1
ATOM 3132 N N . THR A 1 399 ? -7.542 4.816 14.440 1.00 96.38 399 THR A N 1
ATOM 3133 C CA . THR A 1 399 ? -6.172 5.131 14.865 1.00 96.38 399 THR A CA 1
ATOM 3134 C C . THR A 1 399 ? -5.884 6.607 14.633 1.00 96.38 399 THR A C 1
ATOM 3136 O O . THR A 1 399 ? -6.324 7.163 13.626 1.00 96.38 399 THR A O 1
ATOM 3139 N N . LEU A 1 400 ? -5.139 7.225 15.547 1.00 95.50 400 LEU A N 1
ATOM 3140 C CA . LEU A 1 400 ? -4.744 8.630 15.466 1.00 95.50 400 LEU A CA 1
ATOM 3141 C C . LEU A 1 400 ? -3.293 8.777 14.989 1.00 95.50 400 LEU A C 1
ATOM 3143 O O . LEU A 1 400 ? -2.422 8.012 15.410 1.00 95.50 400 LEU A O 1
ATOM 3147 N N . TYR A 1 401 ? -3.047 9.790 14.156 1.00 95.69 401 TYR A N 1
ATOM 3148 C CA . TYR A 1 401 ? -1.722 10.171 13.661 1.00 95.69 401 TYR A CA 1
ATOM 3149 C C . TYR A 1 401 ? -1.486 11.684 13.770 1.00 95.69 401 TYR A C 1
ATOM 3151 O O . TYR A 1 401 ? -2.443 12.458 13.830 1.00 95.69 401 TYR A O 1
ATOM 3159 N N . ASP A 1 402 ? -0.219 12.100 13.777 1.00 93.50 402 ASP A N 1
ATOM 3160 C CA . ASP A 1 402 ? 0.186 13.499 13.581 1.00 93.50 402 ASP A CA 1
ATOM 3161 C C . ASP A 1 402 ? 0.103 13.913 12.097 1.00 93.50 402 ASP A C 1
ATOM 3163 O O . ASP A 1 402 ? -0.257 13.110 11.227 1.00 93.50 402 ASP A O 1
ATOM 3167 N N . ASN A 1 403 ? 0.398 15.182 11.800 1.00 89.12 403 ASN A N 1
ATOM 3168 C CA . ASN A 1 403 ? 0.357 15.726 10.437 1.00 89.12 403 ASN A CA 1
ATOM 3169 C C . ASN A 1 403 ? 1.421 15.117 9.514 1.00 89.12 403 ASN A C 1
ATOM 3171 O O . ASN A 1 403 ? 1.255 15.129 8.297 1.00 89.12 403 ASN A O 1
ATOM 3175 N N . GLU A 1 404 ? 2.473 14.543 10.087 1.00 89.94 404 GLU A N 1
ATOM 3176 C CA . GLU A 1 404 ? 3.502 13.778 9.394 1.00 89.94 404 GLU A CA 1
ATOM 3177 C C . GLU A 1 404 ? 3.136 12.290 9.280 1.00 89.94 404 GLU A C 1
ATOM 3179 O O . GLU A 1 404 ? 3.971 11.480 8.881 1.00 89.94 404 GLU A O 1
ATOM 3184 N N . PHE A 1 405 ? 1.895 11.913 9.608 1.00 91.00 405 PHE A N 1
ATOM 3185 C CA . PHE A 1 405 ? 1.358 10.559 9.490 1.00 91.00 405 PHE A CA 1
ATOM 3186 C C . PHE A 1 405 ? 2.038 9.512 10.392 1.00 91.00 405 PHE A C 1
ATOM 3188 O O . PHE A 1 405 ? 1.996 8.311 10.099 1.00 91.00 405 PHE A O 1
ATOM 3195 N N . ASN A 1 406 ? 2.633 9.925 11.512 1.00 92.75 406 ASN A N 1
ATOM 3196 C CA . ASN A 1 406 ? 3.206 9.038 12.523 1.00 92.75 406 ASN A CA 1
ATOM 3197 C C . ASN A 1 406 ? 2.245 8.805 13.690 1.00 92.75 406 ASN A C 1
ATOM 3199 O O . ASN A 1 406 ? 1.388 9.627 14.004 1.00 92.75 406 ASN A O 1
ATOM 3203 N N . LEU A 1 407 ? 2.389 7.652 14.348 1.00 92.25 407 LEU A N 1
ATOM 3204 C CA . LEU A 1 407 ? 1.606 7.330 15.539 1.00 92.25 407 LEU A CA 1
ATOM 3205 C C . LEU A 1 407 ? 1.942 8.300 16.675 1.00 92.25 407 LEU A C 1
ATOM 3207 O O . LEU A 1 407 ? 3.109 8.610 16.924 1.00 92.25 407 LEU A O 1
ATOM 3211 N N . VAL A 1 408 ? 0.925 8.730 17.411 1.00 89.25 408 VAL A N 1
ATOM 3212 C CA . VAL A 1 408 ? 1.086 9.638 18.550 1.00 89.25 408 VAL A CA 1
ATOM 3213 C C . VAL A 1 408 ? 0.802 8.884 19.841 1.00 89.25 408 VAL A C 1
ATOM 3215 O O . VAL A 1 408 ? -0.188 8.164 19.936 1.00 89.25 408 VAL A O 1
ATOM 3218 N N . ASP A 1 409 ? 1.664 9.069 20.839 1.00 85.06 409 ASP A N 1
ATOM 3219 C CA . ASP A 1 409 ? 1.440 8.577 22.198 1.00 85.06 409 ASP A CA 1
ATOM 3220 C C . ASP A 1 409 ? 1.640 9.719 23.195 1.00 85.06 409 ASP A C 1
ATOM 3222 O O . ASP A 1 409 ? 2.771 10.161 23.396 1.00 85.06 409 ASP A O 1
ATOM 3226 N N . PRO A 1 410 ? 0.578 10.203 23.851 1.00 80.69 410 PRO A N 1
ATOM 3227 C CA . PRO A 1 410 ? 0.705 11.189 24.917 1.00 80.69 410 PRO A CA 1
ATOM 3228 C C . PRO A 1 410 ? 1.041 10.544 26.280 1.00 80.69 410 PRO A C 1
ATOM 3230 O O . PRO A 1 410 ? 0.699 11.094 27.323 1.00 80.69 410 PRO A O 1
ATOM 3233 N N . GLY A 1 411 ? 1.695 9.375 26.293 1.00 82.00 411 GLY A N 1
ATOM 3234 C CA . GLY A 1 411 ? 2.174 8.693 27.503 1.00 82.00 411 GLY A CA 1
ATOM 3235 C C . GLY A 1 411 ? 1.212 7.645 28.071 1.00 82.00 411 GLY A C 1
ATOM 3236 O O . GLY A 1 411 ? 1.221 7.376 29.268 1.00 82.00 411 GLY A O 1
ATOM 3237 N N . THR A 1 412 ? 0.357 7.066 27.229 1.00 85.38 412 THR A N 1
ATOM 3238 C CA . THR A 1 412 ? -0.706 6.130 27.637 1.00 85.38 412 THR A CA 1
ATOM 3239 C C . THR A 1 412 ? -0.535 4.730 27.054 1.00 85.38 412 THR A C 1
ATOM 3241 O O . THR A 1 412 ? -1.185 3.795 27.521 1.00 85.38 412 THR A O 1
ATOM 3244 N N . GLY A 1 413 ? 0.275 4.577 25.998 1.00 86.38 413 GLY A N 1
ATOM 3245 C CA . GLY A 1 413 ? 0.374 3.338 25.229 1.00 86.38 413 GLY A CA 1
ATOM 3246 C C . GLY A 1 413 ? -0.872 3.012 24.395 1.00 86.38 413 GLY A C 1
ATOM 3247 O O . GLY A 1 413 ? -0.930 1.940 23.783 1.00 86.38 413 GLY A O 1
ATOM 3248 N N . LYS A 1 414 ? -1.876 3.904 24.351 1.00 89.94 414 LYS A N 1
ATOM 3249 C CA . LYS A 1 414 ? -3.114 3.726 23.585 1.00 89.94 414 LYS A CA 1
ATOM 3250 C C . LYS A 1 414 ? -3.088 4.561 22.309 1.00 89.94 414 LYS A C 1
ATOM 3252 O O . LYS A 1 414 ? -3.072 5.781 22.346 1.00 89.94 414 LYS A O 1
ATOM 3257 N N . TYR A 1 415 ? -3.164 3.867 21.181 1.00 91.25 415 TYR A N 1
ATOM 3258 C CA . TYR A 1 415 ? -3.013 4.441 19.837 1.00 91.25 415 TYR A CA 1
ATOM 3259 C C . TYR A 1 415 ? -4.274 4.313 18.979 1.00 91.25 415 TYR A C 1
ATOM 3261 O O . TYR A 1 415 ? -4.424 4.997 17.967 1.00 91.25 415 TYR A O 1
ATOM 3269 N N . ALA A 1 416 ? -5.159 3.387 19.351 1.00 94.19 416 ALA A N 1
ATOM 3270 C CA . ALA A 1 416 ? -6.355 3.063 18.597 1.00 94.19 416 ALA A CA 1
ATOM 3271 C C . ALA A 1 416 ? -7.486 2.592 19.519 1.00 94.19 416 ALA A C 1
ATOM 3273 O O . ALA A 1 416 ? -7.249 2.201 20.665 1.00 94.19 416 ALA A O 1
ATOM 3274 N N . VAL A 1 417 ? -8.701 2.629 18.980 1.00 95.31 417 VAL A N 1
ATOM 3275 C CA . VAL A 1 417 ? -9.875 1.899 19.474 1.00 95.31 417 VAL A CA 1
ATOM 3276 C C . VAL A 1 417 ? -10.265 0.889 18.404 1.00 95.31 417 VAL A C 1
ATOM 3278 O O . VAL A 1 417 ? -10.351 1.260 17.231 1.00 95.31 417 VAL A O 1
ATOM 3281 N N . ARG A 1 418 ? -10.497 -0.368 18.785 1.00 95.44 418 ARG A N 1
ATOM 3282 C CA . ARG A 1 418 ? -10.852 -1.456 17.863 1.00 95.44 418 ARG A CA 1
ATOM 3283 C C . ARG A 1 418 ? -12.121 -2.158 18.297 1.00 95.44 418 ARG A C 1
ATOM 3285 O O . ARG A 1 418 ? -12.393 -2.286 19.484 1.00 95.44 418 ARG A O 1
ATOM 3292 N N . SER A 1 419 ? -12.837 -2.714 17.326 1.00 96.00 419 SER A N 1
ATOM 3293 C CA . SER A 1 419 ? -14.058 -3.499 17.556 1.00 96.00 419 SER A CA 1
ATOM 3294 C C . SER A 1 419 ? -13.853 -4.769 18.386 1.00 96.00 419 SER A C 1
ATOM 3296 O O . SER A 1 419 ? -14.821 -5.378 18.823 1.00 96.00 419 SER A O 1
ATOM 3298 N N . ILE A 1 420 ? -12.600 -5.187 18.542 1.00 92.06 420 ILE A N 1
ATOM 3299 C CA . ILE A 1 420 ? -12.174 -6.410 19.227 1.00 92.06 420 ILE A CA 1
ATOM 3300 C C . ILE A 1 420 ? -11.317 -6.121 20.464 1.00 92.06 420 ILE A C 1
ATOM 3302 O O . ILE A 1 420 ? -10.770 -7.049 21.057 1.00 92.06 420 ILE A O 1
ATOM 3306 N N . ASP A 1 421 ? -11.184 -4.850 20.859 1.00 90.62 421 ASP A N 1
ATOM 3307 C CA . ASP A 1 421 ? -10.585 -4.524 22.150 1.00 90.62 421 ASP A CA 1
ATOM 3308 C C . ASP A 1 421 ? -11.498 -5.097 23.265 1.00 90.62 421 ASP A C 1
ATOM 3310 O O . ASP A 1 421 ? -12.712 -4.871 23.240 1.00 90.62 421 ASP A O 1
ATOM 3314 N N . PRO A 1 422 ? -10.961 -5.853 24.244 1.00 87.25 422 PRO A N 1
ATOM 3315 C CA . PRO A 1 422 ? -11.774 -6.548 25.248 1.00 87.25 422 PRO A CA 1
ATOM 3316 C C . PRO A 1 422 ? -12.475 -5.598 26.229 1.00 87.25 422 PRO A C 1
ATOM 3318 O O . PRO A 1 422 ? -13.409 -6.000 26.918 1.00 87.25 422 PRO A O 1
ATOM 3321 N N . ASP A 1 423 ? -12.012 -4.350 26.312 1.00 87.56 423 ASP A N 1
ATOM 3322 C CA . ASP A 1 423 ? -12.559 -3.286 27.149 1.00 87.56 423 ASP A CA 1
ATOM 3323 C C . ASP A 1 423 ? -13.434 -2.295 26.363 1.00 87.56 423 ASP A C 1
ATOM 3325 O O . ASP A 1 423 ? -13.754 -1.224 26.882 1.00 87.56 423 ASP A O 1
ATOM 3329 N N . LEU A 1 424 ? -13.834 -2.630 25.128 1.00 93.94 424 LEU A N 1
ATOM 3330 C CA . LEU A 1 424 ? -14.745 -1.807 24.337 1.00 93.94 424 LEU A CA 1
ATOM 3331 C C . LEU A 1 424 ? -16.135 -1.765 24.990 1.00 93.94 424 LEU A C 1
ATOM 3333 O O . LEU A 1 424 ? -16.773 -2.795 25.211 1.00 93.94 424 LEU A O 1
ATOM 3337 N N . VAL A 1 425 ? -16.626 -0.560 25.280 1.00 94.38 425 VAL A N 1
ATOM 3338 C CA . VAL A 1 425 ? -17.891 -0.356 25.999 1.00 94.38 425 VAL A CA 1
ATOM 3339 C C . VAL A 1 425 ? -18.969 0.189 25.068 1.00 94.38 425 VAL A C 1
ATOM 3341 O O . VAL A 1 425 ? -18.784 1.243 24.458 1.00 94.38 425 VAL A O 1
ATOM 3344 N N . PHE A 1 426 ? -20.117 -0.486 25.018 1.00 95.31 426 PHE A N 1
ATOM 3345 C CA . PHE A 1 426 ? -21.321 -0.026 24.319 1.00 95.31 426 PHE A CA 1
ATOM 3346 C C . PHE A 1 426 ? -22.321 0.607 25.293 1.00 95.31 426 PHE A C 1
ATOM 3348 O O . PHE A 1 426 ? -22.388 0.244 26.470 1.00 95.31 426 PHE A O 1
ATOM 3355 N N . GLY A 1 427 ? -23.105 1.559 24.793 1.00 93.94 427 GLY A N 1
ATOM 3356 C CA . GLY A 1 427 ? -24.236 2.134 25.508 1.00 93.94 427 GLY A CA 1
ATOM 3357 C C . GLY A 1 427 ? -25.416 1.155 25.615 1.00 93.94 427 GLY A C 1
ATOM 3358 O O . GLY A 1 427 ? -25.483 0.181 24.861 1.00 93.94 427 GLY A O 1
ATOM 3359 N N . PRO A 1 428 ? -26.384 1.411 26.516 1.00 93.50 428 PRO A N 1
ATOM 3360 C CA . PRO A 1 428 ? -27.568 0.558 26.681 1.00 93.50 428 PRO A CA 1
ATOM 3361 C C . PRO A 1 428 ? -28.442 0.426 25.423 1.00 93.50 428 PRO A C 1
ATOM 3363 O O . PRO A 1 428 ? -29.169 -0.550 25.283 1.00 93.50 428 PRO A O 1
ATOM 3366 N N . ASP A 1 429 ? -28.368 1.399 24.513 1.00 94.38 429 ASP A N 1
ATOM 3367 C CA . ASP A 1 429 ? -29.049 1.438 23.213 1.00 94.38 429 ASP A CA 1
ATOM 3368 C C . ASP A 1 429 ? -28.233 0.776 22.083 1.00 94.38 429 ASP A C 1
ATOM 3370 O O . ASP A 1 429 ? -28.577 0.906 20.911 1.00 94.38 429 ASP A O 1
ATOM 3374 N N . GLY A 1 430 ? -27.120 0.110 22.410 1.00 94.88 430 GLY A N 1
ATOM 3375 C CA . GLY A 1 430 ? -26.202 -0.475 21.431 1.00 94.88 430 GLY A CA 1
ATOM 3376 C C . GLY A 1 430 ? -25.307 0.543 20.722 1.00 94.88 430 GLY A C 1
ATOM 3377 O O . GLY A 1 430 ? -24.552 0.158 19.829 1.00 94.88 430 GLY A O 1
ATOM 3378 N N . SER A 1 431 ? -25.359 1.826 21.099 1.00 96.50 431 SER A N 1
ATOM 3379 C CA . SER A 1 431 ? -24.462 2.845 20.553 1.00 96.50 431 SER A CA 1
ATOM 3380 C C . SER A 1 431 ? -23.017 2.642 21.013 1.00 96.50 431 SER A C 1
ATOM 3382 O O . SER A 1 431 ? -22.739 2.053 22.059 1.00 96.50 431 SER A O 1
ATOM 3384 N N . LEU A 1 432 ? -22.074 3.182 20.246 1.00 96.62 432 LEU A N 1
ATOM 3385 C CA . LEU A 1 432 ? -20.670 3.263 20.631 1.00 96.62 432 LEU A CA 1
ATOM 3386 C C . LEU A 1 432 ? -20.241 4.725 20.625 1.00 96.62 432 LEU A C 1
ATOM 3388 O O . LEU A 1 432 ? -20.360 5.410 19.613 1.00 96.62 432 LEU A O 1
ATOM 3392 N N . THR A 1 433 ? -19.692 5.201 21.738 1.00 96.44 433 THR A N 1
ATOM 3393 C CA . THR A 1 433 ? -19.139 6.558 21.815 1.00 96.44 433 THR A CA 1
ATOM 3394 C C . THR A 1 433 ? -17.646 6.506 22.102 1.00 96.44 433 THR A C 1
ATOM 3396 O O . THR A 1 433 ? -17.214 5.852 23.056 1.00 96.44 433 THR A O 1
ATOM 3399 N N . ILE A 1 434 ? -16.867 7.205 21.276 1.00 97.00 434 ILE A N 1
ATOM 3400 C CA . ILE A 1 434 ? -15.424 7.394 21.430 1.00 97.00 434 ILE A CA 1
ATOM 3401 C C . ILE A 1 434 ? -15.161 8.877 21.684 1.00 97.00 434 ILE A C 1
ATOM 3403 O O . ILE A 1 434 ? -15.480 9.731 20.855 1.00 97.00 434 ILE A O 1
ATOM 3407 N N . LEU A 1 435 ? -14.568 9.176 22.834 1.00 96.62 435 LEU A N 1
ATOM 3408 C CA . LEU A 1 435 ? -14.084 10.498 23.187 1.00 96.62 435 LEU A CA 1
ATOM 3409 C C . LEU A 1 435 ? -12.628 10.653 22.743 1.00 96.62 435 LEU A C 1
ATOM 3411 O O . LEU A 1 435 ? -11.781 9.820 23.074 1.00 96.62 435 LEU A O 1
ATOM 3415 N N . LEU A 1 436 ? -12.349 11.732 22.022 1.00 96.31 436 LEU A N 1
ATOM 3416 C CA . LEU A 1 436 ? -11.016 12.131 21.588 1.00 96.31 436 LEU A CA 1
ATOM 3417 C C . LEU A 1 436 ? -10.591 13.322 22.447 1.00 96.31 436 LEU A C 1
ATOM 3419 O O . LEU A 1 436 ? -11.140 14.415 22.301 1.00 96.31 436 LEU A O 1
ATOM 3423 N N . SER A 1 437 ? -9.667 13.111 23.378 1.00 94.88 437 SER A N 1
ATOM 3424 C CA . SER A 1 437 ? -9.203 14.168 24.285 1.00 94.88 437 SER A CA 1
ATOM 3425 C C . SER A 1 437 ? -7.792 13.890 24.799 1.00 94.88 437 SER A C 1
ATOM 3427 O O . SER A 1 437 ? -7.443 12.717 24.962 1.00 94.88 437 SER A O 1
ATOM 3429 N N . PRO A 1 438 ? -6.994 14.919 25.150 1.00 93.00 438 PRO A N 1
ATOM 3430 C CA . PRO A 1 438 ? -5.646 14.699 25.680 1.00 93.00 438 PRO A CA 1
ATOM 3431 C C . PRO A 1 438 ? -5.649 13.958 27.014 1.00 93.00 438 PRO A C 1
ATOM 3433 O O . PRO A 1 438 ? -4.814 13.096 27.270 1.00 93.00 438 PRO A O 1
ATOM 3436 N N . GLN A 1 439 ? -6.629 14.270 27.863 1.00 89.06 439 GLN A N 1
ATOM 3437 C CA . GLN A 1 439 ? -6.781 13.664 29.179 1.00 89.06 439 GLN A CA 1
ATOM 3438 C C . GLN A 1 439 ? -7.967 12.709 29.205 1.00 89.06 439 GLN A C 1
ATOM 3440 O O . GLN A 1 439 ? -9.022 12.984 28.622 1.00 89.06 439 GLN A O 1
ATOM 3445 N N . LYS A 1 440 ? -7.804 11.599 29.933 1.00 87.88 440 LYS A N 1
ATOM 3446 C CA . LYS A 1 440 ? -8.888 10.651 30.185 1.00 87.88 440 LYS A CA 1
ATOM 3447 C C . LYS A 1 440 ? -9.943 11.316 31.058 1.00 87.88 440 LYS A C 1
ATOM 3449 O O . LYS A 1 440 ? -9.682 11.646 32.214 1.00 87.88 440 LYS A O 1
ATOM 3454 N N . GLN A 1 441 ? -11.147 11.465 30.523 1.00 81.56 441 GLN A N 1
ATOM 3455 C CA . GLN A 1 441 ? -12.272 11.979 31.294 1.00 81.56 441 GLN A CA 1
ATOM 3456 C C . GLN A 1 441 ? -12.821 10.900 32.236 1.00 81.56 441 GLN A C 1
ATOM 3458 O O . GLN A 1 441 ? -12.858 9.718 31.893 1.00 81.56 441 GLN A O 1
ATOM 3463 N N . LYS A 1 442 ? -13.290 11.296 33.427 1.00 78.75 442 LYS A N 1
ATOM 3464 C CA . LYS A 1 442 ? -13.870 10.382 34.438 1.00 78.75 442 LYS A CA 1
ATOM 3465 C C . LYS A 1 442 ? -15.305 9.931 34.108 1.00 78.75 442 LYS A C 1
ATOM 3467 O O . LYS A 1 442 ? -16.072 9.589 35.006 1.00 78.75 442 LYS A O 1
ATOM 3472 N N . VAL A 1 443 ? -15.687 9.940 32.834 1.00 73.44 443 VAL A N 1
ATOM 3473 C CA . VAL A 1 443 ? -17.040 9.590 32.395 1.00 73.44 443 VAL A CA 1
ATOM 3474 C C . VAL A 1 443 ? -17.127 8.077 32.198 1.00 73.44 443 VAL A C 1
ATOM 3476 O O . VAL A 1 443 ? -16.352 7.491 31.443 1.00 73.44 443 VAL A O 1
ATOM 3479 N N . LYS A 1 444 ? -18.062 7.429 32.902 1.00 71.50 444 LYS A N 1
ATOM 3480 C CA . LYS A 1 444 ? -18.339 5.994 32.740 1.00 71.50 444 LYS A CA 1
ATOM 3481 C C . LYS A 1 444 ? -19.064 5.743 31.415 1.00 71.50 444 LYS A C 1
ATOM 3483 O O . LYS A 1 444 ? -19.855 6.574 30.985 1.00 71.50 444 LYS A O 1
ATOM 3488 N N . GLY A 1 445 ? -18.830 4.583 30.805 1.00 73.50 445 GLY A N 1
ATOM 3489 C CA . GLY A 1 445 ? -19.546 4.171 29.591 1.00 73.50 445 GLY A CA 1
ATOM 3490 C C . GLY A 1 445 ? -19.030 4.787 28.287 1.00 73.50 445 GLY A C 1
ATOM 3491 O O . GLY A 1 445 ? -19.683 4.633 27.262 1.00 73.50 445 GLY A O 1
ATOM 3492 N N . LEU A 1 446 ? -17.884 5.478 28.311 1.00 85.44 446 LEU A N 1
ATOM 3493 C CA . LEU A 1 446 ? -17.238 6.015 27.114 1.00 85.44 446 LEU A CA 1
ATOM 3494 C C . LEU A 1 446 ? -15.929 5.290 26.822 1.00 85.44 446 LEU A C 1
ATOM 3496 O O . LEU A 1 446 ? -15.140 4.999 27.723 1.00 85.44 446 LEU A O 1
ATOM 3500 N N . ASN A 1 447 ? -15.670 5.088 25.537 1.00 94.56 447 ASN A N 1
ATOM 3501 C CA . ASN A 1 447 ? -14.355 4.713 25.048 1.00 94.56 447 ASN A CA 1
ATOM 3502 C C . ASN A 1 447 ? -13.527 5.986 24.896 1.00 94.56 447 ASN A C 1
ATOM 3504 O O . ASN A 1 447 ? -14.055 7.047 24.571 1.00 94.56 447 ASN A O 1
ATOM 3508 N N . TRP A 1 448 ? -12.224 5.894 25.122 1.00 94.62 448 TRP A N 1
ATOM 3509 C CA . TRP A 1 448 ? -11.320 7.037 25.036 1.00 94.62 448 TRP A CA 1
ATOM 3510 C C . TRP A 1 448 ? -10.154 6.714 24.115 1.00 94.62 448 TRP A C 1
ATOM 3512 O O . TRP A 1 448 ? -9.550 5.645 24.250 1.00 94.62 448 TRP A O 1
ATOM 3522 N N . LEU A 1 449 ? -9.854 7.639 23.207 1.00 95.19 449 LEU A N 1
ATOM 3523 C CA . LEU A 1 449 ? -8.645 7.655 22.399 1.00 95.19 449 LEU A CA 1
ATOM 3524 C C . LEU A 1 449 ? -7.882 8.949 22.721 1.00 95.19 449 LEU A C 1
ATOM 3526 O O . LEU A 1 449 ? -8.442 10.039 22.569 1.00 95.19 449 LEU A O 1
ATOM 3530 N N . PRO A 1 450 ? -6.637 8.853 23.199 1.00 94.88 450 PRO A N 1
ATOM 3531 C CA . PRO A 1 450 ? -5.906 10.021 23.640 1.00 94.88 450 PRO A CA 1
ATOM 3532 C C . PRO A 1 450 ? -5.384 10.827 22.442 1.00 94.88 450 PRO A C 1
ATOM 3534 O O . PRO A 1 450 ? -4.855 10.266 21.484 1.00 94.88 450 PRO A O 1
ATOM 3537 N N . THR A 1 451 ? -5.534 12.149 22.496 1.00 95.69 451 THR A N 1
ATOM 3538 C CA . THR A 1 451 ? -5.043 13.082 21.464 1.00 95.69 451 THR A CA 1
ATOM 3539 C C . THR A 1 451 ? -3.776 13.802 21.944 1.00 95.69 451 THR A C 1
ATOM 3541 O O . THR A 1 451 ? -3.576 13.928 23.154 1.00 95.69 451 THR A O 1
ATOM 3544 N N . PRO A 1 452 ? -2.912 14.320 21.054 1.00 93.94 452 PRO A N 1
ATOM 3545 C CA . PRO A 1 452 ? -1.797 15.169 21.481 1.00 93.94 452 PRO A CA 1
ATOM 3546 C C . PRO A 1 452 ? -2.301 16.478 22.102 1.00 93.94 452 PRO A C 1
ATOM 3548 O O . PRO A 1 452 ? -3.336 16.998 21.702 1.00 93.94 452 PRO A O 1
ATOM 3551 N N . GLN A 1 453 ? -1.574 17.048 23.062 1.00 93.50 453 GLN A N 1
ATOM 3552 C CA . GLN A 1 453 ? -1.942 18.336 23.659 1.00 93.50 453 GLN A CA 1
ATOM 3553 C C . GLN A 1 453 ? -1.626 19.483 22.686 1.00 93.50 453 GLN A C 1
ATOM 3555 O O . GLN A 1 453 ? -0.483 19.620 22.261 1.00 93.50 453 GLN A O 1
ATOM 3560 N N . ASN A 1 454 ? -2.615 20.334 22.387 1.00 93.88 454 ASN A N 1
ATOM 3561 C CA . ASN A 1 454 ? -2.455 21.562 21.585 1.00 93.88 454 ASN A CA 1
ATOM 3562 C C . ASN A 1 454 ? -1.791 21.367 20.205 1.00 93.88 454 ASN A C 1
ATOM 3564 O O . ASN A 1 454 ? -1.171 22.295 19.686 1.00 93.88 454 ASN A O 1
ATOM 3568 N N . ALA A 1 455 ? -1.913 20.181 19.608 1.00 95.25 455 ALA A N 1
ATOM 3569 C CA . ALA A 1 455 ? -1.361 19.884 18.292 1.00 95.25 455 ALA A CA 1
ATOM 3570 C C . ALA A 1 455 ? -2.424 19.289 17.371 1.00 95.25 455 ALA A C 1
ATOM 3572 O O . ALA A 1 455 ? -3.388 18.662 17.827 1.00 95.25 455 ALA A O 1
ATOM 3573 N N . ASP A 1 456 ? -2.228 19.508 16.076 1.00 96.31 456 ASP A N 1
ATOM 3574 C CA . ASP A 1 456 ? -3.067 18.937 15.033 1.00 96.31 456 ASP A CA 1
ATOM 3575 C C . ASP A 1 456 ? -2.904 17.414 14.990 1.00 96.31 456 ASP A C 1
ATOM 3577 O O . ASP A 1 456 ? -1.838 16.866 15.283 1.00 96.31 456 ASP A O 1
ATOM 3581 N N . PHE A 1 457 ? -3.979 16.728 14.621 1.00 96.31 457 PHE A N 1
ATOM 3582 C CA . PHE A 1 457 ? -3.970 15.289 14.402 1.00 96.31 457 PHE A CA 1
ATOM 3583 C C . PHE A 1 457 ? -4.943 14.904 13.290 1.00 96.31 457 PHE A C 1
ATOM 3585 O O . PHE A 1 457 ? -5.795 15.684 12.871 1.00 96.31 457 PHE A O 1
ATOM 3592 N N . ASN A 1 458 ? -4.849 13.667 12.824 1.00 95.88 458 ASN A N 1
ATOM 3593 C CA . ASN A 1 458 ? -5.811 13.079 11.903 1.00 95.88 458 ASN A CA 1
ATOM 3594 C C . ASN A 1 458 ? -6.175 11.656 12.332 1.00 95.88 458 ASN A C 1
ATOM 3596 O O . ASN A 1 458 ? -5.482 11.021 13.130 1.00 95.88 458 ASN A O 1
ATOM 3600 N N . LEU A 1 459 ? -7.315 11.177 11.838 1.00 97.12 459 LEU A N 1
ATOM 3601 C CA . LEU A 1 459 ? -7.851 9.861 12.162 1.00 97.12 459 LEU A CA 1
ATOM 3602 C C . LEU A 1 459 ? -7.921 8.993 10.920 1.00 97.12 459 LEU A C 1
ATOM 3604 O O . LEU A 1 459 ? -8.395 9.426 9.869 1.00 97.12 459 LEU A O 1
ATOM 3608 N N . PHE A 1 460 ? -7.524 7.737 11.080 1.00 96.25 460 PHE A N 1
ATOM 3609 C CA . PHE A 1 460 ? -7.736 6.693 10.092 1.00 96.25 460 PHE A CA 1
ATOM 3610 C C . PHE A 1 460 ? -8.726 5.687 10.654 1.00 96.25 460 PHE A C 1
ATOM 3612 O O . PHE A 1 460 ? -8.512 5.124 11.727 1.00 96.25 460 PHE A O 1
ATOM 3619 N N . PHE A 1 461 ? -9.777 5.433 9.890 1.00 97.50 461 PHE A N 1
ATOM 3620 C CA . PHE A 1 461 ? -10.740 4.374 10.116 1.00 97.50 461 PHE A CA 1
ATOM 3621 C C . PHE A 1 461 ? -10.415 3.223 9.174 1.00 97.50 461 PHE A C 1
ATOM 3623 O O . PHE A 1 461 ? -10.457 3.410 7.962 1.00 97.50 461 PHE A O 1
ATOM 3630 N N . ARG A 1 462 ? -10.079 2.048 9.702 1.00 97.44 462 ARG A N 1
ATOM 3631 C CA . ARG A 1 462 ? -9.811 0.842 8.911 1.00 97.44 462 ARG A CA 1
ATOM 3632 C C . ARG A 1 462 ? -10.873 -0.207 9.200 1.00 97.44 462 ARG A C 1
ATOM 3634 O O . ARG A 1 462 ? -11.150 -0.479 10.363 1.00 97.44 462 ARG A O 1
ATOM 3641 N N . ALA A 1 463 ? -11.446 -0.801 8.164 1.00 97.81 463 ALA A N 1
ATOM 3642 C CA . ALA A 1 463 ? -12.395 -1.903 8.271 1.00 97.81 463 ALA A CA 1
ATOM 3643 C C . ALA A 1 463 ? -11.866 -3.097 7.474 1.00 97.81 463 ALA A C 1
ATOM 3645 O O . ALA A 1 463 ? -11.655 -2.967 6.271 1.00 97.81 463 ALA A O 1
ATOM 3646 N N . TYR A 1 464 ? -11.648 -4.232 8.138 1.00 97.25 464 TYR A N 1
ATOM 3647 C CA . TYR A 1 464 ? -11.051 -5.435 7.556 1.00 97.25 464 TYR A CA 1
ATOM 3648 C C . TYR A 1 464 ? -12.123 -6.481 7.258 1.00 97.25 464 TYR A C 1
ATOM 3650 O O . TYR A 1 464 ? -12.945 -6.814 8.118 1.00 97.25 464 TYR A O 1
ATOM 3658 N N . LEU A 1 465 ? -12.095 -7.013 6.038 1.00 96.62 465 LEU A N 1
ATOM 3659 C CA . LEU A 1 465 ? -13.157 -7.820 5.439 1.00 96.62 465 LEU A CA 1
ATOM 3660 C C . LEU A 1 465 ? -14.532 -7.126 5.556 1.00 96.62 465 LEU A C 1
ATOM 3662 O O . LEU A 1 465 ? -15.448 -7.668 6.191 1.00 96.62 465 LEU A O 1
ATOM 3666 N N . PRO A 1 466 ? -14.661 -5.893 5.027 1.00 97.31 466 PRO A N 1
ATOM 3667 C CA . PRO A 1 466 ? -15.851 -5.068 5.195 1.00 97.31 466 PRO A CA 1
ATOM 3668 C C . PRO A 1 466 ? -17.085 -5.636 4.483 1.00 97.31 466 PRO A C 1
ATOM 3670 O O . PRO A 1 466 ? -16.991 -6.392 3.517 1.00 97.31 466 PRO A O 1
ATOM 3673 N N . ALA A 1 467 ? -18.268 -5.249 4.961 1.00 97.50 467 ALA A N 1
ATOM 3674 C CA . ALA A 1 467 ? -19.520 -5.490 4.257 1.00 97.50 467 ALA A CA 1
ATOM 3675 C C . ALA A 1 467 ? -19.664 -4.594 3.010 1.00 97.50 467 ALA A C 1
ATOM 3677 O O . ALA A 1 467 ? -18.895 -3.657 2.777 1.00 97.50 467 ALA A O 1
ATOM 3678 N N . GLN A 1 468 ? -20.674 -4.896 2.188 1.00 97.06 468 GLN A N 1
ATOM 3679 C CA . GLN A 1 468 ? -20.838 -4.282 0.870 1.00 97.06 468 GLN A CA 1
ATOM 3680 C C . GLN A 1 468 ? -21.071 -2.767 0.916 1.00 97.06 468 GLN A C 1
ATOM 3682 O O . GLN A 1 468 ? -20.671 -2.079 -0.016 1.00 97.06 468 GLN A O 1
ATOM 3687 N N . ASP A 1 469 ? -21.692 -2.255 1.976 1.00 96.56 469 ASP A N 1
ATOM 3688 C CA . ASP A 1 469 ? -21.959 -0.828 2.181 1.00 96.56 469 ASP A CA 1
ATOM 3689 C C . ASP A 1 469 ? -20.679 -0.003 2.390 1.00 96.56 469 ASP A C 1
ATOM 3691 O O . ASP A 1 469 ? -20.585 1.143 1.959 1.00 96.56 469 ASP A O 1
ATOM 3695 N N . LEU A 1 470 ? -19.657 -0.574 3.019 1.00 96.50 470 LEU A N 1
ATOM 3696 C CA . LEU A 1 470 ? -18.331 0.034 3.090 1.00 96.50 470 LEU A CA 1
ATOM 3697 C C . LEU A 1 470 ? -17.601 -0.056 1.747 1.00 96.50 470 LEU A C 1
ATOM 3699 O O . LEU A 1 470 ? -17.007 0.934 1.324 1.00 96.50 470 LEU A O 1
ATOM 3703 N N . ILE A 1 471 ? -17.684 -1.202 1.062 1.00 94.88 471 ILE A N 1
ATOM 3704 C CA . ILE A 1 471 ? -17.011 -1.449 -0.228 1.00 94.88 471 ILE A CA 1
ATOM 3705 C C . ILE A 1 471 ? -17.544 -0.518 -1.325 1.00 94.88 471 ILE A C 1
ATOM 3707 O O . ILE A 1 471 ? -16.779 0.162 -2.004 1.00 94.88 471 ILE A O 1
ATOM 3711 N N . ASN A 1 472 ? -18.867 -0.442 -1.484 1.00 94.06 472 ASN A N 1
ATOM 3712 C CA . ASN A 1 472 ? -19.510 0.458 -2.447 1.00 94.06 472 ASN A CA 1
ATOM 3713 C C . ASN A 1 472 ? -19.599 1.908 -1.933 1.00 94.06 472 ASN A C 1
ATOM 3715 O O . ASN A 1 472 ? -20.135 2.779 -2.619 1.00 94.06 472 ASN A O 1
ATOM 3719 N N . GLN A 1 473 ? -19.064 2.155 -0.735 1.00 94.62 473 GLN A N 1
ATOM 3720 C CA . GLN A 1 473 ? -19.036 3.431 -0.042 1.00 94.62 473 GLN A CA 1
ATOM 3721 C C . GLN A 1 473 ? -20.418 4.004 0.310 1.00 94.62 473 GLN A C 1
ATOM 3723 O O . GLN A 1 473 ? -20.507 5.199 0.558 1.00 94.62 473 GLN A O 1
ATOM 3728 N N . SER A 1 474 ? -21.514 3.236 0.339 1.00 95.25 474 SER A N 1
ATOM 3729 C CA . SER A 1 474 ? -22.838 3.714 0.778 1.00 95.25 474 SER A CA 1
ATOM 3730 C C . SER A 1 474 ? -22.961 3.908 2.293 1.00 95.25 474 SER A C 1
ATOM 3732 O O . SER A 1 474 ? -23.871 4.606 2.733 1.00 95.25 474 SER A O 1
ATOM 3734 N N . TYR A 1 475 ? -22.068 3.310 3.083 1.00 96.69 475 TYR A N 1
ATOM 3735 C CA . TYR A 1 475 ? -21.986 3.512 4.527 1.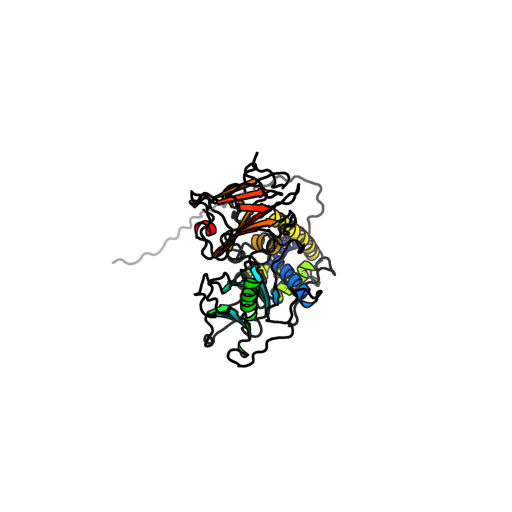00 96.69 475 TYR A CA 1
ATOM 3736 C C . TYR A 1 475 ? -21.710 4.988 4.874 1.00 96.69 475 TYR A C 1
ATOM 3738 O O . TYR A 1 475 ? -20.947 5.684 4.202 1.00 96.69 475 TYR A O 1
ATOM 3746 N N . VAL A 1 476 ? -22.357 5.474 5.936 1.00 96.12 476 VAL A N 1
ATOM 3747 C CA . VAL A 1 476 ? -22.250 6.861 6.405 1.00 96.12 476 VAL A CA 1
ATOM 3748 C C . VAL A 1 476 ? -21.653 6.857 7.816 1.00 96.12 476 VAL A C 1
ATOM 3750 O O . VAL A 1 476 ? -22.394 6.654 8.785 1.00 96.12 476 VAL A O 1
ATOM 3753 N N . PRO A 1 477 ? -20.331 7.079 7.967 1.00 96.06 477 PRO A N 1
ATOM 3754 C CA . PRO A 1 477 ? -19.709 7.181 9.283 1.00 96.06 477 PRO A CA 1
ATOM 3755 C C . PRO A 1 477 ? -20.268 8.383 10.057 1.00 96.06 477 PRO A C 1
ATOM 3757 O O . PRO A 1 477 ? -20.632 9.397 9.445 1.00 96.06 477 PRO A O 1
ATOM 3760 N N . PRO A 1 478 ? -20.323 8.321 11.397 1.00 97.19 478 PRO A N 1
ATOM 3761 C CA . PRO A 1 478 ? -20.738 9.468 12.184 1.00 97.19 478 PRO A CA 1
ATOM 3762 C C . PRO A 1 478 ? -19.734 10.625 12.052 1.00 97.19 478 PRO A C 1
ATOM 3764 O O . PRO A 1 478 ? -18.531 10.394 11.865 1.00 97.19 478 PRO A O 1
ATOM 3767 N N . PRO A 1 479 ? -20.210 11.876 12.152 1.00 97.50 479 PRO A N 1
ATOM 3768 C CA . PRO A 1 479 ? -19.336 13.037 12.163 1.00 97.50 479 PRO A CA 1
ATOM 3769 C C . PRO A 1 479 ? -18.473 13.072 13.426 1.00 97.50 479 PRO A C 1
ATOM 3771 O O . PRO A 1 479 ? -18.865 12.580 14.486 1.00 97.50 479 PRO A O 1
ATOM 3774 N N . ILE A 1 480 ? -17.310 13.711 13.313 1.00 98.12 480 ILE A N 1
ATOM 3775 C CA . ILE A 1 480 ? -16.479 14.060 14.467 1.00 98.12 480 ILE A CA 1
ATOM 3776 C C . ILE A 1 480 ? -16.947 15.423 14.965 1.00 98.12 480 ILE A C 1
ATOM 3778 O O . ILE A 1 480 ? -16.814 16.422 14.259 1.00 98.12 480 ILE A O 1
ATOM 3782 N N . THR A 1 481 ? -17.502 15.474 16.169 1.00 97.38 481 THR A N 1
ATOM 3783 C CA . THR A 1 481 ? -18.114 16.694 16.705 1.00 97.38 481 THR A CA 1
ATOM 3784 C C . THR A 1 481 ? -17.280 17.228 17.856 1.00 97.38 481 THR A C 1
ATOM 3786 O O . THR A 1 481 ? -16.973 16.487 18.788 1.00 97.38 481 THR A O 1
ATOM 3789 N N . ARG A 1 482 ? -16.920 18.513 17.817 1.00 96.12 482 ARG A N 1
ATOM 3790 C CA . ARG A 1 482 ? -16.279 19.182 18.953 1.00 96.12 482 ARG A CA 1
ATOM 3791 C C . ARG A 1 482 ? -17.250 19.230 20.133 1.00 96.12 482 ARG A C 1
ATOM 3793 O O . ARG A 1 482 ? -18.409 19.607 19.968 1.00 96.12 482 ARG A O 1
ATOM 3800 N N . VAL A 1 483 ? -16.778 18.831 21.308 1.00 90.81 483 VAL A N 1
ATOM 3801 C CA . VAL A 1 483 ? -17.517 18.995 22.561 1.00 90.81 483 VAL A CA 1
ATOM 3802 C C . VAL A 1 483 ? -17.345 20.454 23.009 1.00 90.81 483 VAL A C 1
ATOM 3804 O O . VAL A 1 483 ? -16.199 20.914 23.014 1.00 90.81 483 VAL A O 1
ATOM 3807 N N . PRO A 1 484 ? -18.442 21.184 23.297 1.00 76.19 484 PRO A N 1
ATOM 3808 C CA . PRO A 1 484 ? -18.394 22.578 23.737 1.00 76.19 484 PRO A CA 1
ATOM 3809 C C . PRO A 1 484 ? -17.541 22.822 24.981 1.00 76.19 484 PRO A C 1
ATOM 3811 O O . PRO A 1 484 ? -17.506 21.926 25.859 1.00 76.19 484 PRO A O 1
#